Protein AF-0000000086089266 (afdb_homodimer)

Sequence (648 aa):
MSIWIAGLIVLVLVALTQYVRKILQRNKINALKSDLRKKSRLNIVITGGSKGLGFALVKEFLRLNENNHIVFCATSPQSIESAFHHLETETGLNQQILQKRVFGISCDISNYDQVNTVLIPFIQEKLNHHVDVWINNAASGDCRKKLEEMTRKEIEKIVNVNTLGTIYCVQAAIKFIKNQSGEGGHVFVMEGLGSDYRASPEMSIYGMTKASYRQFVDTLCEETKDTKVGIHRLQPGMVITRMLVTDKNKLNDRVKRIFNILAEDRDVVARYLCSEVSKTRGTNTYSPFLTKWVVLYRFLTFFARKNRFFDKDGKLKEQYANQWMSIWIAGLIVLVLVALTQYVRKILQRNKINALKSDLRKKSRLNIVITGGSKGLGFALVKEFLRLNENNHIVFCATSPQSIESAFHHLETETGLNQQILQKRVFGISCDISNYDQVNTVLIPFIQEKLNHHVDVWINNAASGDCRKKLEEMTRKEIEKIVNVNTLGTIYCVQAAIKFIKNQSGEGGHVFVMEGLGSDYRASPEMSIYGMTKASYRQFVDTLCEETKDTKVGIHRLQPGMVITRMLVTDKNKLNDRVKRIFNILAEDRDVVARYLCSEVSKTRGTNTYSPFLTKWVVLYRFLTFFARKNRFFDKDGKLKEQYANQW

Organism: Naegleria lovaniensis (NCBI:txid51637)

Solvent-accessible surface area (backbone atoms only — not comparable to full-atom values): 32685 Å² total; per-residue (Å²): 135,56,74,64,58,54,52,49,50,51,51,49,48,51,50,49,50,51,47,50,51,52,50,54,51,49,50,55,38,24,66,48,19,39,55,44,70,74,47,88,55,46,28,34,38,30,34,34,26,41,40,36,54,29,26,26,36,53,53,39,49,54,69,76,35,86,64,32,33,37,38,30,25,26,74,37,64,66,49,43,54,49,29,53,54,49,47,29,70,75,68,68,46,52,68,73,62,43,63,74,29,45,43,73,45,63,37,46,50,56,35,64,62,38,42,64,69,46,49,46,56,49,46,35,66,75,40,72,51,46,51,41,35,36,37,48,55,46,68,47,66,73,59,82,39,48,71,78,71,54,50,69,65,60,53,47,50,29,48,35,30,43,40,51,11,45,51,46,51,52,36,52,49,51,53,50,30,60,68,33,74,81,67,22,16,36,39,33,42,56,44,39,69,18,47,84,48,51,59,34,67,32,29,38,68,44,16,20,44,26,28,12,46,61,30,31,48,50,8,48,38,62,68,28,43,92,40,27,46,16,34,33,40,36,26,64,49,46,49,64,33,60,59,71,46,61,56,53,86,70,52,50,70,68,56,49,53,46,42,23,42,62,35,41,54,33,60,60,46,19,50,52,52,51,53,53,58,48,58,37,56,29,56,69,49,75,54,60,67,60,38,75,65,53,50,50,52,33,62,74,45,34,84,80,27,60,50,68,46,30,39,96,85,64,46,69,40,65,76,63,71,67,49,95,136,56,74,64,57,54,51,51,51,50,51,48,49,51,50,48,50,51,47,52,52,51,50,54,50,50,49,55,38,23,67,48,20,39,56,43,70,73,49,87,55,47,30,35,38,30,34,34,24,41,40,34,54,28,25,27,38,54,54,40,49,52,68,75,35,86,64,32,34,36,38,28,26,28,74,38,64,66,49,41,54,50,30,53,54,49,46,30,70,74,68,68,47,53,66,73,62,44,61,74,30,44,44,71,45,63,37,45,50,56,35,64,63,38,41,63,69,46,49,46,55,49,46,36,66,75,40,73,50,45,52,42,37,36,36,47,54,46,68,46,67,71,58,82,41,47,69,77,72,54,49,71,65,62,54,48,50,28,46,35,30,43,42,51,11,46,50,46,50,50,37,50,48,51,52,51,29,59,69,34,75,83,66,24,17,35,38,32,42,56,45,42,70,19,47,82,46,51,60,34,66,31,29,39,68,45,18,20,47,27,28,13,46,61,29,32,48,49,8,48,37,63,68,29,42,92,40,28,45,17,38,34,40,34,26,63,52,46,50,64,32,59,58,71,48,62,55,55,86,71,52,51,70,68,57,49,52,47,41,23,42,63,34,42,54,32,59,62,46,18,51,52,52,52,54,54,57,47,58,37,56,30,56,69,49,75,52,60,67,60,37,73,65,53,50,51,51,33,60,75,45,34,84,79,27,62,51,67,48,28,38,98,84,66,46,67,39,67,76,63,72,67,49,95

Secondary structure (DSSP, 8-state):
--HHHHHHHHHHHHHHHHHHHHHHHHHHHHHTS--GGG-S--EEEEET-SSHHHHHHHHHHHHH-TT-EEEEEES-HHHHHHHHHHHHHHH---HHHHHHHEEEEE--TT-HHHIIIIIHHHHHHHTTT--SEEEE----------GGG--HHHHHHHHIIIIIIHHHHHHHHHHHHHHSSSS-EEEEEE--TTTT----TT-HHHHHHHHTHHHHHHHHHHHTTTSSEEEEEEE--SEESTTTTTTGGG--HHHHHHHHHH-EEHHHHHHHHHHHHHT--SS--EEESS-HHHHHHHHHTGGGGTTSSB-TTSPBPHHHHS--/--HHHHHHHHHHHHHHHHHHHHHHHHHHHHHTS--GGG-S--EEEEET-SSHHHHHHHHHHHHH-TT-EEEEEES-HHHHHHHHHHHHHHH---HHHHHHHEEEEE--TT-HHHIIIIIHHHHHHHTTT--SEEEE----------GGG--HHHHHHHHIIIIIIHHHHHHHHHHHHHHSSSS-EEEEEE--TTTT----TT-HHHHHHHHTHHHHHHHHHHHTTTSSEEEEEEE--SEESTTTTTTGGG--HHHHHHHHHH-EEHHHHHHHHHHHHHT--SS--EEESS-HHHHHHHHHTGGGGTTSSB-TTSPBPHHHHS--

pLDDT: mean 93.09, std 7.61, range [54.53, 98.94]

Nearest PDB structures (foldseek):
  4cr7-assembly6_D  TM=8.323E-01  e=2.524E-11  Flavobacterium sp. 141-8
  4cr6-assembly1_B  TM=8.082E-01  e=1.407E-11  Flavobacterium sp. 141-8
  3t7c-assembly1_B  TM=7.680E-01  e=1.581E-11  Mycobacterium avium 104
  5iz4-assembly1_A  TM=7.856E-01  e=1.884E-11  Paraburkholderia xenovorans LB400
  7btm-assembly3_E  TM=6.707E-01  e=1.050E-11  Streptomyces lusitanus

Foldseek 3Di:
DDPVVVVVVVVVVVVVVVVVVVVVLQVVLQVQADFLLPDLEFEEEEEPLLAFLNVLLVLLNCVVHVRYAYEYEEADPVSVVNSLVVSCVPNVDDSVSCVLRYHYDHAQLLDLCRVQPPVLVVSCVNVVLAHAEYEYDDFAQQFQAAPVPDDPVNLCRRCSCLPSSVVSNVVSLLVSQQPGPDAGHEYEYEAEALCVVDDDHSRRSNNVSRVCVLVVQVVVCVVCSVTNYAYEYEYLWAEQACSNCVPLVPDDPVVLLLCLQTYDYSNVSSNQVSVDRSRDTGHHYYHHPRDPVNSVVSVVVSVVSACVQAHPVSDGDPCRVPHD/DDPVVVVVVVVVVVVVVVVVVVVVLQVVLQVQADFLLPDLEAEEEEEPLLAFLNVLLVLQNCVVHVRYAYEYEEADPVSVVNSLVVSCVPNVDDSVSCVLRYHYDHAQLLDLCCVQPPVLVVSCVNVVLAHAEYEYDDFAQQFQAAPVPDDPVNLCRRCSCLPSSVVSNVVSLLVSQQPGDDAGHEYEYEAEALCVVDDDHSRRSNNVSRVCVLVVQVVVCVVCSVTNYAYEYEYLWAEQACSNCVVLVPDDPVVLLLCLQTYDYSNVSSNQVSVDRSRDTGHHYYHHPRDPVNSVVSVVVSVVSACVQHHPVSDGDPCRVPHD

Structure (mmCIF, N/CA/C/O backbone):
data_AF-0000000086089266-model_v1
#
loop_
_entity.id
_entity.type
_entity.pdbx_description
1 polymer 'Uncharacterized protein'
#
loop_
_atom_site.group_PDB
_atom_site.id
_atom_site.type_symbol
_atom_site.label_atom_id
_atom_site.label_alt_id
_atom_site.label_comp_id
_atom_site.label_asym_id
_atom_site.label_entity_id
_atom_site.label_seq_id
_atom_site.pdbx_PDB_ins_code
_atom_site.Cartn_x
_atom_site.Cartn_y
_atom_site.Cartn_z
_atom_site.occupancy
_atom_site.B_iso_or_equiv
_atom_site.auth_seq_id
_atom_site.auth_comp_id
_atom_site.auth_asym_id
_atom_site.auth_atom_id
_atom_site.pdbx_PDB_model_num
ATOM 1 N N . MET A 1 1 ? -31.203 14.492 -41.531 1 54.84 1 MET A N 1
ATOM 2 C CA . MET A 1 1 ? -30.328 14.445 -40.375 1 54.84 1 MET A CA 1
ATOM 3 C C . MET A 1 1 ? -30.281 13.039 -39.781 1 54.84 1 MET A C 1
ATOM 5 O O . MET A 1 1 ? -31.312 12.508 -39.344 1 54.84 1 MET A O 1
ATOM 9 N N . SER A 1 2 ? -29.234 12.148 -40.094 1 70.94 2 SER A N 1
ATOM 10 C CA . SER A 1 2 ? -29.172 10.695 -40.094 1 70.94 2 SER A CA 1
ATOM 11 C C . SER A 1 2 ? -29.297 10.109 -38.688 1 70.94 2 SER A C 1
ATOM 13 O O . SER A 1 2 ? -29.062 10.805 -37.719 1 70.94 2 SER A O 1
ATOM 15 N N . ILE A 1 3 ? -30.078 9.047 -38.562 1 80.44 3 ILE A N 1
ATOM 16 C CA . ILE A 1 3 ? -30.312 8.195 -37.375 1 80.44 3 ILE A CA 1
ATOM 17 C C . ILE A 1 3 ? -29.016 8.062 -36.562 1 80.44 3 ILE A C 1
ATOM 19 O O . ILE A 1 3 ? -29.047 8.055 -35.344 1 80.44 3 ILE A O 1
ATOM 23 N N . TRP A 1 4 ? -27.938 8.164 -37.125 1 81.31 4 TRP A N 1
ATOM 24 C CA . TRP A 1 4 ? -26.641 8.047 -36.469 1 81.31 4 TRP A CA 1
ATOM 25 C C . TRP A 1 4 ? -26.312 9.32 -35.688 1 81.31 4 TRP A C 1
ATOM 27 O O . TRP A 1 4 ? -25.797 9.25 -34.594 1 81.31 4 TRP A O 1
ATOM 37 N N . ILE A 1 5 ? -26.656 10.445 -36.312 1 77 5 ILE A N 1
ATOM 38 C CA . ILE A 1 5 ? -26.406 11.727 -35.656 1 77 5 ILE A CA 1
ATOM 39 C C . ILE A 1 5 ? -27.297 11.875 -34.438 1 77 5 ILE A C 1
ATOM 41 O O . ILE A 1 5 ? -26.859 12.328 -33.375 1 77 5 ILE A O 1
ATOM 45 N N . ALA A 1 6 ? -28.547 11.375 -34.625 1 80.56 6 ALA A N 1
ATOM 46 C CA . ALA A 1 6 ? -29.469 11.406 -33.5 1 80.56 6 ALA A CA 1
ATOM 47 C C . ALA A 1 6 ? -28.984 10.508 -32.344 1 80.56 6 ALA A C 1
ATOM 49 O O . ALA A 1 6 ? -29.062 10.883 -31.188 1 80.56 6 ALA A O 1
ATOM 50 N N . GLY A 1 7 ? -28.469 9.367 -32.625 1 82.56 7 GLY A N 1
ATOM 51 C CA . GLY A 1 7 ? -27.906 8.453 -31.641 1 82.56 7 GLY A CA 1
ATOM 52 C C . GLY A 1 7 ? -26.703 9.039 -30.906 1 82.56 7 GLY A C 1
ATOM 53 O O . GLY A 1 7 ? -26.609 8.906 -29.688 1 82.56 7 GLY A O 1
ATOM 54 N N . LEU A 1 8 ? -25.891 9.727 -31.594 1 81.75 8 LEU A N 1
ATOM 55 C CA . LEU A 1 8 ? -24.719 10.375 -31.016 1 81.75 8 LEU A CA 1
ATOM 56 C C . LEU A 1 8 ? -25.125 11.508 -30.078 1 81.75 8 LEU A C 1
ATOM 58 O O . LEU A 1 8 ? -24.531 11.688 -29.016 1 81.75 8 LEU A O 1
ATOM 62 N N . ILE A 1 9 ? -26.141 12.227 -30.516 1 78.81 9 ILE A N 1
ATOM 63 C CA . ILE A 1 9 ? -26.625 13.336 -29.703 1 78.81 9 ILE A CA 1
ATOM 64 C C . ILE A 1 9 ? -27.203 12.805 -28.391 1 78.81 9 ILE A C 1
ATOM 66 O O . ILE A 1 9 ? -26.938 13.352 -27.312 1 78.81 9 ILE A O 1
ATOM 70 N N . VAL A 1 10 ? -27.922 11.719 -28.453 1 82.62 10 VAL A N 1
ATOM 71 C CA . VAL A 1 10 ? -28.5 11.102 -27.266 1 82.62 10 VAL A CA 1
ATOM 72 C C . VAL A 1 10 ? -27.391 10.609 -26.344 1 82.62 10 VAL A C 1
ATOM 74 O O . VAL A 1 10 ? -27.469 10.797 -25.125 1 82.62 10 VAL A O 1
ATOM 77 N N . LEU A 1 11 ? -26.406 10.07 -26.922 1 84 11 LEU A N 1
ATOM 78 C CA . LEU A 1 11 ? -25.266 9.578 -26.125 1 84 11 LEU A CA 1
ATOM 79 C C . LEU A 1 11 ? -24.562 10.727 -25.422 1 84 11 LEU A C 1
ATOM 81 O O . LEU A 1 11 ? -24.203 10.609 -24.25 1 84 11 LEU A O 1
ATOM 85 N N . VAL A 1 12 ? -24.438 11.758 -26.141 1 80.81 12 VAL A N 1
ATOM 86 C CA . VAL A 1 12 ? -23.781 12.93 -25.578 1 80.81 12 VAL A CA 1
ATOM 87 C C . VAL A 1 12 ? -24.641 13.523 -24.469 1 80.81 12 VAL A C 1
ATOM 89 O O . VAL A 1 12 ? -24.125 13.93 -23.422 1 80.81 12 VAL A O 1
ATOM 92 N N . LEU A 1 13 ? -25.922 13.562 -24.719 1 81.38 13 LEU A N 1
ATOM 93 C CA . LEU A 1 13 ? -26.828 14.109 -23.719 1 81.38 13 LEU A CA 1
ATOM 94 C C . LEU A 1 13 ? -26.844 13.242 -22.469 1 81.38 13 LEU A C 1
ATOM 96 O O . LEU A 1 13 ? -26.875 13.766 -21.344 1 81.38 13 LEU A O 1
ATOM 100 N N . VAL A 1 14 ? -26.844 11.984 -22.656 1 84.62 14 VAL A N 1
ATOM 101 C CA . VAL A 1 14 ? -26.797 11.062 -21.531 1 84.62 14 VAL A CA 1
ATOM 102 C C . VAL A 1 14 ? -25.5 11.25 -20.766 1 84.62 14 VAL A C 1
ATOM 104 O O . VAL A 1 14 ? -25.5 11.297 -19.531 1 84.62 14 VAL A O 1
ATOM 107 N N . ALA A 1 15 ? -24.484 11.367 -21.5 1 82.75 15 ALA A N 1
ATOM 108 C CA . ALA A 1 15 ? -23.172 11.586 -20.891 1 82.75 15 ALA A CA 1
ATOM 109 C C . ALA A 1 15 ? -23.156 12.906 -20.109 1 82.75 15 ALA A C 1
ATOM 111 O O . ALA A 1 15 ? -22.609 12.977 -19 1 82.75 15 ALA A O 1
ATOM 112 N N . LEU A 1 16 ? -23.703 13.867 -20.719 1 82.69 16 LEU A N 1
ATOM 113 C CA . LEU A 1 16 ? -23.734 15.172 -20.078 1 82.69 16 LEU A CA 1
ATOM 114 C C . LEU A 1 16 ? -24.594 15.141 -18.828 1 82.69 16 LEU A C 1
ATOM 116 O O . LEU A 1 16 ? -24.25 15.734 -17.797 1 82.69 16 LEU A O 1
ATOM 120 N N . THR A 1 17 ? -25.75 14.492 -18.938 1 83.12 17 THR A N 1
ATOM 121 C CA . THR A 1 17 ? -26.625 14.367 -17.781 1 83.12 17 THR A CA 1
ATOM 122 C C . THR A 1 17 ? -25.938 13.617 -16.641 1 83.12 17 THR A C 1
ATOM 124 O O . THR A 1 17 ? -26.031 14.016 -15.477 1 83.12 17 THR A O 1
ATOM 127 N N . GLN A 1 18 ? -25.266 12.586 -16.984 1 84.25 18 GLN A N 1
ATOM 128 C CA . GLN A 1 18 ? -24.516 11.836 -15.969 1 84.25 18 GLN A CA 1
ATOM 129 C C . GLN A 1 18 ? -23.406 12.688 -15.352 1 84.25 18 GLN A C 1
ATOM 131 O O . GLN A 1 18 ? -23.156 12.617 -14.148 1 84.25 18 GLN A O 1
ATOM 136 N N . TYR A 1 19 ? -22.891 13.414 -16.172 1 82.25 19 TYR A N 1
ATOM 137 C CA . TYR A 1 19 ? -21.828 14.297 -15.719 1 82.25 19 TYR A CA 1
ATOM 138 C C . TYR A 1 19 ? -22.359 15.352 -14.758 1 82.25 19 TYR A C 1
ATOM 140 O O . TYR A 1 19 ? -21.781 15.602 -13.703 1 82.25 19 TYR A O 1
ATOM 148 N N . VAL A 1 20 ? -23.406 15.961 -15.133 1 82.75 20 VAL A N 1
ATOM 149 C CA . VAL A 1 20 ? -24.031 16.969 -14.273 1 82.75 20 VAL A CA 1
ATOM 150 C C . VAL A 1 20 ? -24.453 16.344 -12.953 1 82.75 20 VAL A C 1
ATOM 152 O O . VAL A 1 20 ? -24.25 16.922 -11.883 1 82.75 20 VAL A O 1
ATOM 155 N N . ARG A 1 21 ? -25.078 15.219 -12.977 1 82.75 21 ARG A N 1
ATOM 156 C CA . ARG A 1 21 ? -25.469 14.508 -11.773 1 82.75 21 ARG A CA 1
ATOM 157 C C . ARG A 1 21 ? -24.266 14.242 -10.867 1 82.75 21 ARG A C 1
ATOM 159 O O . ARG A 1 21 ? -24.359 14.383 -9.648 1 82.75 21 ARG A O 1
ATOM 166 N N . LYS A 1 22 ? -23.203 13.875 -11.477 1 82.94 22 LYS A N 1
ATOM 167 C CA . LYS A 1 22 ? -21.984 13.609 -10.719 1 82.94 22 LYS A CA 1
ATOM 168 C C . LYS A 1 22 ? -21.469 14.875 -10.031 1 82.94 22 LYS A C 1
ATOM 170 O O . LYS A 1 22 ? -21.031 14.82 -8.875 1 82.94 22 LYS A O 1
ATOM 175 N N . ILE A 1 23 ? -21.594 15.953 -10.664 1 83.62 23 ILE A N 1
ATOM 176 C CA . ILE A 1 23 ? -21.141 17.234 -10.117 1 83.62 23 ILE A CA 1
ATOM 177 C C . ILE A 1 23 ? -22.031 17.641 -8.945 1 83.62 23 ILE A C 1
ATOM 179 O O . ILE A 1 23 ? -21.531 18.062 -7.902 1 83.62 23 ILE A O 1
ATOM 183 N N . LEU A 1 24 ? -23.281 17.516 -9.148 1 82.12 24 LEU A N 1
ATOM 184 C CA . LEU A 1 24 ? -24.219 17.891 -8.102 1 82.12 24 LEU A CA 1
ATOM 185 C C . LEU A 1 24 ? -24.031 17.016 -6.867 1 82.12 24 LEU A C 1
ATOM 187 O O . LEU A 1 24 ? -24.078 17.5 -5.738 1 82.12 24 LEU A O 1
ATOM 191 N N . GLN A 1 25 ? -23.844 15.805 -7.082 1 85.88 25 GLN A N 1
ATOM 192 C CA . GLN A 1 25 ? -23.594 14.883 -5.973 1 85.88 25 GLN A CA 1
ATOM 193 C C . GLN A 1 25 ? -22.328 15.258 -5.227 1 85.88 25 GLN A C 1
ATOM 195 O O . GLN A 1 25 ? -22.297 15.227 -3.992 1 85.88 25 GLN A O 1
ATOM 200 N N . ARG A 1 26 ? -21.375 15.578 -5.957 1 87.12 26 ARG A N 1
ATOM 201 C CA . ARG A 1 26 ? -20.109 15.984 -5.359 1 87.12 26 ARG A CA 1
ATOM 202 C C . ARG A 1 26 ? -20.281 17.25 -4.523 1 87.12 26 ARG A C 1
ATOM 204 O O . ARG A 1 26 ? -19.703 17.359 -3.439 1 87.12 26 ARG A O 1
ATOM 211 N N . ASN A 1 27 ? -21.016 18.109 -5.02 1 85.94 27 ASN A N 1
ATOM 212 C CA . ASN A 1 27 ? -21.266 19.344 -4.293 1 85.94 27 ASN A CA 1
ATOM 213 C C . ASN A 1 27 ? -22.031 19.094 -2.992 1 85.94 27 ASN A C 1
ATOM 215 O O . ASN A 1 27 ? -21.75 19.719 -1.972 1 85.94 27 ASN A O 1
ATOM 219 N N . LYS A 1 28 ? -22.938 18.234 -3.135 1 86.88 28 LYS A N 1
ATOM 220 C CA . LYS A 1 28 ? -23.703 17.875 -1.939 1 86.88 28 LYS A CA 1
ATOM 221 C C . LYS A 1 28 ? -22.797 17.25 -0.882 1 86.88 28 LYS A C 1
ATOM 223 O O . LYS A 1 28 ? -22.891 17.578 0.301 1 86.88 28 LYS A O 1
ATOM 228 N N . ILE A 1 29 ? -21.969 16.438 -1.281 1 88.88 29 ILE A N 1
ATOM 229 C CA . ILE A 1 29 ? -21.016 15.766 -0.389 1 88.88 29 ILE A CA 1
ATOM 230 C C . ILE A 1 29 ? -20.094 16.797 0.241 1 88.88 29 ILE A C 1
ATOM 232 O O . ILE A 1 29 ? -19.891 16.797 1.458 1 88.88 29 ILE A O 1
ATOM 236 N N . ASN A 1 30 ? -19.672 17.688 -0.528 1 89 30 ASN A N 1
ATOM 237 C CA . ASN A 1 30 ? -18.719 18.703 -0.069 1 89 30 ASN A CA 1
ATOM 238 C C . ASN A 1 30 ? -19.359 19.672 0.912 1 89 30 ASN A C 1
ATOM 240 O O . ASN A 1 30 ? -18.703 20.156 1.835 1 89 30 ASN A O 1
ATOM 244 N N . ALA A 1 31 ? -20.578 19.906 0.712 1 88.69 31 ALA A N 1
ATOM 245 C CA . ALA A 1 31 ? -21.297 20.844 1.554 1 88.69 31 ALA A CA 1
ATOM 246 C C . ALA A 1 31 ? -21.453 20.312 2.973 1 88.69 31 ALA A C 1
ATOM 248 O O . ALA A 1 31 ? -21.641 21.078 3.916 1 88.69 31 ALA A O 1
ATOM 249 N N . LEU A 1 32 ? -21.312 19.078 3.109 1 91.19 32 LEU A N 1
ATOM 250 C CA . LEU A 1 32 ? -21.453 18.453 4.422 1 91.19 32 LEU A CA 1
ATOM 251 C C . LEU A 1 32 ? -20.188 18.656 5.254 1 91.19 32 LEU A C 1
ATOM 253 O O . LEU A 1 32 ? -20.203 18.438 6.469 1 91.19 32 LEU A O 1
ATOM 257 N N . LYS A 1 33 ? -19.172 19 4.594 1 94.12 33 LYS A N 1
ATOM 258 C CA . LYS A 1 33 ? -17.875 19.094 5.258 1 94.12 33 LYS A CA 1
ATOM 259 C C . LYS A 1 33 ? -17.609 20.516 5.734 1 94.12 33 LYS A C 1
ATOM 261 O O . LYS A 1 33 ? -18.031 21.484 5.102 1 94.12 33 LYS A O 1
ATOM 266 N N . SER A 1 34 ? -16.875 20.656 6.762 1 96.19 34 SER A N 1
ATOM 267 C CA . SER A 1 34 ? -16.547 21.953 7.332 1 96.19 34 SER A CA 1
ATOM 268 C C . SER A 1 34 ? -15.703 22.781 6.371 1 96.19 34 SER A C 1
ATOM 270 O O . SER A 1 34 ? -14.852 22.25 5.656 1 96.19 34 SER A O 1
ATOM 272 N N . ASP A 1 35 ? -15.914 24.094 6.359 1 97.19 35 ASP A N 1
ATOM 273 C CA . ASP A 1 35 ? -15.102 25.047 5.625 1 97.19 35 ASP A CA 1
ATOM 274 C C . ASP A 1 35 ? -14.094 25.734 6.547 1 97.19 35 ASP A C 1
ATOM 276 O O . ASP A 1 35 ? -14.438 26.641 7.305 1 97.19 35 ASP A O 1
ATOM 280 N N . LEU A 1 36 ? -12.789 25.328 6.438 1 97.75 36 LEU A N 1
ATOM 281 C CA . LEU A 1 36 ? -11.773 25.781 7.383 1 97.75 36 LEU A CA 1
ATOM 282 C C . LEU A 1 36 ? -11.477 27.266 7.191 1 97.75 36 LEU A C 1
ATOM 284 O O . LEU A 1 36 ? -10.969 27.922 8.102 1 97.75 36 LEU A O 1
ATOM 288 N N . ARG A 1 37 ? -11.828 27.953 6.059 1 95.81 37 ARG A N 1
ATOM 289 C CA . ARG A 1 37 ? -11.602 29.375 5.773 1 95.81 37 ARG A CA 1
ATOM 290 C C . ARG A 1 37 ? -12.453 30.25 6.672 1 95.81 37 ARG A C 1
ATOM 292 O O . ARG A 1 37 ? -12.148 31.422 6.871 1 95.81 37 ARG A O 1
ATOM 299 N N . LYS A 1 38 ? -13.375 29.594 7.188 1 95.44 38 LYS A N 1
ATOM 300 C CA . LYS A 1 38 ? -14.359 30.359 7.957 1 95.44 38 LYS A CA 1
ATOM 301 C C . LYS A 1 38 ? -14.086 30.25 9.453 1 95.44 38 LYS A C 1
ATOM 303 O O . LYS A 1 38 ? -14.805 30.844 10.266 1 95.44 38 LYS A O 1
ATOM 308 N N . LYS A 1 39 ? -13.156 29.531 9.789 1 95.56 39 LYS A N 1
ATOM 309 C CA . LYS A 1 39 ? -12.883 29.312 11.203 1 95.56 39 LYS A CA 1
ATOM 310 C C . LYS A 1 39 ? -11.875 30.328 11.734 1 95.56 39 LYS A C 1
ATOM 312 O O . LYS A 1 39 ? -10.875 30.625 11.078 1 95.56 39 LYS A O 1
ATOM 317 N N . SER A 1 40 ? -12.133 30.812 12.875 1 94.88 40 SER A N 1
ATOM 318 C CA . SER A 1 40 ? -11.25 31.781 13.516 1 94.88 40 SER A CA 1
ATOM 319 C C . SER A 1 40 ? -10.125 31.094 14.281 1 94.88 40 SER A C 1
ATOM 321 O O . SER A 1 40 ? -9.125 31.719 14.625 1 94.88 40 SER A O 1
ATOM 323 N N . ARG A 1 41 ? -10.367 29.875 14.547 1 94.62 41 ARG A N 1
ATOM 324 C CA . ARG A 1 41 ? -9.398 29.031 15.242 1 94.62 41 ARG A CA 1
ATOM 325 C C . ARG A 1 41 ? -9.445 27.594 14.711 1 94.62 41 ARG A C 1
ATOM 327 O O . ARG A 1 41 ? -10.516 27.109 14.328 1 94.62 41 ARG A O 1
ATOM 334 N N . LEU A 1 42 ? -8.305 27.047 14.719 1 98.12 42 LEU A N 1
ATOM 335 C CA . LEU A 1 42 ? -8.25 25.625 14.352 1 98.12 42 LEU A CA 1
ATOM 336 C C . LEU A 1 42 ? -7.691 24.797 15.5 1 98.12 42 LEU A C 1
ATOM 338 O O . LEU A 1 42 ? -6.711 25.188 16.141 1 98.12 42 LEU A O 1
ATOM 342 N N . ASN A 1 43 ? -8.352 23.703 15.812 1 98.62 43 ASN A N 1
ATOM 343 C CA . ASN A 1 43 ? -7.809 22.625 16.625 1 98.62 43 ASN A CA 1
ATOM 344 C C . ASN A 1 43 ? -7.137 21.562 15.766 1 98.62 43 ASN A C 1
ATOM 346 O O . ASN A 1 43 ? -7.805 20.859 15.008 1 98.62 43 ASN A O 1
ATOM 350 N N . ILE A 1 44 ? -5.797 21.438 15.969 1 98.94 44 ILE A N 1
ATOM 351 C CA . ILE A 1 44 ? -4.996 20.688 15 1 98.94 44 ILE A CA 1
ATOM 352 C C . ILE A 1 44 ? -4.281 19.531 15.703 1 98.94 44 ILE A C 1
ATOM 354 O O . ILE A 1 44 ? -3.727 19.719 16.797 1 98.94 44 ILE A O 1
ATOM 358 N N . VAL A 1 45 ? -4.344 18.359 15.125 1 98.94 45 VAL A N 1
ATOM 359 C CA . VAL A 1 45 ? -3.578 17.188 15.562 1 98.94 45 VAL A CA 1
ATOM 360 C C . VAL A 1 45 ? -2.531 16.844 14.508 1 98.94 45 VAL A C 1
ATOM 362 O O . VAL A 1 45 ? -2.842 16.75 13.32 1 98.94 45 VAL A O 1
ATOM 365 N N . ILE A 1 46 ? -1.268 16.688 14.906 1 98.94 46 ILE A N 1
ATOM 366 C CA . ILE A 1 46 ? -0.183 16.312 14 1 98.94 46 ILE A CA 1
ATOM 367 C C . ILE A 1 46 ? 0.583 15.125 14.578 1 98.94 46 ILE A C 1
ATOM 369 O O . ILE A 1 46 ? 1.209 15.234 15.633 1 98.94 46 ILE A O 1
ATOM 373 N N . THR A 1 47 ? 0.562 13.984 13.914 1 98.88 47 THR A N 1
ATOM 374 C CA . THR A 1 47 ? 1.413 12.875 14.328 1 98.88 47 THR A CA 1
ATOM 375 C C . THR A 1 47 ? 2.85 13.094 13.867 1 98.88 47 THR A C 1
ATOM 377 O O . THR A 1 47 ? 3.08 13.617 12.773 1 98.88 47 THR A O 1
ATOM 380 N N . GLY A 1 48 ? 3.787 12.664 14.695 1 97.94 48 GLY A N 1
ATOM 381 C CA . GLY A 1 48 ? 5.18 12.891 14.352 1 97.94 48 GLY A CA 1
ATOM 382 C C . GLY A 1 48 ? 5.543 14.367 14.289 1 97.94 48 GLY A C 1
ATOM 383 O O . GLY A 1 48 ? 6.164 14.812 13.32 1 97.94 48 GLY A O 1
ATOM 384 N N . GLY A 1 49 ? 5.105 15.141 15.242 1 97.94 49 GLY A N 1
ATOM 385 C CA . GLY A 1 49 ? 5.238 16.594 15.172 1 97.94 49 GLY A CA 1
ATOM 386 C C . GLY A 1 49 ? 6.477 17.109 15.883 1 97.94 49 GLY A C 1
ATOM 387 O O . GLY A 1 49 ? 6.66 18.312 16.016 1 97.94 49 GLY A O 1
ATOM 388 N N . SER A 1 50 ? 7.406 16.203 16.312 1 96.81 50 SER A N 1
ATOM 389 C CA . SER A 1 50 ? 8.492 16.625 17.188 1 96.81 50 SER A CA 1
ATOM 390 C C . SER A 1 50 ? 9.734 17 16.391 1 96.81 50 SER A C 1
ATOM 392 O O . SER A 1 50 ? 10.641 17.672 16.891 1 96.81 50 SER A O 1
ATOM 394 N N . LYS A 1 51 ? 9.867 16.531 15.156 1 94.12 51 LYS A N 1
ATOM 395 C CA . LYS A 1 51 ? 11.07 16.797 14.367 1 94.12 51 LYS A CA 1
ATOM 396 C C . LYS A 1 51 ? 10.734 16.875 12.875 1 94.12 51 LYS A C 1
ATOM 398 O O . LYS A 1 51 ? 9.617 16.562 12.469 1 94.12 51 LYS A O 1
ATOM 403 N N . GLY A 1 52 ? 11.641 17.406 12.172 1 94.38 52 GLY A N 1
ATOM 404 C CA . GLY A 1 52 ? 11.523 17.406 10.719 1 94.38 52 GLY A CA 1
ATOM 405 C C . GLY A 1 52 ? 10.352 18.219 10.219 1 94.38 52 GLY A C 1
ATOM 406 O O . GLY A 1 52 ? 10.109 19.344 10.688 1 94.38 52 GLY A O 1
ATOM 407 N N . LEU A 1 53 ? 9.727 17.672 9.219 1 96.81 53 LEU A N 1
ATOM 408 C CA . LEU A 1 53 ? 8.594 18.359 8.617 1 96.81 53 LEU A CA 1
ATOM 409 C C . LEU A 1 53 ? 7.457 18.531 9.625 1 96.81 53 LEU A C 1
ATOM 411 O O . LEU A 1 53 ? 6.789 19.562 9.648 1 96.81 53 LEU A O 1
ATOM 415 N N . GLY A 1 54 ? 7.246 17.516 10.453 1 98.19 54 GLY A N 1
ATOM 416 C CA . GLY A 1 54 ? 6.227 17.625 11.484 1 98.19 54 GLY A CA 1
ATOM 417 C C . GLY A 1 54 ? 6.434 18.812 12.414 1 98.19 54 GLY A C 1
ATOM 418 O O . GLY A 1 54 ? 5.488 19.547 12.711 1 98.19 54 GLY A O 1
ATOM 419 N N . PHE A 1 55 ? 7.613 18.953 12.812 1 97.94 55 PHE A N 1
ATOM 420 C CA . PHE A 1 55 ? 7.977 20.078 13.664 1 97.94 55 PHE A CA 1
ATOM 421 C C . PHE A 1 55 ? 7.719 21.406 12.945 1 97.94 55 PHE A C 1
ATOM 423 O O . PHE A 1 55 ? 7.176 22.344 13.539 1 97.94 55 PHE A O 1
ATOM 430 N N . ALA A 1 56 ? 8.094 21.438 11.703 1 98.25 56 ALA A N 1
ATOM 431 C CA . ALA A 1 56 ? 7.91 22.656 10.906 1 98.25 56 ALA A CA 1
ATOM 432 C C . ALA A 1 56 ? 6.426 22.969 10.734 1 98.25 56 ALA A C 1
ATOM 434 O O . ALA A 1 56 ? 6.039 24.141 10.688 1 98.25 56 ALA A O 1
ATOM 435 N N . LEU A 1 57 ? 5.605 21.938 10.625 1 98.75 57 LEU A N 1
ATOM 436 C CA . LEU A 1 57 ? 4.164 22.156 10.547 1 98.75 57 LEU A CA 1
ATOM 437 C C . LEU A 1 57 ? 3.625 22.766 11.836 1 98.75 57 LEU A C 1
ATOM 439 O O . LEU A 1 57 ? 2.842 23.719 11.797 1 98.75 57 LEU A O 1
ATOM 443 N N . VAL A 1 58 ? 4.059 22.188 12.945 1 98.69 58 VAL A N 1
ATOM 444 C CA . VAL A 1 58 ? 3.65 22.719 14.242 1 98.69 58 VAL A CA 1
ATOM 445 C C . VAL A 1 58 ? 4.027 24.203 14.336 1 98.69 58 VAL A C 1
ATOM 447 O O . VAL A 1 58 ? 3.188 25.047 14.664 1 98.69 58 VAL A O 1
ATOM 450 N N . LYS A 1 59 ? 5.258 24.484 14.008 1 98.25 59 LYS A N 1
ATOM 451 C CA . LYS A 1 59 ? 5.785 25.844 14.062 1 98.25 59 LYS A CA 1
ATOM 452 C C . LYS A 1 59 ? 4.98 26.781 13.156 1 98.25 59 LYS A C 1
ATOM 454 O O . LYS A 1 59 ? 4.609 27.891 13.57 1 98.25 59 LYS A O 1
ATOM 459 N N . GLU A 1 60 ? 4.688 26.312 11.977 1 98.5 60 GLU A N 1
ATOM 460 C CA . GLU A 1 60 ? 4.008 27.172 11 1 98.5 60 GLU A CA 1
ATOM 461 C C . GLU A 1 60 ? 2.562 27.438 11.414 1 98.5 60 GLU A C 1
ATOM 463 O O . GLU A 1 60 ? 2.057 28.547 11.242 1 98.5 60 GLU A O 1
ATOM 468 N N . PHE A 1 61 ? 1.859 26.469 11.93 1 98.5 61 PHE A N 1
ATOM 469 C CA . PHE A 1 61 ? 0.48 26.656 12.367 1 98.5 61 PHE A CA 1
ATOM 470 C C . PHE A 1 61 ? 0.409 27.625 13.539 1 98.5 61 PHE A C 1
ATOM 472 O O . PHE A 1 61 ? -0.562 28.359 13.672 1 98.5 61 PHE A O 1
ATOM 479 N N . LEU A 1 62 ? 1.413 27.594 14.398 1 97.12 62 LEU A N 1
ATOM 480 C CA . LEU A 1 62 ? 1.5 28.547 15.5 1 97.12 62 LEU A CA 1
ATOM 481 C C . LEU A 1 62 ? 1.62 29.969 14.969 1 97.12 62 LEU A C 1
ATOM 483 O O . LEU A 1 62 ? 1.016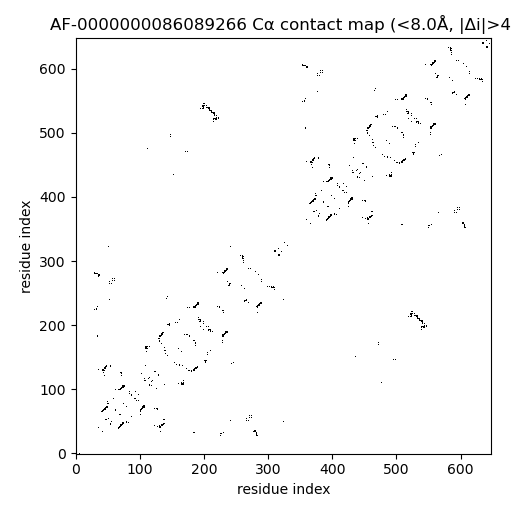 30.891 15.516 1 97.12 62 LEU A O 1
ATOM 487 N N . ARG A 1 63 ? 2.334 30.094 13.945 1 95.75 63 ARG A N 1
ATOM 488 C CA . ARG A 1 63 ? 2.609 31.406 13.367 1 95.75 63 ARG A CA 1
ATOM 489 C C . ARG A 1 63 ? 1.404 31.938 12.602 1 95.75 63 ARG A C 1
ATOM 491 O O . ARG A 1 63 ? 1.13 33.125 12.609 1 95.75 63 ARG A O 1
ATOM 498 N N . LEU A 1 64 ? 0.707 31.094 11.969 1 95.62 64 LEU A N 1
ATOM 499 C CA . LEU A 1 64 ? -0.378 31.453 11.062 1 95.62 64 LEU A CA 1
ATOM 500 C C . LEU A 1 64 ? -1.533 32.094 11.82 1 95.62 64 LEU A C 1
ATOM 502 O O . LEU A 1 64 ? -2.215 32.969 11.297 1 95.62 64 LEU A O 1
ATOM 506 N N . ASN A 1 65 ? -1.8 31.562 12.984 1 95.56 65 ASN A N 1
ATOM 507 C CA . ASN A 1 65 ? -2.924 32.062 13.766 1 95.56 65 ASN A CA 1
ATOM 508 C C . ASN A 1 65 ? -2.689 31.859 15.266 1 95.56 65 ASN A C 1
ATOM 510 O O . ASN A 1 65 ? -2.492 30.734 15.727 1 95.56 65 ASN A O 1
ATOM 514 N N . GLU A 1 66 ? -2.844 32.906 16.062 1 94 66 GLU A N 1
ATOM 515 C CA . GLU A 1 66 ? -2.543 32.875 17.5 1 94 66 GLU A CA 1
ATOM 516 C C . GLU A 1 66 ? -3.588 32.094 18.266 1 94 66 GLU A C 1
ATOM 518 O O . GLU A 1 66 ? -3.354 31.703 19.422 1 94 66 GLU A O 1
ATOM 523 N N . ASN A 1 67 ? -4.688 31.859 17.672 1 96.12 67 ASN A N 1
ATOM 524 C CA . ASN A 1 67 ? -5.77 31.172 18.375 1 96.12 67 ASN A CA 1
ATOM 525 C C . ASN A 1 67 ? -5.703 29.656 18.156 1 96.12 67 ASN A C 1
ATOM 527 O O . ASN A 1 67 ? -6.457 28.906 18.766 1 96.12 67 ASN A O 1
ATOM 531 N N . ASN A 1 68 ? -4.812 29.203 17.297 1 97.94 68 ASN A N 1
ATOM 532 C CA . ASN A 1 68 ? -4.719 27.781 17 1 97.94 68 ASN A CA 1
ATOM 533 C C . ASN A 1 68 ? -4.242 26.984 18.203 1 97.94 68 ASN A C 1
ATOM 535 O O . ASN A 1 68 ? -3.373 27.438 18.953 1 97.94 68 ASN A O 1
ATOM 539 N N . HIS A 1 69 ? -4.824 25.891 18.422 1 98.56 69 HIS A N 1
ATOM 540 C CA . HIS A 1 69 ? -4.348 24.891 19.375 1 98.56 69 HIS A CA 1
ATOM 541 C C . HIS A 1 69 ? -3.842 23.641 18.656 1 98.56 69 HIS A C 1
ATOM 543 O O . HIS A 1 69 ? -4.48 23.156 17.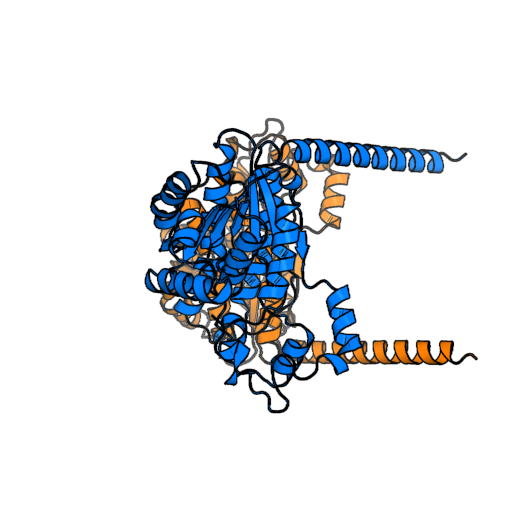719 1 98.56 69 HIS A O 1
ATOM 549 N N . ILE A 1 70 ? -2.701 23.203 19.094 1 98.81 70 ILE A N 1
ATOM 550 C CA . ILE A 1 70 ? -2.051 22.109 18.391 1 98.81 70 ILE A CA 1
ATOM 551 C C . ILE A 1 70 ? -1.687 20.984 19.359 1 98.81 70 ILE A C 1
ATOM 553 O O . ILE A 1 70 ? -1.039 21.234 20.375 1 98.81 70 ILE A O 1
ATOM 557 N N . VAL A 1 71 ? -2.139 19.797 19.094 1 98.88 71 VAL A N 1
ATOM 558 C CA . VAL A 1 71 ? -1.636 18.578 19.75 1 98.88 71 VAL A CA 1
ATOM 559 C C . VAL A 1 71 ? -0.708 17.828 18.797 1 98.88 71 VAL A C 1
ATOM 561 O O . VAL A 1 71 ? -1.052 17.609 17.625 1 98.88 71 VAL A O 1
ATOM 564 N N . PHE A 1 72 ? 0.48 17.484 19.219 1 98.81 72 PHE A N 1
ATOM 565 C CA . PHE A 1 72 ? 1.329 16.609 18.422 1 98.81 72 PHE A CA 1
ATOM 566 C C . PHE A 1 72 ? 1.82 15.438 19.266 1 98.81 72 PHE A C 1
ATOM 568 O O . PHE A 1 72 ? 1.825 15.492 20.5 1 98.81 72 PHE A O 1
ATOM 575 N N . CYS A 1 73 ? 2.139 14.32 18.578 1 98.62 73 CYS A N 1
ATOM 576 C CA . CYS A 1 73 ? 2.717 13.18 19.281 1 98.62 73 CYS A CA 1
ATOM 577 C C . CYS A 1 73 ? 4.047 12.773 18.656 1 98.62 73 CYS A C 1
ATOM 579 O O . CYS A 1 73 ? 4.355 13.172 17.531 1 98.62 73 CYS A O 1
ATOM 581 N N . ALA A 1 74 ? 4.84 12.164 19.422 1 97.75 74 ALA A N 1
ATOM 582 C CA . ALA A 1 74 ? 6.102 11.523 19.062 1 97.75 74 ALA A CA 1
ATOM 583 C C . ALA A 1 74 ? 6.363 10.297 19.922 1 97.75 74 ALA A C 1
ATOM 585 O O . ALA A 1 74 ? 5.609 10.016 20.859 1 97.75 74 ALA A O 1
ATOM 586 N N . THR A 1 75 ? 7.426 9.594 19.625 1 95.69 75 THR A N 1
ATOM 587 C CA . THR A 1 75 ? 7.566 8.258 20.203 1 95.69 75 THR A CA 1
ATOM 588 C C . THR A 1 75 ? 8.172 8.336 21.594 1 95.69 75 THR A C 1
ATOM 590 O O . THR A 1 75 ? 8.07 7.383 22.375 1 95.69 75 THR A O 1
ATOM 593 N N . SER A 1 76 ? 8.828 9.492 21.969 1 96 76 SER A N 1
ATOM 594 C CA . SER A 1 76 ? 9.477 9.523 23.281 1 96 76 SER A CA 1
ATOM 595 C C . SER A 1 76 ? 9.266 10.867 23.969 1 96 76 SER A C 1
ATOM 597 O O . SER A 1 76 ? 9.141 11.898 23.312 1 96 76 SER A O 1
ATOM 599 N N . PRO A 1 77 ? 9.273 10.805 25.312 1 96.75 77 PRO A N 1
ATOM 600 C CA . PRO A 1 77 ? 9.188 12.062 26.047 1 96.75 77 PRO A CA 1
ATOM 601 C C . PRO A 1 77 ? 10.359 13 25.75 1 96.75 77 PRO A C 1
ATOM 603 O O . PRO A 1 77 ? 10.18 14.219 25.734 1 96.75 77 PRO A O 1
ATOM 606 N N . GLN A 1 78 ? 11.5 12.453 25.516 1 96.81 78 GLN A N 1
ATOM 607 C CA . GLN A 1 78 ? 12.68 13.258 25.219 1 96.81 78 GLN A CA 1
ATOM 608 C C . GLN A 1 78 ? 12.492 14.055 23.922 1 96.81 78 GLN A C 1
ATOM 610 O O . GLN A 1 78 ? 12.891 15.219 23.844 1 96.81 78 GLN A O 1
ATOM 615 N N . SER A 1 79 ? 11.898 13.398 22.953 1 95.31 79 SER A N 1
ATOM 616 C CA . SER A 1 79 ? 11.648 14.078 21.688 1 95.31 79 SER A CA 1
ATOM 617 C C . SER A 1 79 ? 10.656 15.227 21.859 1 95.31 79 SER A C 1
ATOM 619 O O . SER A 1 79 ? 10.773 16.266 21.188 1 95.31 79 SER A O 1
ATOM 621 N N . ILE A 1 80 ? 9.719 15.117 22.75 1 97.12 80 ILE A N 1
ATOM 622 C CA . ILE A 1 80 ? 8.727 16.141 23.016 1 97.12 80 ILE A CA 1
ATOM 623 C C . ILE A 1 80 ? 9.391 17.344 23.688 1 97.12 80 ILE A C 1
ATOM 625 O O . ILE A 1 80 ? 9.18 18.484 23.297 1 97.12 80 ILE A O 1
ATOM 629 N N . GLU A 1 81 ? 10.18 17.062 24.672 1 96.38 81 GLU A N 1
ATOM 630 C CA . GLU A 1 81 ? 10.898 18.125 25.375 1 96.38 81 GLU A CA 1
ATOM 631 C C . GLU A 1 81 ? 11.805 18.891 24.422 1 96.38 81 GLU A C 1
ATOM 633 O O . GLU A 1 81 ? 11.828 20.125 24.453 1 96.38 81 GLU A O 1
ATOM 638 N N . SER A 1 82 ? 12.5 18.125 23.625 1 96.12 82 SER A N 1
ATOM 639 C CA . SER A 1 82 ? 13.383 18.766 22.641 1 96.12 82 SER A CA 1
ATOM 640 C C . SER A 1 82 ? 12.594 19.641 21.688 1 96.12 82 SER A C 1
ATOM 642 O O . SER A 1 82 ? 13.047 20.719 21.312 1 96.12 82 SER A O 1
ATOM 644 N N . ALA A 1 83 ? 11.469 19.172 21.266 1 96.62 83 ALA A N 1
ATOM 645 C CA . ALA A 1 83 ? 10.625 19.938 20.359 1 96.62 83 ALA A CA 1
ATOM 646 C C . ALA A 1 83 ? 10.234 21.281 20.984 1 96.62 83 ALA A C 1
ATOM 648 O O . ALA A 1 83 ? 10.266 22.312 20.312 1 96.62 83 ALA A O 1
ATOM 649 N N . PHE A 1 84 ? 9.891 21.312 22.219 1 96.75 84 PHE A N 1
ATOM 650 C CA . PHE A 1 84 ? 9.484 22.547 22.891 1 96.75 84 PHE A CA 1
ATOM 651 C C . PHE A 1 84 ? 10.648 23.531 22.984 1 96.75 84 PHE A C 1
ATOM 653 O O . PHE A 1 84 ? 10.469 24.734 22.797 1 96.75 84 PHE A O 1
ATOM 660 N N . HIS A 1 85 ? 11.812 23 23.266 1 96.06 85 HIS A N 1
ATOM 661 C CA . HIS A 1 85 ? 13 23.844 23.312 1 96.06 85 HIS A CA 1
ATOM 662 C C . HIS A 1 85 ? 13.25 24.516 21.969 1 96.06 85 HIS A C 1
ATOM 664 O O . HIS A 1 85 ? 13.492 25.719 21.891 1 96.06 85 HIS A O 1
ATOM 670 N N . HIS A 1 86 ? 13.125 23.719 20.953 1 95.75 86 HIS A N 1
ATOM 671 C CA . HIS A 1 86 ?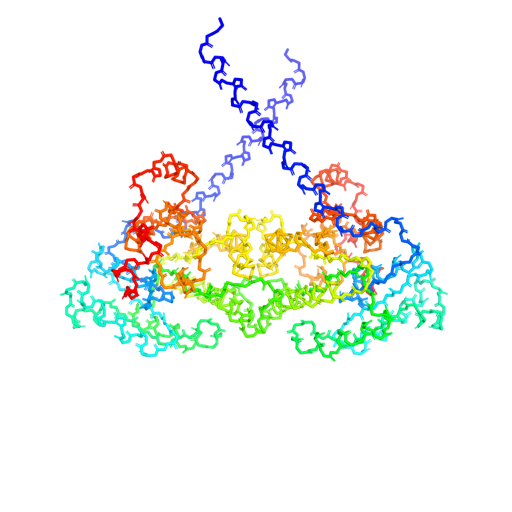 13.383 24.25 19.625 1 95.75 86 HIS A CA 1
ATOM 672 C C . HIS A 1 86 ? 12.273 25.203 19.188 1 95.75 86 HIS A C 1
ATOM 674 O O . HIS A 1 86 ? 12.523 26.172 18.469 1 95.75 86 HIS A O 1
ATOM 680 N N . LEU A 1 87 ? 11.023 24.938 19.562 1 96.88 87 LEU A N 1
ATOM 681 C CA . LEU A 1 87 ? 9.914 25.844 19.266 1 96.88 87 LEU A CA 1
ATOM 682 C C . LEU A 1 87 ? 10.148 27.219 19.891 1 96.88 87 LEU A C 1
ATOM 684 O O . LEU A 1 87 ? 9.891 28.25 19.266 1 96.88 87 LEU A O 1
ATOM 688 N N . GLU A 1 88 ? 10.594 27.141 21.125 1 96.19 88 GLU A N 1
ATOM 689 C CA . GLU A 1 88 ? 10.906 28.406 21.812 1 96.19 88 GLU A CA 1
ATOM 690 C C . GLU A 1 88 ? 11.977 29.188 21.062 1 96.19 88 GLU A C 1
ATOM 692 O O . GLU A 1 88 ? 11.812 30.375 20.797 1 96.19 88 GLU A O 1
ATOM 697 N N . THR A 1 89 ? 12.984 28.484 20.656 1 94.69 89 THR A N 1
ATOM 698 C CA . THR A 1 89 ? 14.125 29.109 20 1 94.69 89 THR A CA 1
ATOM 699 C C . THR A 1 89 ? 13.727 29.656 18.625 1 94.69 89 THR A C 1
ATOM 701 O O . THR A 1 89 ? 14.109 30.766 18.25 1 94.69 89 THR A O 1
ATOM 704 N N . GLU A 1 90 ? 12.898 28.906 17.922 1 94.31 90 GLU A N 1
ATOM 705 C CA . GLU A 1 90 ? 12.641 29.25 16.531 1 94.31 90 GLU A CA 1
ATOM 706 C C . GLU A 1 90 ? 11.469 30.219 16.406 1 94.31 90 GLU A C 1
ATOM 708 O O . GLU A 1 90 ? 11.359 30.953 15.414 1 94.31 90 GLU A O 1
ATOM 713 N N . THR A 1 91 ? 10.602 30.25 17.344 1 94.81 91 THR A N 1
ATOM 714 C CA . THR A 1 91 ? 9.438 31.109 17.25 1 94.81 91 THR A CA 1
ATOM 715 C C . THR A 1 91 ? 9.633 32.375 18.094 1 94.81 91 THR A C 1
ATOM 717 O O . THR A 1 91 ? 8.938 33.375 17.875 1 94.81 91 THR A O 1
ATOM 720 N N . GLY A 1 92 ? 10.469 32.312 19.109 1 94.44 92 GLY A N 1
ATOM 721 C CA . GLY A 1 92 ? 10.656 33.406 20.047 1 94.44 92 GLY A CA 1
ATOM 722 C C . GLY A 1 92 ? 9.578 33.5 21.109 1 94.44 92 GLY A C 1
ATOM 723 O O . GLY A 1 92 ? 9.602 34.406 21.953 1 94.44 92 GLY A O 1
ATOM 724 N N . LEU A 1 93 ? 8.641 32.625 21.078 1 94.19 93 LEU A N 1
ATOM 725 C CA . LEU A 1 93 ? 7.594 32.562 22.078 1 94.19 93 LEU A CA 1
ATOM 726 C C . LEU A 1 93 ? 8.086 31.875 23.344 1 94.19 93 LEU A C 1
ATOM 728 O O . LEU A 1 93 ? 8.805 30.875 23.281 1 94.19 93 LEU A O 1
ATOM 732 N N . ASN A 1 94 ? 7.762 32.438 24.484 1 92.5 94 ASN A N 1
ATOM 733 C CA . ASN A 1 94 ? 8.219 31.781 25.719 1 92.5 94 ASN A CA 1
ATOM 734 C C . ASN A 1 94 ? 7.418 30.516 26.016 1 92.5 94 ASN A C 1
ATOM 736 O O . ASN A 1 94 ? 6.359 30.297 25.422 1 92.5 94 ASN A O 1
ATOM 740 N N . GLN A 1 95 ? 7.848 29.766 26.922 1 92.56 95 GLN A N 1
ATOM 741 C CA . GLN A 1 95 ? 7.297 28.453 27.234 1 92.56 95 GLN A CA 1
ATOM 742 C C . GLN A 1 95 ? 5.863 28.562 27.75 1 92.56 95 GLN A C 1
ATOM 744 O O . GLN A 1 95 ? 5.031 27.703 27.453 1 92.56 95 GLN A O 1
ATOM 749 N N . GLN A 1 96 ? 5.605 29.594 28.438 1 92.62 96 GLN A N 1
ATOM 750 C CA . GLN A 1 96 ? 4.27 29.781 28.984 1 92.62 96 GLN A CA 1
ATOM 751 C C . GLN A 1 96 ? 3.229 29.953 27.891 1 92.62 96 GLN A C 1
ATOM 753 O O . GLN A 1 96 ? 2.145 29.375 27.953 1 92.62 96 GLN A O 1
ATOM 758 N N . ILE A 1 97 ? 3.596 30.734 26.922 1 93.25 97 ILE A N 1
ATOM 759 C CA . ILE A 1 97 ? 2.701 30.969 25.781 1 93.25 97 ILE A CA 1
ATOM 760 C C . ILE A 1 97 ? 2.576 29.688 24.969 1 93.25 97 ILE A C 1
ATOM 762 O O . ILE A 1 97 ? 1.473 29.297 24.578 1 93.25 97 ILE A O 1
ATOM 766 N N . LEU A 1 98 ? 3.635 29.031 24.734 1 96.25 98 LEU A N 1
ATOM 767 C CA . LEU A 1 98 ? 3.658 27.812 23.938 1 96.25 98 LEU A CA 1
ATOM 768 C C . LEU A 1 98 ? 2.814 26.719 24.609 1 96.25 98 LEU A C 1
ATOM 770 O O . LEU A 1 98 ? 2.049 26.031 23.938 1 96.25 98 LEU A O 1
ATOM 774 N N . GLN A 1 99 ? 2.941 26.562 25.875 1 94.88 99 GLN A N 1
ATOM 775 C CA . GLN A 1 99 ? 2.293 25.469 26.594 1 94.88 99 GLN A CA 1
ATOM 776 C C . GLN A 1 99 ? 0.78 25.672 26.641 1 94.88 99 GLN A C 1
ATOM 778 O O . GLN A 1 99 ? 0.038 24.734 26.938 1 94.88 99 GLN A O 1
ATOM 783 N N . LYS A 1 100 ? 0.322 26.859 26.328 1 96 100 LYS A N 1
ATOM 784 C CA . LYS A 1 100 ? -1.11 27.141 26.297 1 96 100 LYS A CA 1
ATOM 785 C C . LYS A 1 100 ? -1.703 26.766 24.938 1 96 100 LYS A C 1
ATOM 787 O O . LYS A 1 100 ? -2.918 26.594 24.812 1 96 100 LYS A O 1
ATOM 792 N N . ARG A 1 101 ? -0.828 26.641 23.953 1 97.38 101 ARG A N 1
ATOM 793 C CA . ARG A 1 101 ? -1.329 26.5 22.578 1 97.38 101 ARG A CA 1
ATOM 794 C C . ARG A 1 101 ? -0.867 25.188 21.969 1 97.38 101 ARG A C 1
ATOM 796 O O . ARG A 1 101 ? -1.489 24.672 21.031 1 97.38 101 ARG A O 1
ATOM 803 N N . VAL A 1 102 ? 0.246 24.688 22.453 1 98.62 102 VAL A N 1
ATOM 804 C CA . VAL A 1 102 ? 0.831 23.469 21.906 1 98.62 102 VAL A CA 1
ATOM 805 C C . VAL A 1 102 ? 0.919 22.391 22.984 1 98.62 102 VAL A C 1
ATOM 807 O O . VAL A 1 102 ? 1.379 22.672 24.094 1 98.62 102 VAL A O 1
ATOM 810 N N . PHE A 1 103 ? 0.46 21.219 22.656 1 98.75 103 PHE A N 1
ATOM 811 C CA . PHE A 1 103 ? 0.436 20.109 23.594 1 98.75 103 PHE A CA 1
ATOM 812 C C . PHE A 1 103 ? 1.092 18.875 22.984 1 98.75 103 PHE A C 1
ATOM 814 O O . PHE A 1 103 ? 0.651 18.375 21.953 1 98.75 103 PHE A O 1
ATOM 821 N N . GLY A 1 104 ? 2.191 18.422 23.609 1 98.56 104 GLY A N 1
ATOM 822 C CA . GLY A 1 104 ? 2.896 17.25 23.141 1 98.56 104 GLY A CA 1
ATOM 823 C C . GLY A 1 104 ? 2.656 16.016 24 1 98.56 104 GLY A C 1
ATOM 824 O O . GLY A 1 104 ? 2.566 16.125 25.219 1 98.56 104 GLY A O 1
ATOM 825 N N . ILE A 1 105 ? 2.584 14.844 23.359 1 98.69 105 ILE A N 1
ATOM 826 C CA . ILE A 1 105 ? 2.416 13.609 24.109 1 98.69 105 ILE A CA 1
ATOM 827 C C . ILE A 1 105 ? 3.225 12.484 23.469 1 98.69 105 ILE A C 1
ATOM 829 O O . ILE A 1 105 ? 3.365 12.445 22.234 1 98.69 105 ILE A O 1
ATOM 833 N N . SER A 1 106 ? 3.781 11.633 24.297 1 98.62 106 SER A N 1
ATOM 834 C CA . SER A 1 106 ? 4.461 10.445 23.797 1 98.62 106 SER A CA 1
ATOM 835 C C . SER A 1 106 ? 3.461 9.367 23.391 1 98.62 106 SER A C 1
ATOM 837 O O . SER A 1 106 ? 2.652 8.914 24.203 1 98.62 106 SER A O 1
ATOM 839 N N . CYS A 1 107 ? 3.496 9 22.094 1 98.75 107 CYS A N 1
ATOM 840 C CA . CYS A 1 107 ? 2.619 7.973 21.547 1 98.75 107 CYS A CA 1
ATOM 841 C C . CYS A 1 107 ? 3.24 7.336 20.312 1 98.75 107 CYS A C 1
ATOM 843 O O . CYS A 1 107 ? 3.588 8.031 19.359 1 98.75 107 CYS A O 1
ATOM 845 N N . ASP A 1 108 ? 3.418 6.062 20.391 1 98.62 108 ASP A N 1
ATOM 846 C CA . ASP A 1 108 ? 3.779 5.297 19.203 1 98.62 108 ASP A CA 1
ATOM 847 C C . ASP A 1 108 ? 2.545 4.961 18.359 1 98.62 108 ASP A C 1
ATOM 849 O O . ASP A 1 108 ? 1.753 4.094 18.734 1 98.62 108 ASP A O 1
ATOM 853 N N . ILE A 1 109 ? 2.449 5.562 17.234 1 98.75 109 ILE A N 1
ATOM 854 C CA . ILE A 1 109 ? 1.214 5.441 16.469 1 98.75 109 ILE A CA 1
ATOM 855 C C . ILE A 1 109 ? 1.083 4.023 15.914 1 98.75 109 ILE A C 1
ATOM 857 O O . ILE A 1 109 ? 0.014 3.629 15.438 1 98.75 109 ILE A O 1
ATOM 861 N N . SER A 1 110 ? 2.219 3.264 15.859 1 98.5 110 SER A N 1
ATOM 862 C CA . SER A 1 110 ? 2.158 1.878 15.406 1 98.5 110 SER A CA 1
ATOM 863 C C . SER A 1 110 ? 1.554 0.973 16.469 1 98.5 110 SER A C 1
ATOM 865 O O . SER A 1 110 ? 1.379 -0.227 16.25 1 98.5 110 SER A O 1
ATOM 867 N N . ASN A 1 111 ? 1.312 1.507 17.625 1 98.69 111 ASN A N 1
ATOM 868 C CA . ASN A 1 111 ? 0.649 0.801 18.719 1 98.69 111 ASN A CA 1
ATOM 869 C C . ASN A 1 111 ? -0.82 1.197 18.828 1 98.69 111 ASN A C 1
ATOM 871 O O . ASN A 1 111 ? -1.138 2.293 19.297 1 98.69 111 ASN A O 1
ATOM 875 N N . TYR A 1 112 ? -1.675 0.266 18.5 1 98.75 112 TYR A N 1
ATOM 876 C CA . TYR A 1 112 ? -3.111 0.505 18.438 1 98.75 112 TYR A CA 1
ATOM 877 C C . TYR A 1 112 ? -3.637 1.021 19.766 1 98.75 112 TYR A C 1
ATOM 879 O O . TYR A 1 112 ? -4.434 1.963 19.812 1 98.75 112 TYR A O 1
ATOM 887 N N . ASP A 1 113 ? -3.227 0.428 20.812 1 98.62 113 ASP A N 1
ATOM 888 C CA . ASP A 1 113 ? -3.721 0.784 22.141 1 98.62 113 ASP A CA 1
ATOM 889 C C . ASP A 1 113 ? -3.252 2.18 22.547 1 98.62 113 ASP A C 1
ATOM 891 O O . ASP A 1 113 ? -3.998 2.93 23.188 1 98.62 113 ASP A O 1
ATOM 895 N N . GLN A 1 114 ? -2.049 2.555 22.219 1 98.81 114 GLN A N 1
ATOM 896 C CA . GLN A 1 114 ? -1.565 3.891 22.547 1 98.81 114 GLN A CA 1
ATOM 897 C C . GLN A 1 114 ? -2.367 4.965 21.828 1 98.81 114 GLN A C 1
ATOM 899 O O . GLN A 1 114 ? -2.682 6.008 22.391 1 98.81 114 GLN A O 1
ATOM 904 N N . VAL A 1 115 ? -2.734 4.684 20.578 1 98.88 115 VAL A N 1
ATOM 905 C CA . VAL A 1 115 ? -3.52 5.641 19.812 1 98.88 115 VAL A CA 1
ATOM 906 C C . VAL A 1 115 ? -4.891 5.832 20.469 1 98.88 115 VAL A C 1
ATOM 908 O O . VAL A 1 115 ? -5.336 6.961 20.656 1 98.88 115 VAL A O 1
ATOM 911 N N . ASN A 1 116 ? -5.488 4.781 20.891 1 98.69 116 ASN A N 1
ATOM 912 C CA . ASN A 1 116 ? -6.883 4.828 21.312 1 98.69 116 ASN A CA 1
ATOM 913 C C . ASN A 1 116 ? -7.004 5.172 22.797 1 98.69 116 ASN A C 1
ATOM 915 O O . ASN A 1 116 ? -7.988 5.781 23.219 1 98.69 116 ASN A O 1
ATOM 919 N N . THR A 1 117 ? -5.996 4.867 23.609 1 98.44 117 THR A N 1
ATOM 920 C CA . THR A 1 117 ? -6.164 5.012 25.047 1 98.44 117 THR A CA 1
ATOM 921 C C . THR A 1 117 ? -5.246 6.102 25.594 1 98.44 117 THR A C 1
ATOM 923 O O . THR A 1 117 ? -5.383 6.52 26.75 1 98.44 117 THR A O 1
ATOM 926 N N . VAL A 1 118 ? -4.32 6.562 24.75 1 98.62 118 VAL A N 1
ATOM 927 C CA . VAL A 1 118 ? -3.418 7.617 25.203 1 98.62 118 VAL A CA 1
ATOM 928 C C . VAL A 1 118 ? -3.635 8.875 24.359 1 98.62 118 VAL A C 1
ATOM 930 O O . VAL A 1 118 ? -4.027 9.922 24.891 1 98.62 118 VAL A O 1
ATOM 933 N N . LEU A 1 119 ? -3.504 8.75 23.094 1 98.81 119 LEU A N 1
ATOM 934 C CA . LEU A 1 119 ? -3.559 9.914 22.203 1 98.81 119 LEU A CA 1
ATOM 935 C C . LEU A 1 119 ? -4.961 10.508 22.172 1 98.81 119 LEU A C 1
ATOM 937 O O . LEU A 1 119 ? -5.129 11.719 22.328 1 98.81 119 LEU A O 1
ATOM 941 N N . ILE A 1 120 ? -5.992 9.688 22.016 1 98.81 120 ILE A N 1
ATOM 942 C CA . ILE A 1 120 ? -7.359 10.164 21.828 1 98.81 120 ILE A CA 1
ATOM 943 C C . ILE A 1 120 ? -7.832 10.883 23.094 1 98.81 120 ILE A C 1
ATOM 945 O O . ILE A 1 120 ? -8.32 12.008 23.016 1 98.81 120 ILE A O 1
ATOM 949 N N . PRO A 1 121 ? -7.684 10.273 24.328 1 98.69 121 PRO A N 1
ATOM 950 C CA . PRO A 1 121 ? -8.086 11.008 25.516 1 98.69 121 PRO A CA 1
ATOM 951 C C . PRO A 1 121 ? -7.328 12.32 25.688 1 98.69 121 PRO A C 1
ATOM 953 O O . PRO A 1 121 ? -7.895 13.312 26.156 1 98.69 121 PRO A O 1
ATOM 956 N N . PHE A 1 122 ? -6.062 12.312 25.312 1 98.81 122 PHE A N 1
ATOM 957 C CA . PHE A 1 122 ? -5.254 13.523 25.406 1 98.81 122 PHE A CA 1
ATOM 958 C C . PHE A 1 122 ? -5.812 14.617 24.5 1 98.81 122 PHE A C 1
ATOM 960 O O . PHE A 1 122 ? -5.91 15.781 24.906 1 98.81 122 PHE A O 1
ATOM 967 N N . ILE A 1 123 ? -6.195 14.266 23.312 1 98.69 123 ILE A N 1
ATOM 968 C CA . ILE A 1 123 ? -6.781 15.18 22.328 1 98.69 123 ILE A CA 1
ATOM 969 C C . ILE A 1 123 ? -8.102 15.727 22.859 1 98.69 123 ILE A C 1
ATOM 971 O O . ILE A 1 123 ? -8.367 16.922 22.781 1 98.69 123 ILE A O 1
ATOM 975 N N . GLN A 1 124 ? -8.898 14.852 23.406 1 98.19 124 GLN A N 1
ATOM 976 C CA . GLN A 1 124 ? -10.18 15.258 23.969 1 98.19 124 GLN A CA 1
ATOM 977 C C . GLN A 1 124 ? -9.992 16.312 25.062 1 98.19 124 GLN A C 1
ATOM 979 O O . GLN A 1 124 ? -10.703 17.328 25.078 1 98.19 124 GLN A O 1
ATOM 984 N N . GLU A 1 125 ? -9.062 16.078 25.844 1 98.12 125 GLU A N 1
ATOM 985 C CA . GLU A 1 125 ? -8.812 16.984 26.969 1 98.12 125 GLU A CA 1
ATOM 986 C C . GLU A 1 125 ? -8.266 18.312 26.484 1 98.12 125 GLU A C 1
ATOM 988 O O . GLU A 1 125 ? -8.742 19.375 26.906 1 98.12 125 GLU A O 1
ATOM 993 N N . LYS A 1 126 ? -7.301 18.25 25.562 1 98.38 126 LYS A N 1
ATOM 994 C CA . LYS A 1 126 ? -6.52 19.438 25.25 1 98.38 126 LYS A CA 1
ATOM 995 C C . LYS A 1 126 ? -7.219 20.281 24.203 1 98.38 126 LYS A C 1
ATOM 997 O O . LYS A 1 126 ? -7.016 21.5 24.141 1 98.38 126 LYS A O 1
ATOM 1002 N N . LEU A 1 127 ? -8.078 19.656 23.359 1 97.62 127 LEU A N 1
ATOM 1003 C CA . LEU A 1 127 ? -8.695 20.391 22.266 1 97.62 127 LEU A CA 1
ATOM 1004 C C . LEU A 1 127 ? -10.203 20.531 22.484 1 97.62 127 LEU A C 1
ATOM 1006 O O . LEU A 1 127 ? -10.961 20.688 21.516 1 97.62 127 LEU A O 1
ATOM 1010 N N . ASN A 1 128 ? -10.648 20.344 23.734 1 94.06 128 ASN A N 1
ATOM 1011 C CA . ASN A 1 128 ? -12.047 20.516 24.125 1 94.06 128 ASN A CA 1
ATOM 1012 C C . ASN A 1 128 ? -12.984 19.656 23.281 1 94.06 128 ASN A C 1
ATOM 1014 O O . ASN A 1 128 ? -14 20.156 22.781 1 94.06 128 ASN A O 1
ATOM 1018 N N . HIS A 1 129 ? -12.539 18.516 22.953 1 94.88 129 HIS A N 1
ATOM 1019 C CA . HIS A 1 129 ? -13.32 17.469 22.297 1 94.88 129 HIS A CA 1
ATOM 1020 C C . HIS A 1 129 ? -13.664 17.859 20.859 1 94.88 129 HIS A C 1
ATOM 1022 O O . HIS A 1 129 ? -14.742 17.516 20.375 1 94.88 129 HIS A O 1
ATOM 1028 N N . HIS A 1 130 ? -12.828 18.688 20.312 1 97.44 130 HIS A N 1
ATOM 1029 C CA . HIS A 1 130 ? -13.102 19.109 18.938 1 97.44 130 HIS A CA 1
ATOM 1030 C C . HIS A 1 130 ? -11.812 19.141 18.109 1 97.44 130 HIS A C 1
ATOM 1032 O O . HIS A 1 130 ? -10.82 19.75 18.531 1 97.44 130 HIS A O 1
ATOM 1038 N N . VAL A 1 131 ? -11.859 18.484 16.969 1 98.69 131 VAL A N 1
ATOM 1039 C CA . VAL A 1 131 ? -10.734 18.484 16.047 1 98.69 131 VAL A CA 1
ATOM 1040 C C . VAL A 1 131 ? -11.172 19.016 14.688 1 98.69 131 VAL A C 1
ATOM 1042 O O . VAL A 1 131 ? -12.117 18.5 14.094 1 98.69 131 VAL A O 1
ATOM 1045 N N . ASP A 1 132 ? -10.477 20.078 14.227 1 98.69 132 ASP A N 1
ATOM 1046 C CA . ASP A 1 132 ? -10.734 20.625 12.898 1 98.69 132 ASP A CA 1
ATOM 1047 C C . ASP A 1 132 ? -9.844 19.953 11.852 1 98.69 132 ASP A C 1
ATOM 1049 O O . ASP A 1 132 ? -10.273 19.703 10.727 1 98.69 132 ASP A O 1
ATOM 1053 N N . VAL A 1 133 ? -8.586 19.719 12.242 1 98.88 133 VAL A N 1
ATOM 1054 C CA . VAL A 1 133 ? -7.57 19.234 11.312 1 98.88 133 VAL A CA 1
ATOM 1055 C C . VAL A 1 133 ? -6.77 18.109 11.969 1 98.88 133 VAL A C 1
ATOM 1057 O O . VAL A 1 133 ? -6.242 18.266 13.07 1 98.88 133 VAL A O 1
ATOM 1060 N N . TRP A 1 134 ? -6.703 17 11.359 1 98.94 134 TRP A N 1
ATOM 1061 C CA . TRP A 1 134 ? -5.844 15.891 11.75 1 98.94 134 TRP A CA 1
ATOM 1062 C C . TRP A 1 134 ? -4.859 15.547 10.641 1 98.94 134 TRP A C 1
ATOM 1064 O O . TRP A 1 134 ? -5.254 15.062 9.578 1 98.94 134 TRP A O 1
ATOM 1074 N N . ILE A 1 135 ? -3.578 15.766 10.883 1 98.94 135 ILE A N 1
ATOM 1075 C CA . ILE A 1 135 ? -2.561 15.492 9.875 1 98.94 135 ILE A CA 1
ATOM 1076 C C . ILE A 1 135 ? -1.748 14.266 10.273 1 98.94 135 ILE A C 1
ATOM 1078 O O . ILE A 1 135 ? -0.995 14.305 11.25 1 98.94 135 ILE A O 1
ATOM 1082 N N . ASN A 1 136 ? -1.91 13.219 9.57 1 98.88 136 ASN A N 1
ATOM 1083 C CA . ASN A 1 136 ? -1.052 12.047 9.703 1 98.88 136 ASN A CA 1
ATOM 1084 C C . ASN A 1 136 ? 0.292 12.25 9.008 1 98.88 136 ASN A C 1
ATOM 1086 O O . ASN A 1 136 ? 0.455 11.891 7.844 1 98.88 136 ASN A O 1
ATOM 1090 N N . ASN A 1 137 ? 1.235 12.688 9.75 1 98.56 137 ASN A N 1
ATOM 1091 C CA . ASN A 1 137 ? 2.541 13.062 9.219 1 98.56 137 ASN A CA 1
ATOM 1092 C C . ASN A 1 137 ? 3.607 12.031 9.578 1 98.56 137 ASN A C 1
ATOM 1094 O O . ASN A 1 137 ? 4.59 11.867 8.852 1 98.56 137 ASN A O 1
ATOM 1098 N N . ALA A 1 138 ? 3.469 11.336 10.688 1 97.94 138 ALA A N 1
ATOM 1099 C CA . ALA A 1 138 ? 4.477 10.398 11.188 1 97.94 138 ALA A CA 1
ATOM 1100 C C . ALA A 1 138 ? 4.805 9.336 10.141 1 97.94 138 ALA A C 1
ATOM 1102 O O . ALA A 1 138 ? 3.904 8.789 9.508 1 97.94 138 ALA A O 1
ATOM 1103 N N . ALA A 1 139 ? 6.035 9.102 9.914 1 96.62 139 ALA A N 1
ATOM 1104 C CA . ALA A 1 139 ? 6.5 8.07 8.992 1 96.62 139 ALA A CA 1
ATOM 1105 C C . ALA A 1 139 ? 7.918 7.621 9.336 1 96.62 139 ALA A C 1
ATOM 1107 O O . ALA A 1 139 ? 8.664 8.359 9.984 1 96.62 139 ALA A O 1
ATOM 1108 N N . SER A 1 140 ? 8.211 6.441 8.953 1 94.12 140 SER A N 1
ATOM 1109 C CA . SER A 1 140 ? 9.562 5.906 9.023 1 94.12 140 SER A CA 1
ATOM 1110 C C . SER A 1 140 ? 10.109 5.605 7.633 1 94.12 140 SER A C 1
ATOM 1112 O O . SER A 1 140 ? 9.391 5.086 6.773 1 94.12 140 SER A O 1
ATOM 1114 N N . GLY A 1 141 ? 11.297 5.984 7.328 1 88.94 141 GLY A N 1
ATOM 1115 C CA . GLY A 1 141 ? 11.898 5.762 6.023 1 88.94 141 GLY A CA 1
ATOM 1116 C C . GLY A 1 141 ? 13.414 5.906 6.031 1 88.94 141 GLY A C 1
ATOM 1117 O O . GLY A 1 141 ? 14.016 6.168 4.988 1 88.94 141 GLY A O 1
ATOM 1118 N N . ASP A 1 142 ? 14.047 5.766 7.133 1 77.38 142 ASP A N 1
ATOM 1119 C CA . ASP A 1 142 ? 15.469 6.07 7.254 1 77.38 142 ASP A CA 1
ATOM 1120 C C . ASP A 1 142 ? 16.328 4.852 6.906 1 77.38 142 ASP A C 1
ATOM 1122 O O . ASP A 1 142 ? 17.422 4.684 7.441 1 77.38 142 ASP A O 1
ATOM 1126 N N . CYS A 1 143 ? 15.914 4.031 6.027 1 82.62 143 CYS A N 1
ATOM 1127 C CA . CYS A 1 143 ? 16.656 2.85 5.602 1 82.62 143 CYS A CA 1
ATOM 1128 C C . CYS A 1 143 ? 16.766 2.783 4.082 1 82.62 143 CYS A C 1
ATOM 1130 O O . CYS A 1 143 ? 15.742 2.688 3.393 1 82.62 143 CYS A O 1
ATOM 1132 N N . ARG A 1 144 ? 17.984 2.967 3.596 1 88.12 144 ARG A N 1
ATOM 1133 C CA . ARG A 1 144 ? 18.25 2.844 2.164 1 88.12 144 ARG A CA 1
ATOM 1134 C C . ARG A 1 144 ? 18.984 1.554 1.85 1 88.12 144 ARG A C 1
ATOM 1136 O O . ARG A 1 144 ? 20.219 1.518 1.895 1 88.12 144 ARG A O 1
ATOM 1143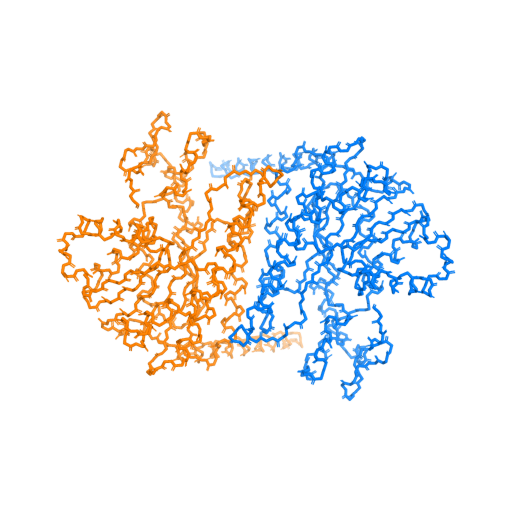 N N . LYS A 1 145 ? 18.281 0.553 1.529 1 93.88 145 LYS A N 1
ATOM 1144 C CA . LYS A 1 145 ? 18.781 -0.781 1.222 1 93.88 145 LYS A CA 1
ATOM 1145 C C . LYS A 1 145 ? 17.891 -1.492 0.215 1 93.88 145 LYS A C 1
ATOM 1147 O O . LYS A 1 145 ? 16.672 -1.273 0.197 1 93.88 145 LYS A O 1
ATOM 1152 N N . LYS A 1 146 ? 18.578 -2.242 -0.637 1 97.19 146 LYS A N 1
ATOM 1153 C CA . LYS A 1 146 ? 17.75 -3.166 -1.409 1 97.19 146 LYS A CA 1
ATOM 1154 C C . LYS A 1 146 ? 16.953 -4.09 -0.492 1 97.19 146 LYS A C 1
ATOM 1156 O O . LYS A 1 146 ? 17.375 -4.367 0.633 1 97.19 146 LYS A O 1
ATOM 1161 N N . LEU A 1 147 ? 15.812 -4.574 -0.967 1 98.44 147 LEU A N 1
ATOM 1162 C CA . LEU A 1 147 ? 14.969 -5.43 -0.141 1 98.44 147 LEU A CA 1
ATOM 1163 C C . LEU A 1 147 ? 15.75 -6.637 0.365 1 98.44 147 LEU A C 1
ATOM 1165 O O . LEU A 1 147 ? 15.625 -7.02 1.53 1 98.44 147 LEU A O 1
ATOM 1169 N N . GLU A 1 148 ? 16.578 -7.23 -0.495 1 97.94 148 GLU A N 1
ATOM 1170 C CA . GLU A 1 148 ? 17.312 -8.453 -0.153 1 97.94 148 GLU A CA 1
ATOM 1171 C C . GLU A 1 148 ? 18.25 -8.227 1.029 1 97.94 148 GLU A C 1
ATOM 1173 O O . GLU A 1 148 ? 18.609 -9.172 1.731 1 97.94 148 GLU A O 1
ATOM 1178 N N . GLU A 1 149 ? 18.578 -6.984 1.28 1 97.62 149 GLU A N 1
ATOM 1179 C CA . GLU A 1 149 ? 19.562 -6.664 2.311 1 97.62 149 GLU A CA 1
ATOM 1180 C C . GLU A 1 149 ? 18.875 -6.199 3.596 1 97.62 149 GLU A C 1
ATOM 1182 O O . GLU A 1 149 ? 19.547 -6.012 4.621 1 97.62 149 GLU A O 1
ATOM 1187 N N . MET A 1 150 ? 17.656 -6.02 3.576 1 97.75 150 MET A N 1
ATOM 1188 C CA . MET A 1 150 ? 16.953 -5.477 4.73 1 97.75 150 MET A CA 1
ATOM 1189 C C . MET A 1 150 ? 16.734 -6.547 5.793 1 97.75 150 MET A C 1
ATOM 1191 O O . MET A 1 150 ? 16.5 -7.715 5.469 1 97.75 150 MET A O 1
ATOM 1195 N N . THR A 1 151 ? 16.781 -6.098 7.035 1 97.94 151 THR A N 1
ATOM 1196 C CA . THR A 1 151 ? 16.453 -6.98 8.148 1 97.94 151 THR A CA 1
ATOM 1197 C C . THR A 1 151 ? 14.961 -6.969 8.43 1 97.94 151 THR A C 1
ATOM 1199 O O . THR A 1 151 ? 14.242 -6.066 7.988 1 97.94 151 THR A O 1
ATOM 1202 N N . ARG A 1 152 ? 14.523 -7.992 9.211 1 98.25 152 ARG A N 1
ATOM 1203 C CA . ARG A 1 152 ? 13.141 -8.055 9.664 1 98.25 152 ARG A CA 1
ATOM 1204 C C . ARG A 1 152 ? 12.734 -6.773 10.383 1 98.25 152 ARG A C 1
ATOM 1206 O O . ARG A 1 152 ? 11.672 -6.211 10.109 1 98.25 152 ARG A O 1
ATOM 1213 N N . LYS A 1 153 ? 13.562 -6.359 11.242 1 97.94 153 LYS A N 1
ATOM 1214 C CA . LYS A 1 153 ? 13.273 -5.188 12.062 1 97.94 153 LYS A CA 1
ATOM 1215 C C . LYS A 1 153 ? 13.086 -3.941 11.203 1 97.94 153 LYS A C 1
ATOM 1217 O O . LYS A 1 153 ? 12.188 -3.135 11.453 1 97.94 153 LYS A O 1
ATOM 1222 N N . GLU A 1 154 ? 13.922 -3.762 10.227 1 97.31 154 GLU A N 1
ATOM 1223 C CA . GLU A 1 154 ? 13.844 -2.609 9.336 1 97.31 154 GLU A CA 1
ATOM 1224 C C . GLU A 1 154 ? 12.547 -2.623 8.523 1 97.31 154 GLU A C 1
ATOM 1226 O O . GLU A 1 154 ? 11.891 -1.591 8.383 1 97.31 154 GLU A O 1
ATOM 1231 N N . ILE A 1 155 ? 12.172 -3.773 8.023 1 98.56 155 ILE A N 1
ATOM 1232 C CA . ILE A 1 155 ? 10.953 -3.932 7.25 1 98.56 155 ILE A CA 1
ATOM 1233 C C . ILE A 1 155 ? 9.742 -3.607 8.125 1 98.56 155 ILE A C 1
ATOM 1235 O O . ILE A 1 155 ? 8.898 -2.787 7.75 1 98.56 155 ILE A O 1
ATOM 1239 N N . GLU A 1 156 ? 9.695 -4.23 9.266 1 98.56 156 GLU A N 1
ATOM 1240 C CA . GLU A 1 156 ? 8.547 -4.109 10.156 1 98.56 156 GLU A CA 1
ATOM 1241 C C . GLU A 1 156 ? 8.406 -2.682 10.68 1 98.56 156 GLU A C 1
ATOM 1243 O O . GLU A 1 156 ? 7.289 -2.191 10.867 1 98.56 156 GLU A O 1
ATOM 1248 N N . LYS A 1 157 ? 9.484 -2.057 10.969 1 97.88 157 LYS A N 1
ATOM 1249 C CA . LYS A 1 157 ? 9.422 -0.679 11.453 1 97.88 157 LYS A CA 1
ATOM 1250 C C . LYS A 1 157 ? 8.695 0.22 10.453 1 97.88 157 LYS A C 1
ATOM 1252 O O . LYS A 1 157 ? 7.789 0.964 10.828 1 97.88 157 LYS A O 1
ATOM 1257 N N . ILE A 1 158 ? 9.047 0.116 9.188 1 98.25 158 ILE A N 1
ATOM 1258 C CA . ILE A 1 158 ? 8.469 0.969 8.164 1 98.25 158 ILE A CA 1
ATOM 1259 C C . ILE A 1 158 ? 6.992 0.616 7.969 1 98.25 158 ILE A C 1
ATOM 1261 O O . ILE A 1 158 ? 6.133 1.497 7.984 1 98.25 158 ILE A O 1
ATOM 1265 N N . VAL A 1 159 ? 6.664 -0.65 7.84 1 98.75 159 VAL A N 1
ATOM 1266 C CA . VAL A 1 159 ? 5.289 -1.074 7.598 1 98.75 159 VAL A CA 1
ATOM 1267 C C . VAL A 1 159 ? 4.418 -0.726 8.805 1 98.75 159 VAL A C 1
ATOM 1269 O O . VAL A 1 159 ? 3.289 -0.257 8.648 1 98.75 159 VAL A O 1
ATOM 1272 N N . ASN A 1 160 ? 4.941 -0.972 9.992 1 98.69 160 ASN A N 1
ATOM 1273 C CA . ASN A 1 160 ? 4.172 -0.716 11.203 1 98.69 160 ASN A CA 1
ATOM 1274 C C . ASN A 1 160 ? 3.844 0.766 11.359 1 98.69 160 ASN A C 1
ATOM 1276 O O . ASN A 1 160 ? 2.715 1.123 11.703 1 98.69 160 ASN A O 1
ATOM 1280 N N . VAL A 1 161 ? 4.75 1.589 11.086 1 98.5 161 VAL A N 1
ATOM 1281 C CA . VAL A 1 161 ? 4.52 3.018 11.266 1 98.5 161 VAL A CA 1
ATOM 1282 C C . VAL A 1 161 ? 3.723 3.566 10.078 1 98.5 161 VAL A C 1
ATOM 1284 O O . VAL A 1 161 ? 2.668 4.18 10.266 1 98.5 161 VAL A O 1
ATOM 1287 N N . ASN A 1 162 ? 4.188 3.297 8.828 1 98.75 162 ASN A N 1
ATOM 1288 C CA . ASN A 1 162 ? 3.65 3.949 7.641 1 98.75 162 ASN A CA 1
ATOM 1289 C C . ASN A 1 162 ? 2.303 3.359 7.238 1 98.75 162 ASN A C 1
ATOM 1291 O O . ASN A 1 162 ? 1.498 4.023 6.582 1 98.75 162 ASN A O 1
ATOM 1295 N N . THR A 1 163 ? 2.105 2.098 7.562 1 98.88 163 THR A N 1
ATOM 1296 C CA . THR A 1 163 ? 0.855 1.464 7.156 1 98.88 163 THR A CA 1
ATOM 1297 C C . THR A 1 163 ? -0.08 1.299 8.352 1 98.88 163 THR A C 1
ATOM 1299 O O . THR A 1 163 ? -1.076 2.016 8.469 1 98.88 163 THR A O 1
ATOM 1302 N N . LEU A 1 164 ? 0.31 0.488 9.305 1 98.88 164 LEU A N 1
ATOM 1303 C CA . LEU A 1 164 ? -0.565 0.238 10.445 1 98.88 164 LEU A CA 1
ATOM 1304 C C . LEU A 1 164 ? -0.794 1.517 11.242 1 98.88 164 LEU A C 1
ATOM 1306 O O . LEU A 1 164 ? -1.93 1.831 11.609 1 98.88 164 LEU A O 1
ATOM 1310 N N . GLY A 1 165 ? 0.286 2.225 11.516 1 98.88 165 GLY A N 1
ATOM 1311 C CA . GLY A 1 165 ? 0.16 3.471 12.25 1 98.88 165 GLY A CA 1
ATOM 1312 C C . GLY A 1 165 ? -0.781 4.461 11.594 1 98.88 165 GLY A C 1
ATOM 1313 O O . GLY A 1 165 ? -1.616 5.07 12.266 1 98.88 165 GLY A O 1
ATOM 1314 N N . THR A 1 166 ? -0.624 4.621 10.273 1 98.88 166 THR A N 1
ATOM 1315 C CA . THR A 1 166 ? -1.499 5.512 9.516 1 98.88 166 THR A CA 1
ATOM 1316 C C . THR A 1 166 ? -2.945 5.027 9.578 1 98.88 166 THR A C 1
ATOM 1318 O O . THR A 1 166 ? -3.863 5.824 9.781 1 98.88 166 THR A O 1
ATOM 1321 N N . ILE A 1 167 ? -3.174 3.742 9.438 1 98.94 167 ILE A N 1
ATOM 1322 C CA . ILE A 1 167 ? -4.512 3.166 9.492 1 98.94 167 ILE A CA 1
ATOM 1323 C C . ILE A 1 167 ? -5.141 3.455 10.859 1 98.94 167 ILE A C 1
ATOM 1325 O O . ILE A 1 167 ? -6.281 3.914 10.938 1 98.94 167 ILE A O 1
ATOM 1329 N N . TYR A 1 168 ? -4.379 3.209 11.938 1 98.94 168 TYR A N 1
ATOM 1330 C CA . TYR A 1 168 ? -4.887 3.402 13.289 1 98.94 168 TYR A CA 1
ATOM 1331 C C . TYR A 1 168 ? -5.285 4.855 13.523 1 98.94 168 TYR A C 1
ATOM 1333 O O . TYR A 1 168 ? -6.359 5.133 14.062 1 98.94 168 TYR A O 1
ATOM 1341 N N . CYS A 1 169 ? -4.434 5.723 13.094 1 98.94 169 CYS A N 1
ATOM 1342 C CA . CYS A 1 169 ? -4.672 7.145 13.328 1 98.94 169 CYS A CA 1
ATOM 1343 C C . CYS A 1 169 ? -5.84 7.648 12.492 1 98.94 169 CYS A C 1
ATOM 1345 O O . CYS A 1 169 ? -6.66 8.43 12.969 1 98.94 169 CYS A O 1
ATOM 1347 N N . VAL A 1 170 ? -5.914 7.211 11.242 1 98.94 170 VAL A N 1
ATOM 1348 C CA . VAL A 1 170 ? -7.008 7.633 10.375 1 98.94 170 VAL A CA 1
ATOM 1349 C C . VAL A 1 170 ? -8.336 7.098 10.914 1 98.94 170 VAL A C 1
ATOM 1351 O O . VAL A 1 170 ? -9.336 7.812 10.93 1 98.94 170 VAL A O 1
ATOM 1354 N N . GLN A 1 171 ? -8.32 5.812 11.297 1 98.94 171 GLN A N 1
ATOM 1355 C CA . GLN A 1 171 ? -9.523 5.227 11.891 1 98.94 171 GLN A CA 1
ATOM 1356 C C . GLN A 1 171 ? -9.977 6.02 13.117 1 98.94 171 GLN A C 1
ATOM 1358 O O . GLN A 1 171 ? -11.156 6.363 13.234 1 98.94 171 GLN A O 1
ATOM 1363 N N . ALA A 1 172 ? -9.062 6.316 14.008 1 98.88 172 ALA A N 1
ATOM 1364 C CA . ALA A 1 172 ? -9.359 7.062 15.227 1 98.88 172 ALA A CA 1
ATOM 1365 C C . ALA A 1 172 ? -9.883 8.461 14.906 1 98.88 172 ALA A C 1
ATOM 1367 O O . ALA A 1 172 ? -10.836 8.93 15.523 1 98.88 172 ALA A O 1
ATOM 1368 N N . ALA A 1 173 ? -9.25 9.102 13.938 1 98.88 173 ALA A N 1
ATOM 1369 C CA . ALA A 1 173 ? -9.648 10.445 13.539 1 98.88 173 ALA A CA 1
ATOM 1370 C C . ALA A 1 173 ? -11.07 10.453 12.984 1 98.88 173 ALA A C 1
ATOM 1372 O O . ALA A 1 173 ? -11.867 11.336 13.32 1 98.88 173 ALA A O 1
ATOM 1373 N N . ILE A 1 174 ? -11.367 9.461 12.102 1 98.88 174 ILE A N 1
ATOM 1374 C CA . ILE A 1 174 ? -12.703 9.367 11.516 1 98.88 174 ILE A CA 1
ATOM 1375 C C . ILE A 1 174 ? -13.742 9.195 12.617 1 98.88 174 ILE A C 1
ATOM 1377 O O . ILE A 1 174 ? -14.742 9.922 12.656 1 98.88 174 ILE A O 1
ATOM 1381 N N . LYS A 1 175 ? -13.492 8.281 13.562 1 98.62 175 LYS A N 1
ATOM 1382 C CA . LYS A 1 175 ? -14.422 8.039 14.664 1 98.62 175 LYS A CA 1
ATOM 1383 C C . LYS A 1 175 ? -14.586 9.281 15.531 1 98.62 175 LYS A C 1
ATOM 1385 O O . LYS A 1 175 ? -15.703 9.633 15.914 1 98.62 175 LYS A O 1
ATOM 1390 N N . PHE A 1 176 ? -13.523 9.945 15.812 1 98.56 176 PHE A N 1
ATOM 1391 C CA . PHE A 1 176 ? -13.516 11.133 16.656 1 98.56 176 PHE A CA 1
ATOM 1392 C C . PHE A 1 176 ? -14.328 12.258 16.031 1 98.56 176 PHE A C 1
ATOM 1394 O O . PHE A 1 176 ? -15.25 12.789 16.641 1 98.56 176 PHE A O 1
ATOM 1401 N N . ILE A 1 177 ? -14.062 12.594 14.797 1 98.5 177 ILE A N 1
ATOM 1402 C CA . ILE A 1 177 ? -14.641 13.734 14.109 1 98.5 177 ILE A CA 1
ATOM 1403 C C . ILE A 1 177 ? -16.109 13.469 13.805 1 98.5 177 ILE A C 1
ATOM 1405 O O . ILE A 1 177 ? -16.953 14.359 13.914 1 98.5 177 ILE A O 1
ATOM 1409 N N . LYS A 1 178 ? -16.375 12.242 13.43 1 97.44 178 LYS A N 1
ATOM 1410 C CA . LYS A 1 178 ? -17.75 11.859 13.125 1 97.44 178 LYS A CA 1
ATOM 1411 C C . LYS A 1 178 ? -18.656 12.078 14.336 1 97.44 178 LYS A C 1
ATOM 1413 O O . LYS A 1 178 ? -19.828 12.453 14.18 1 97.44 178 LYS A O 1
ATOM 1418 N N . ASN A 1 179 ? -18.109 11.93 15.492 1 96.19 179 ASN A N 1
ATOM 1419 C CA . ASN A 1 179 ? -18.953 11.906 16.688 1 96.19 179 ASN A CA 1
ATOM 1420 C C . ASN A 1 179 ? -18.844 13.211 17.469 1 96.19 179 ASN A C 1
ATOM 1422 O O . ASN A 1 179 ? -19.531 13.398 18.469 1 96.19 179 ASN A O 1
ATOM 1426 N N . GLN A 1 180 ? -18.016 14.102 17.016 1 96.94 180 GLN A N 1
ATOM 1427 C CA . GLN A 1 180 ? -17.875 15.352 17.75 1 96.94 180 GLN A CA 1
ATOM 1428 C C . GLN A 1 180 ? -19.047 16.297 17.469 1 96.94 180 GLN A C 1
ATOM 1430 O O . GLN A 1 180 ? -19.766 16.109 16.484 1 96.94 180 GLN A O 1
ATOM 1435 N N . SER A 1 181 ? -19.281 17.281 18.344 1 94.06 181 SER A N 1
ATOM 1436 C CA . SER A 1 181 ? -20.344 18.25 18.156 1 94.06 181 SER A CA 1
ATOM 1437 C C . SER A 1 181 ? -19.953 19.312 17.141 1 94.06 181 SER A C 1
ATOM 1439 O O . SER A 1 181 ? -18.766 19.578 16.938 1 94.06 181 SER A O 1
ATOM 1441 N N . GLY A 1 182 ? -20.984 19.875 16.547 1 90.31 182 GLY A N 1
ATOM 1442 C CA . GLY A 1 182 ? -20.719 20.984 15.648 1 90.31 182 GLY A CA 1
ATOM 1443 C C . GLY A 1 182 ? -20.344 20.547 14.242 1 90.31 182 GLY A C 1
ATOM 1444 O O . GLY A 1 182 ? -20.844 19.547 13.742 1 90.31 182 GLY A O 1
ATOM 1445 N N . GLU A 1 183 ? -19.469 21.406 13.711 1 89.69 183 GLU A N 1
ATOM 1446 C CA . GLU A 1 183 ? -19.016 21.125 12.352 1 89.69 183 GLU A CA 1
ATOM 1447 C C . GLU A 1 183 ? -18.016 19.969 12.328 1 89.69 183 GLU A C 1
ATOM 1449 O O . GLU A 1 183 ? -17.422 19.641 13.359 1 89.69 183 GLU A O 1
ATOM 1454 N N . GLY A 1 184 ? -17.875 19.344 11.242 1 95.69 184 GLY A N 1
ATOM 1455 C CA . GLY A 1 184 ? -16.938 18.234 11.086 1 95.69 184 GLY A CA 1
ATOM 1456 C C . GLY A 1 184 ? -15.492 18.672 11.031 1 95.69 184 GLY A C 1
ATOM 1457 O O . GLY A 1 184 ? -15.125 19.703 11.594 1 95.69 184 GLY A O 1
ATOM 1458 N N . GLY A 1 185 ? -14.648 17.891 10.633 1 98.44 185 GLY A N 1
ATOM 1459 C CA . GLY A 1 185 ? -13.219 18.125 10.5 1 98.44 185 GLY A CA 1
ATOM 1460 C C . GLY A 1 185 ? -12.602 17.359 9.344 1 98.44 185 GLY A C 1
ATOM 1461 O O . GLY A 1 185 ? -13.305 16.703 8.57 1 98.44 185 GLY A O 1
ATOM 1462 N N . HIS A 1 186 ? -11.359 17.609 9.195 1 98.81 186 HIS A N 1
ATOM 1463 C CA . HIS A 1 186 ? -10.633 17.078 8.047 1 98.81 186 HIS A CA 1
ATOM 1464 C C . HIS A 1 186 ? -9.438 16.25 8.477 1 98.81 186 HIS A C 1
ATOM 1466 O O . HIS A 1 186 ? -8.734 16.609 9.422 1 98.81 186 HIS A O 1
ATOM 1472 N N . VAL A 1 187 ? -9.242 15.117 7.812 1 98.94 187 VAL A N 1
ATOM 1473 C CA . VAL A 1 187 ? -8.109 14.219 8.023 1 98.94 187 VAL A CA 1
ATOM 1474 C C . VAL A 1 187 ? -7.191 14.266 6.801 1 98.94 187 VAL A C 1
ATOM 1476 O O . VAL A 1 187 ? -7.648 14.148 5.664 1 98.94 187 VAL A O 1
ATOM 1479 N N . PHE A 1 188 ? -5.918 14.477 7.035 1 98.94 188 PHE A N 1
ATOM 1480 C CA . PHE A 1 188 ? -4.93 14.539 5.965 1 98.94 188 PHE A CA 1
ATOM 1481 C C . PHE A 1 188 ? -3.926 13.406 6.086 1 98.94 188 PHE A C 1
ATOM 1483 O O . PHE A 1 188 ? -3.404 13.141 7.172 1 98.94 188 PHE A O 1
ATOM 1490 N N . VAL A 1 189 ? -3.672 12.695 5.016 1 98.88 189 VAL A N 1
ATOM 1491 C CA . VAL A 1 189 ? -2.623 11.688 4.93 1 98.88 189 VAL A CA 1
ATOM 1492 C C . VAL A 1 189 ? -1.427 12.25 4.168 1 98.88 189 VAL A C 1
ATOM 1494 O O . VAL A 1 189 ? -1.579 12.781 3.062 1 98.88 189 VAL A O 1
ATOM 1497 N N . MET A 1 190 ? -0.249 12.133 4.738 1 98.62 190 MET A N 1
ATOM 1498 C CA . MET A 1 190 ? 0.97 12.68 4.145 1 98.62 190 MET A CA 1
ATOM 1499 C C . MET A 1 190 ? 1.595 11.68 3.174 1 98.62 190 MET A C 1
ATOM 1501 O O . MET A 1 190 ? 2.107 10.641 3.592 1 98.62 190 MET A O 1
ATOM 1505 N N . GLU A 1 191 ? 1.578 12 1.927 1 97.75 191 GLU A N 1
ATOM 1506 C CA . GLU A 1 191 ? 2.199 11.164 0.901 1 97.75 191 GLU A CA 1
ATOM 1507 C C . GLU A 1 191 ? 3.709 11.383 0.851 1 97.75 191 GLU A C 1
ATOM 1509 O O . GLU A 1 191 ? 4.273 12.062 1.712 1 97.75 191 GLU A O 1
ATOM 1514 N N . GLY A 1 192 ? 4.406 10.789 -0.044 1 95.25 192 GLY A N 1
ATOM 1515 C CA . GLY A 1 192 ? 5.852 10.844 -0.203 1 95.25 192 GLY A CA 1
ATOM 1516 C C . GLY A 1 192 ? 6.352 10.062 -1.407 1 95.25 192 GLY A C 1
ATOM 1517 O O . GLY A 1 192 ? 5.582 9.781 -2.326 1 95.25 192 GLY A O 1
ATOM 1518 N N . LEU A 1 193 ? 7.668 9.828 -1.346 1 91.81 193 LEU A N 1
ATOM 1519 C CA . LEU A 1 193 ? 8.258 9.031 -2.42 1 91.81 193 LEU A CA 1
ATOM 1520 C C . LEU A 1 193 ? 7.488 7.73 -2.615 1 91.81 193 LEU A C 1
ATOM 1522 O O . LEU A 1 193 ? 7.215 7.02 -1.646 1 91.81 193 LEU A O 1
ATOM 1526 N N . GLY A 1 194 ? 7.125 7.445 -3.842 1 93.56 194 GLY A N 1
ATOM 1527 C CA . GLY A 1 194 ? 6.355 6.246 -4.141 1 93.56 194 GLY A CA 1
ATOM 1528 C C . GLY A 1 194 ? 4.895 6.527 -4.426 1 93.56 194 GLY A C 1
ATOM 1529 O O . GLY A 1 194 ? 4.223 5.742 -5.098 1 93.56 194 GLY A O 1
ATOM 1530 N N . SER A 1 195 ? 4.395 7.609 -3.973 1 94.94 195 SER A N 1
ATOM 1531 C CA . SER A 1 195 ? 2.98 7.934 -4.133 1 94.94 195 SER A CA 1
ATOM 1532 C C . SER A 1 195 ? 2.629 8.164 -5.598 1 94.94 195 SER A C 1
ATOM 1534 O O . SER A 1 195 ? 1.461 8.094 -5.984 1 94.94 195 SER A O 1
ATOM 1536 N N . ASP A 1 196 ? 3.6 8.492 -6.387 1 91.38 196 ASP A N 1
ATOM 1537 C CA . ASP A 1 196 ? 3.371 8.688 -7.812 1 91.38 196 ASP A CA 1
ATOM 1538 C C . ASP A 1 196 ? 3.557 7.379 -8.578 1 91.38 196 ASP A C 1
ATOM 1540 O O . ASP A 1 196 ? 3.547 7.367 -9.812 1 91.38 196 ASP A O 1
ATOM 1544 N N . TYR A 1 197 ? 3.854 6.336 -7.895 1 93 197 TYR A N 1
ATOM 1545 C CA . TYR A 1 197 ? 3.896 4.957 -8.367 1 93 197 TYR A CA 1
ATOM 1546 C C . TYR A 1 197 ? 5.18 4.691 -9.148 1 93 197 TYR A C 1
ATOM 1548 O O . TYR A 1 197 ? 5.348 3.613 -9.727 1 93 197 TYR A O 1
ATOM 1556 N N . ARG A 1 198 ? 6.105 5.672 -9.188 1 92.25 198 ARG A N 1
ATOM 1557 C CA . ARG A 1 198 ? 7.406 5.402 -9.781 1 92.25 198 ARG A CA 1
ATOM 1558 C C . ARG A 1 198 ? 8.234 4.469 -8.906 1 92.25 198 ARG A C 1
ATOM 1560 O O . ARG A 1 198 ? 8.133 4.52 -7.676 1 92.25 198 ARG A O 1
ATOM 1567 N N . ALA A 1 199 ? 9.039 3.701 -9.57 1 95.5 199 ALA A N 1
ATOM 1568 C CA . ALA A 1 199 ? 9.945 2.816 -8.844 1 95.5 199 ALA A CA 1
ATOM 1569 C C . ALA A 1 199 ? 10.875 3.611 -7.934 1 95.5 199 ALA A C 1
ATOM 1571 O O . ALA A 1 199 ? 11.336 4.695 -8.305 1 95.5 199 ALA A O 1
ATOM 1572 N N . SER A 1 200 ? 11.141 3.064 -6.785 1 93.56 200 SER A N 1
ATOM 1573 C CA . SER A 1 200 ? 12.008 3.697 -5.797 1 93.56 200 SER A CA 1
ATOM 1574 C C . SER A 1 200 ? 13.055 2.721 -5.277 1 93.56 200 SER A C 1
ATOM 1576 O O . SER A 1 200 ? 13.039 2.355 -4.098 1 93.56 200 SER A O 1
ATOM 1578 N N . PRO A 1 201 ? 14.023 2.371 -6.074 1 94.12 201 PRO A N 1
ATOM 1579 C CA . PRO A 1 201 ? 15.031 1.415 -5.621 1 94.12 201 PRO A CA 1
ATOM 1580 C C . PRO A 1 201 ? 15.719 1.852 -4.328 1 94.12 201 PRO A C 1
ATOM 1582 O O . PRO A 1 201 ? 15.953 3.045 -4.117 1 94.12 201 PRO A O 1
ATOM 1585 N N . GLU A 1 202 ? 16 0.864 -3.451 1 93.44 202 GLU A N 1
ATOM 1586 C CA . GLU A 1 202 ? 16.625 1.027 -2.145 1 93.44 202 GLU A CA 1
ATOM 1587 C C . GLU A 1 202 ? 15.664 1.652 -1.142 1 93.44 202 GLU A C 1
ATOM 1589 O O . GLU A 1 202 ? 16.047 1.929 -0 1 93.44 202 GLU A O 1
ATOM 1594 N N . MET A 1 203 ? 14.461 1.923 -1.542 1 94.88 203 MET A N 1
ATOM 1595 C CA . MET A 1 203 ? 13.375 2.389 -0.685 1 94.88 203 MET A CA 1
ATOM 1596 C C . MET A 1 203 ? 12.086 1.633 -0.982 1 94.88 203 MET A C 1
ATOM 1598 O O . MET A 1 203 ? 11 2.223 -0.999 1 94.88 203 MET A O 1
ATOM 1602 N N . SER A 1 204 ? 12.25 0.398 -1.281 1 97.44 204 SER A N 1
ATOM 1603 C CA . SER A 1 204 ? 11.148 -0.407 -1.796 1 97.44 204 SER A CA 1
ATOM 1604 C C . SER A 1 204 ? 9.977 -0.439 -0.814 1 97.44 204 SER A C 1
ATOM 1606 O O . SER A 1 204 ? 8.828 -0.258 -1.208 1 97.44 204 SER A O 1
ATOM 1608 N N . ILE A 1 205 ? 10.273 -0.65 0.509 1 98.31 205 ILE A N 1
ATOM 1609 C CA . ILE A 1 205 ? 9.211 -0.785 1.501 1 98.31 205 ILE A CA 1
ATOM 1610 C C . ILE A 1 205 ? 8.562 0.575 1.752 1 98.31 205 ILE A C 1
ATOM 1612 O O . ILE A 1 205 ? 7.332 0.683 1.812 1 98.31 205 ILE A O 1
ATOM 1616 N N . TYR A 1 206 ? 9.383 1.61 1.897 1 96.94 206 TYR A N 1
ATOM 1617 C CA . TYR A 1 206 ? 8.844 2.955 2.051 1 96.94 206 TYR A CA 1
ATOM 1618 C C . TYR A 1 206 ? 7.938 3.316 0.879 1 96.94 206 TYR A C 1
ATOM 1620 O O . TYR A 1 206 ? 6.793 3.734 1.076 1 96.94 206 TYR A O 1
ATOM 1628 N N . GLY A 1 207 ? 8.469 3.145 -0.365 1 97.81 207 GLY A N 1
ATOM 1629 C CA . GLY A 1 207 ? 7.711 3.451 -1.566 1 97.81 207 GLY A CA 1
ATOM 1630 C C . GLY A 1 207 ? 6.406 2.684 -1.658 1 97.81 207 GLY A C 1
ATOM 1631 O O . GLY A 1 207 ? 5.375 3.244 -2.035 1 97.81 207 GLY A O 1
ATOM 1632 N N . MET A 1 208 ? 6.453 1.465 -1.309 1 98.44 208 MET A N 1
ATOM 1633 C CA . MET A 1 208 ? 5.273 0.605 -1.316 1 98.44 208 MET A CA 1
ATOM 1634 C C . MET A 1 208 ? 4.195 1.154 -0.39 1 98.44 208 MET A C 1
ATOM 1636 O O . MET A 1 208 ? 3.02 1.2 -0.759 1 98.44 208 MET A O 1
ATOM 1640 N N . THR A 1 209 ? 4.566 1.54 0.808 1 98.5 209 THR A N 1
ATOM 1641 C CA . THR A 1 209 ? 3.602 2.055 1.772 1 98.5 209 THR A CA 1
ATOM 1642 C C . THR A 1 209 ? 2.963 3.344 1.264 1 98.5 209 THR A C 1
ATOM 1644 O O . THR A 1 209 ? 1.742 3.508 1.334 1 98.5 209 THR A O 1
ATOM 1647 N N . LYS A 1 210 ? 3.777 4.207 0.733 1 98.25 210 LYS A N 1
ATOM 1648 C CA . LYS A 1 210 ? 3.27 5.5 0.28 1 98.25 210 LYS A CA 1
ATOM 1649 C C . LYS A 1 210 ? 2.41 5.344 -0.972 1 98.25 210 LYS A C 1
ATOM 1651 O O . LYS A 1 210 ? 1.448 6.09 -1.166 1 98.25 210 LYS A O 1
ATOM 1656 N N . ALA A 1 211 ? 2.674 4.375 -1.763 1 98.31 211 ALA A N 1
ATOM 1657 C CA . ALA A 1 211 ? 1.916 4.113 -2.982 1 98.31 211 ALA A CA 1
ATOM 1658 C C . ALA A 1 211 ? 0.492 3.668 -2.66 1 98.31 211 ALA A C 1
ATOM 1660 O O . ALA A 1 211 ? -0.393 3.73 -3.516 1 98.31 211 ALA A O 1
ATOM 1661 N N . SER A 1 212 ? 0.245 3.219 -1.503 1 98.5 212 SER A N 1
ATOM 1662 C CA . SER A 1 212 ? -1.059 2.682 -1.127 1 98.5 212 SER A CA 1
ATOM 1663 C C . SER A 1 212 ? -2.014 3.793 -0.706 1 98.5 212 SER A C 1
ATOM 1665 O O . SER A 1 212 ? -3.227 3.584 -0.639 1 98.5 212 SER A O 1
ATOM 1667 N N . TYR A 1 213 ? -1.532 4.992 -0.456 1 98.69 213 TYR A N 1
ATOM 1668 C CA . TYR A 1 213 ? -2.279 6.027 0.251 1 98.69 213 TYR A CA 1
ATOM 1669 C C . TYR A 1 213 ? -3.393 6.59 -0.625 1 98.69 213 TYR A C 1
ATOM 1671 O O . TYR A 1 213 ? -4.488 6.883 -0.136 1 98.69 213 TYR A O 1
ATOM 1679 N N . ARG A 1 214 ? -3.1 6.75 -1.903 1 98.12 214 ARG A N 1
ATOM 1680 C CA . ARG A 1 214 ? -4.109 7.352 -2.768 1 98.12 214 ARG A CA 1
ATOM 1681 C C . ARG A 1 214 ? -5.375 6.5 -2.807 1 98.12 214 ARG A C 1
ATOM 1683 O O . ARG A 1 214 ? -6.48 7.012 -2.619 1 98.12 214 ARG A O 1
ATOM 1690 N N . GLN A 1 215 ? -5.199 5.227 -3.104 1 98.38 215 GLN A N 1
ATOM 1691 C CA . GLN A 1 215 ? -6.332 4.305 -3.145 1 98.38 215 GLN A CA 1
ATOM 1692 C C . GLN A 1 215 ? -7.059 4.27 -1.804 1 98.38 215 GLN A C 1
ATOM 1694 O O . GLN A 1 215 ? -8.289 4.25 -1.76 1 98.38 215 GLN A O 1
ATOM 1699 N N . PHE A 1 216 ? -6.289 4.273 -0.71 1 98.81 216 PHE A N 1
ATOM 1700 C CA . PHE A 1 216 ? -6.812 4.246 0.65 1 98.81 216 PHE A CA 1
ATOM 1701 C C . PHE A 1 216 ? -7.688 5.465 0.916 1 98.81 216 PHE A C 1
ATOM 1703 O O . PHE A 1 216 ? -8.828 5.332 1.365 1 98.81 216 PHE A O 1
ATOM 1710 N N . VAL A 1 217 ? -7.219 6.637 0.56 1 98.81 217 VAL A N 1
ATOM 1711 C CA . VAL A 1 217 ? -7.926 7.895 0.787 1 98.81 217 VAL A CA 1
ATOM 1712 C C . VAL A 1 217 ? -9.188 7.945 -0.078 1 98.81 217 VAL A C 1
ATOM 1714 O O . VAL A 1 217 ? -10.258 8.305 0.403 1 98.81 217 VAL A O 1
ATOM 1717 N N . ASP A 1 218 ? -9.039 7.566 -1.356 1 98.5 218 ASP A N 1
ATOM 1718 C CA . ASP A 1 218 ? -10.203 7.535 -2.24 1 98.5 218 ASP A CA 1
ATOM 1719 C C . ASP A 1 218 ? -11.305 6.648 -1.667 1 98.5 218 ASP A C 1
ATOM 1721 O O . ASP A 1 218 ? -12.484 6.996 -1.733 1 98.5 218 ASP A O 1
ATOM 1725 N N . THR A 1 219 ? -10.906 5.52 -1.131 1 98.5 219 THR A N 1
ATOM 1726 C CA . THR A 1 219 ? -11.859 4.578 -0.551 1 98.5 219 THR A CA 1
ATOM 1727 C C . THR A 1 219 ? -12.539 5.188 0.672 1 98.5 219 THR A C 1
ATOM 1729 O O . THR A 1 219 ? -13.758 5.094 0.819 1 98.5 219 THR A O 1
ATOM 1732 N N . LEU A 1 220 ? -11.812 5.828 1.491 1 98.75 220 LEU A N 1
ATOM 1733 C CA . LEU A 1 220 ? -12.344 6.391 2.727 1 98.75 220 LEU A CA 1
ATOM 1734 C C . LEU A 1 220 ? -13.258 7.574 2.434 1 98.75 220 LEU A C 1
ATOM 1736 O O . LEU A 1 220 ? -14.227 7.816 3.164 1 98.75 220 LEU A O 1
ATOM 1740 N N . CYS A 1 221 ? -12.953 8.344 1.384 1 98.31 221 CYS A N 1
ATOM 1741 C CA . CYS A 1 221 ? -13.859 9.406 0.959 1 98.31 221 CYS A CA 1
ATOM 1742 C C . CYS A 1 221 ? -15.242 8.852 0.642 1 98.31 221 CYS A C 1
ATOM 1744 O O . CYS A 1 221 ? -16.25 9.469 0.982 1 98.31 221 CYS A O 1
ATOM 1746 N N . GLU A 1 222 ? -15.25 7.668 0.021 1 97.19 222 GLU A N 1
ATOM 1747 C CA . GLU A 1 222 ? -16.531 7.023 -0.269 1 97.19 222 GLU A CA 1
ATOM 1748 C C . GLU A 1 222 ? -17.203 6.547 1.011 1 97.19 222 GLU A C 1
ATOM 1750 O O . GLU A 1 222 ? -18.422 6.699 1.167 1 97.19 222 GLU A O 1
ATOM 1755 N N . GLU A 1 223 ? -16.453 6.043 1.915 1 97.75 223 GLU A N 1
ATOM 1756 C CA . GLU A 1 223 ? -17.016 5.492 3.146 1 97.75 223 GLU A CA 1
ATOM 1757 C C . GLU A 1 223 ? -17.562 6.594 4.051 1 97.75 223 GLU A C 1
ATOM 1759 O O . GLU A 1 223 ? -18.422 6.348 4.891 1 97.75 223 GLU A O 1
ATOM 1764 N N . THR A 1 224 ? -17.031 7.805 3.852 1 98 224 THR A N 1
ATOM 1765 C CA . THR A 1 224 ? -17.406 8.891 4.75 1 98 224 THR A CA 1
ATOM 1766 C C . THR A 1 224 ? -18.234 9.945 4.012 1 98 224 THR A C 1
ATOM 1768 O O . THR A 1 224 ? -18.406 11.055 4.504 1 98 224 THR A O 1
ATOM 1771 N N . LYS A 1 225 ? -18.656 9.648 2.834 1 96.62 225 LYS A N 1
ATOM 1772 C CA . LYS A 1 225 ? -19.281 10.633 1.955 1 96.62 225 LYS A CA 1
ATOM 1773 C C . LYS A 1 225 ? -20.5 11.266 2.617 1 96.62 225 LYS A C 1
ATOM 1775 O O . LYS A 1 225 ? -20.781 12.453 2.412 1 96.62 225 LYS A O 1
ATOM 1780 N N . ASP A 1 226 ? -21.203 10.531 3.51 1 95.88 226 ASP A N 1
ATOM 1781 C CA . ASP A 1 226 ? -22.438 11.023 4.133 1 95.88 226 ASP A CA 1
ATOM 1782 C C . ASP A 1 226 ? -22.156 11.523 5.551 1 95.88 226 ASP A C 1
ATOM 1784 O O . ASP A 1 226 ? -23.094 11.648 6.355 1 95.88 226 ASP A O 1
ATOM 1788 N N . THR A 1 227 ? -20.969 11.734 5.867 1 97.44 227 THR A N 1
ATOM 1789 C CA . THR A 1 227 ? -20.578 12.227 7.184 1 97.44 227 THR A CA 1
ATOM 1790 C C . THR A 1 227 ? -19.938 13.609 7.074 1 97.44 227 THR A C 1
ATOM 1792 O O . THR A 1 227 ? -19.75 14.133 5.973 1 97.44 227 THR A O 1
ATOM 1795 N N . LYS A 1 228 ? -19.656 14.195 8.195 1 97.88 228 LYS A N 1
ATOM 1796 C CA . LYS A 1 228 ? -19.016 15.508 8.258 1 97.88 228 LYS A CA 1
ATOM 1797 C C . LYS A 1 228 ? -17.5 15.375 8.266 1 97.88 228 LYS A C 1
ATOM 1799 O O . LYS A 1 228 ? -16.781 16.312 8.633 1 97.88 228 LYS A O 1
ATOM 1804 N N . VAL A 1 229 ? -17 14.211 7.879 1 98.62 229 VAL A N 1
ATOM 1805 C CA . VAL A 1 229 ? -15.562 13.945 7.855 1 98.62 229 VAL A CA 1
ATOM 1806 C C . VAL A 1 229 ? -15.023 14.141 6.438 1 98.62 229 VAL A C 1
ATOM 1808 O O . VAL A 1 229 ? -15.477 13.477 5.5 1 98.62 229 VAL A O 1
ATOM 1811 N N . GLY A 1 230 ? -14.102 15.07 6.238 1 98.62 230 GLY A N 1
ATOM 1812 C CA . GLY A 1 230 ? -13.344 15.18 5 1 98.62 230 GLY A CA 1
ATOM 1813 C C . GLY A 1 230 ? -12 14.477 5.062 1 98.62 230 GLY A C 1
ATOM 1814 O O . GLY A 1 230 ? -11.312 14.516 6.09 1 98.62 230 GLY A O 1
ATOM 1815 N N . ILE A 1 231 ? -11.586 13.789 4.031 1 98.75 231 ILE A N 1
ATOM 1816 C CA . ILE A 1 231 ? -10.305 13.102 3.951 1 98.75 231 ILE A CA 1
ATOM 1817 C C . ILE A 1 231 ? -9.516 13.609 2.744 1 98.75 231 ILE A C 1
ATOM 1819 O O . ILE A 1 231 ? -10.07 13.766 1.655 1 98.75 231 ILE A O 1
ATOM 1823 N N . HIS A 1 232 ? -8.219 13.875 2.973 1 98.75 232 HIS A N 1
ATOM 1824 C CA . HIS A 1 232 ? -7.414 14.57 1.98 1 98.75 232 HIS A CA 1
ATOM 1825 C C . HIS A 1 232 ? -5.996 14.008 1.925 1 98.75 232 HIS A C 1
ATOM 1827 O O . HIS A 1 232 ? -5.605 13.219 2.789 1 98.75 232 HIS A O 1
ATOM 1833 N N . ARG A 1 233 ? -5.266 14.375 0.926 1 98.56 233 ARG A N 1
ATOM 1834 C CA . ARG A 1 233 ? -3.867 13.992 0.762 1 98.56 233 ARG A CA 1
ATOM 1835 C C . ARG A 1 233 ? -2.967 15.219 0.678 1 98.56 233 ARG A C 1
ATOM 1837 O O . ARG A 1 233 ? -3.324 16.219 0.047 1 98.56 233 ARG A O 1
ATOM 1844 N N . LEU A 1 234 ? -1.829 15.172 1.351 1 98.75 234 LEU A N 1
ATOM 1845 C CA . LEU A 1 234 ? -0.747 16.141 1.242 1 98.75 234 LEU A CA 1
ATOM 1846 C C . LEU A 1 234 ? 0.503 15.5 0.651 1 98.75 234 LEU A C 1
ATOM 1848 O O . LEU A 1 234 ? 0.786 14.328 0.91 1 98.75 234 LEU A O 1
ATOM 1852 N N . GLN A 1 235 ? 1.236 16.219 -0.114 1 97.69 235 GLN A N 1
ATOM 1853 C CA . GLN A 1 235 ? 2.502 15.75 -0.673 1 97.69 235 GLN A CA 1
ATOM 1854 C C . GLN A 1 235 ? 3.594 16.797 -0.507 1 97.69 235 GLN A C 1
ATOM 1856 O O . GLN A 1 235 ? 3.648 17.766 -1.267 1 97.69 235 GLN A O 1
ATOM 1861 N N . PRO A 1 236 ? 4.488 16.594 0.282 1 96.69 236 PRO A N 1
ATOM 1862 C CA . PRO A 1 236 ? 5.492 17.609 0.603 1 96.69 236 PRO A CA 1
ATOM 1863 C C . PRO A 1 236 ? 6.621 17.672 -0.428 1 96.69 236 PRO A C 1
ATOM 1865 O O . PRO A 1 236 ? 7.395 18.625 -0.444 1 96.69 236 PRO A O 1
ATOM 1868 N N . GLY A 1 237 ? 6.711 16.609 -1.253 1 93.62 237 GLY A N 1
ATOM 1869 C CA . GLY A 1 237 ? 7.867 16.531 -2.129 1 93.62 237 GLY A CA 1
ATOM 1870 C C . GLY A 1 237 ? 9.125 16.078 -1.414 1 93.62 237 GLY A C 1
ATOM 1871 O O . GLY A 1 237 ? 9.078 15.156 -0.587 1 93.62 237 GLY A O 1
ATOM 1872 N N . MET A 1 238 ? 10.25 16.609 -1.821 1 91.44 238 MET A N 1
ATOM 1873 C CA . MET A 1 238 ? 11.523 16.281 -1.193 1 91.44 238 MET A CA 1
ATOM 1874 C C . MET A 1 238 ? 11.93 17.344 -0.18 1 91.44 238 MET A C 1
ATOM 1876 O O . MET A 1 238 ? 12.18 18.5 -0.547 1 91.44 238 MET A O 1
ATOM 1880 N N . VAL A 1 239 ? 11.922 16.922 1.031 1 93 239 VAL A N 1
ATOM 1881 C CA . VAL A 1 239 ? 12.195 17.875 2.102 1 93 239 VAL A CA 1
ATOM 1882 C C . VAL A 1 239 ? 13.531 17.531 2.768 1 93 239 VAL A C 1
ATOM 1884 O O . VAL A 1 239 ? 13.758 16.391 3.16 1 93 239 VAL A O 1
ATOM 1887 N N . ILE A 1 240 ? 14.312 18.469 2.895 1 87.5 240 ILE A N 1
ATOM 1888 C CA . ILE A 1 240 ? 15.602 18.25 3.541 1 87.5 240 ILE A CA 1
ATOM 1889 C C . ILE A 1 240 ? 15.406 18.109 5.051 1 87.5 240 ILE A C 1
ATOM 1891 O O . ILE A 1 240 ? 15.172 19.094 5.742 1 87.5 240 ILE A O 1
ATOM 1895 N N . THR A 1 241 ? 15.477 16.922 5.52 1 86.25 241 THR A N 1
ATOM 1896 C CA . THR A 1 241 ? 15.406 16.547 6.926 1 86.25 241 THR A CA 1
ATOM 1897 C C . THR A 1 241 ? 16.406 15.445 7.238 1 86.25 241 THR A C 1
ATOM 1899 O O . THR A 1 241 ? 17.047 14.906 6.336 1 86.25 241 THR A O 1
ATOM 1902 N N . ARG A 1 242 ? 16.547 15.203 8.5 1 76.81 242 ARG A N 1
ATOM 1903 C CA . ARG A 1 242 ? 17.422 14.102 8.898 1 76.81 242 ARG A CA 1
ATOM 1904 C C . ARG A 1 242 ? 17 12.797 8.242 1 76.81 242 ARG A C 1
ATOM 1906 O O . ARG A 1 242 ? 17.844 11.953 7.918 1 76.81 242 ARG A O 1
ATOM 1913 N N . MET A 1 243 ? 15.789 12.664 8.016 1 75.19 243 MET A N 1
ATOM 1914 C CA . MET A 1 243 ? 15.273 11.453 7.383 1 75.19 243 MET A CA 1
ATOM 1915 C C . MET A 1 243 ? 15.82 11.297 5.969 1 75.19 243 MET A C 1
ATOM 1917 O O . MET A 1 243 ? 16.203 10.195 5.559 1 75.19 243 MET A O 1
ATOM 1921 N N . LEU A 1 244 ? 15.859 12.328 5.289 1 73.31 244 LEU A N 1
ATOM 1922 C CA . LEU A 1 244 ? 16.281 12.289 3.896 1 73.31 244 LEU A CA 1
ATOM 1923 C C . LEU A 1 244 ? 17.797 12.055 3.797 1 73.31 244 LEU A C 1
ATOM 1925 O O . LEU A 1 244 ? 18.266 11.375 2.885 1 73.31 244 LEU A O 1
ATOM 1929 N N . VAL A 1 245 ? 18.516 12.578 4.812 1 73.06 245 VAL A N 1
ATOM 1930 C CA . VAL A 1 245 ? 19.969 12.586 4.652 1 73.06 245 VAL A CA 1
ATOM 1931 C C . VAL A 1 245 ? 20.609 11.609 5.641 1 73.06 245 VAL A C 1
ATOM 1933 O O . VAL A 1 245 ? 21.766 11.773 6.023 1 73.06 245 VAL A O 1
ATOM 1936 N N . THR A 1 246 ? 19.859 10.695 6.215 1 66.75 246 THR A N 1
ATOM 1937 C CA . THR A 1 246 ? 20.328 9.75 7.219 1 66.75 246 THR A CA 1
ATOM 1938 C C . THR A 1 246 ? 21.672 9.156 6.812 1 66.75 246 THR A C 1
ATOM 1940 O O . THR A 1 246 ? 22.594 9.047 7.637 1 66.75 246 THR A O 1
ATOM 1943 N N . ASP A 1 247 ? 21.906 8.68 5.648 1 65.69 247 ASP A N 1
ATOM 1944 C CA . ASP A 1 247 ? 23.172 8.125 5.207 1 65.69 247 ASP A CA 1
ATOM 1945 C C . ASP A 1 247 ? 23.859 9.039 4.191 1 65.69 247 ASP A C 1
ATOM 1947 O O . ASP A 1 247 ? 24.281 8.586 3.129 1 65.69 247 ASP A O 1
ATOM 1951 N N . LYS A 1 248 ? 24.016 10.18 4.719 1 61.75 248 LYS A N 1
ATOM 1952 C CA . LYS A 1 248 ? 24.531 11.227 3.83 1 61.75 248 LYS A CA 1
ATOM 1953 C C . LYS A 1 248 ? 25.875 10.82 3.225 1 61.75 248 LYS A C 1
ATOM 1955 O O . LYS A 1 248 ? 26.203 11.227 2.105 1 61.75 248 LYS A O 1
ATOM 1960 N N . ASN A 1 249 ? 26.484 10.133 3.986 1 62.28 249 ASN A N 1
ATOM 1961 C CA . ASN A 1 249 ? 27.797 9.734 3.49 1 62.28 249 ASN A CA 1
ATOM 1962 C C . ASN A 1 249 ? 27.688 8.625 2.445 1 62.28 249 ASN A C 1
ATOM 1964 O O . ASN A 1 249 ? 28.609 8.406 1.667 1 62.28 249 ASN A O 1
ATOM 1968 N N . LYS A 1 250 ? 26.609 8.117 2.404 1 66.62 250 LYS A N 1
ATOM 1969 C CA . LYS A 1 250 ? 26.453 6.996 1.482 1 66.62 250 LYS A CA 1
ATOM 1970 C C . LYS A 1 250 ? 25.688 7.414 0.237 1 66.62 250 LYS A C 1
ATOM 1972 O O . LYS A 1 250 ? 25.5 6.617 -0.688 1 66.62 250 LYS A O 1
ATOM 1977 N N . LEU A 1 251 ? 25.344 8.672 0.337 1 77.62 251 LEU A N 1
ATOM 1978 C CA . LEU A 1 251 ? 24.609 9.156 -0.828 1 77.62 251 LEU A CA 1
ATOM 1979 C C . LEU A 1 251 ? 25.547 9.398 -2.002 1 77.62 251 LEU A C 1
ATOM 1981 O O . LEU A 1 251 ? 26.625 9.984 -1.833 1 77.62 251 LEU A O 1
ATOM 1985 N N . ASN A 1 252 ? 25.234 8.883 -3.096 1 78.94 252 ASN A N 1
ATOM 1986 C CA . ASN A 1 252 ? 26.078 9.141 -4.262 1 78.94 252 ASN A CA 1
ATOM 1987 C C . ASN A 1 252 ? 25.906 10.57 -4.77 1 78.94 252 ASN A C 1
ATOM 1989 O O . ASN A 1 252 ? 24.938 11.25 -4.406 1 78.94 252 ASN A O 1
ATOM 1993 N N . ASP A 1 253 ? 26.812 11.023 -5.5 1 81.88 253 ASP A N 1
ATOM 1994 C CA . ASP A 1 253 ? 26.875 12.406 -5.965 1 81.88 253 ASP A CA 1
ATOM 1995 C C . ASP A 1 253 ? 25.656 12.75 -6.809 1 81.88 253 ASP A C 1
ATOM 1997 O O . ASP A 1 253 ? 25.172 13.883 -6.77 1 81.88 253 ASP A O 1
ATOM 2001 N N . ARG A 1 254 ? 25.219 11.828 -7.5 1 81.94 254 ARG A N 1
ATOM 2002 C CA . ARG A 1 254 ? 24.047 12.07 -8.344 1 81.94 254 ARG A CA 1
ATOM 2003 C C . ARG A 1 254 ? 22.828 12.391 -7.492 1 81.94 254 ARG A C 1
ATOM 2005 O O . ARG A 1 254 ? 22.047 13.297 -7.824 1 81.94 254 ARG A O 1
ATOM 2012 N N . VAL A 1 255 ? 22.656 11.688 -6.422 1 82.75 255 VAL A N 1
ATOM 2013 C CA . VAL A 1 255 ? 21.531 11.875 -5.527 1 82.75 255 VAL A CA 1
ATOM 2014 C C . VAL A 1 255 ? 21.625 13.242 -4.848 1 82.75 255 VAL A C 1
ATOM 2016 O O . VAL A 1 255 ? 20.625 13.953 -4.715 1 82.75 255 VAL A O 1
ATOM 2019 N N . LYS A 1 256 ? 22.812 13.578 -4.477 1 85.06 256 LYS A N 1
ATOM 2020 C CA . LYS A 1 256 ? 23.047 14.875 -3.844 1 85.06 256 LYS A CA 1
ATOM 2021 C C . LYS A 1 256 ? 22.672 16.016 -4.781 1 85.06 256 LYS A C 1
ATOM 2023 O O . LYS A 1 256 ? 22.094 17.016 -4.348 1 85.06 256 LYS A O 1
ATOM 2028 N N . ARG A 1 257 ? 23.047 15.891 -6.02 1 85.62 257 ARG A N 1
ATOM 2029 C CA . ARG A 1 257 ? 22.703 16.906 -7.008 1 85.62 257 ARG A CA 1
ATOM 2030 C C . ARG A 1 257 ? 21.203 17.016 -7.18 1 85.62 257 ARG A C 1
ATOM 2032 O O . ARG A 1 257 ? 20.656 18.125 -7.309 1 85.62 257 ARG A O 1
ATOM 2039 N N . ILE A 1 258 ? 20.516 15.867 -7.156 1 87.12 258 ILE A N 1
ATOM 2040 C CA . ILE A 1 258 ? 19.062 15.836 -7.285 1 87.12 258 ILE A CA 1
ATOM 2041 C C . ILE A 1 258 ? 18.422 16.531 -6.086 1 87.12 258 ILE A C 1
ATOM 2043 O O . ILE A 1 258 ? 17.453 17.281 -6.234 1 87.12 258 ILE A O 1
ATOM 2047 N N . PHE A 1 259 ? 19 16.297 -4.965 1 88.56 259 PHE A N 1
ATOM 2048 C CA . PHE A 1 259 ? 18.5 16.953 -3.762 1 88.56 259 PHE A CA 1
ATOM 2049 C C . PHE A 1 259 ? 18.656 18.453 -3.865 1 88.56 259 PHE A C 1
ATOM 2051 O O . PHE A 1 259 ? 17.75 19.203 -3.508 1 88.56 259 PHE A O 1
ATOM 2058 N N . ASN A 1 260 ? 19.766 18.875 -4.355 1 90.38 260 ASN A N 1
ATOM 2059 C CA . ASN A 1 260 ? 19.984 20.297 -4.531 1 90.38 260 ASN A CA 1
ATOM 2060 C C . ASN A 1 260 ? 18.938 20.906 -5.465 1 90.38 260 ASN A C 1
ATOM 2062 O O . ASN A 1 260 ? 18.516 22.047 -5.262 1 90.38 260 ASN A O 1
ATOM 2066 N N . ILE A 1 261 ? 18.594 20.125 -6.383 1 90.5 261 ILE A N 1
ATOM 2067 C CA . ILE A 1 261 ? 17.703 20.656 -7.41 1 90.5 261 ILE A CA 1
ATOM 2068 C C . ILE A 1 261 ? 16.266 20.578 -6.918 1 90.5 261 ILE A C 1
ATOM 2070 O O . ILE A 1 261 ? 15.516 21.562 -7.008 1 90.5 261 ILE A O 1
ATOM 2074 N N . LEU A 1 262 ? 15.891 19.484 -6.316 1 91.38 262 LEU A N 1
ATOM 2075 C CA . LEU A 1 262 ? 14.469 19.219 -6.117 1 91.38 262 LEU A CA 1
ATOM 2076 C C . LEU A 1 262 ? 14.07 19.453 -4.664 1 91.38 262 LEU A C 1
ATOM 2078 O O . LEU A 1 262 ? 12.922 19.797 -4.375 1 91.38 262 LEU A O 1
ATOM 2082 N N . ALA A 1 263 ? 14.914 19.234 -3.762 1 92.25 263 ALA A N 1
ATOM 2083 C CA . ALA A 1 263 ? 14.562 19.312 -2.348 1 92.25 263 ALA A CA 1
ATOM 2084 C C . ALA A 1 263 ? 14.305 20.766 -1.927 1 92.25 263 ALA A C 1
ATOM 2086 O O . ALA A 1 263 ? 14.648 21.703 -2.652 1 92.25 263 ALA A O 1
ATOM 2087 N N . GLU A 1 264 ? 13.609 20.969 -0.853 1 93.69 264 GLU A N 1
ATOM 2088 C CA . GLU A 1 264 ? 13.305 22.281 -0.284 1 93.69 264 GLU A CA 1
ATOM 2089 C C . GLU A 1 264 ? 13.406 22.25 1.238 1 93.69 264 GLU A C 1
ATOM 2091 O O . GLU A 1 264 ? 13.32 21.188 1.856 1 93.69 264 GLU A O 1
ATOM 2096 N N . ASP A 1 265 ? 13.57 23.391 1.785 1 94.19 265 ASP A N 1
ATOM 2097 C CA . ASP A 1 265 ? 13.625 23.562 3.234 1 94.19 265 ASP A CA 1
ATOM 2098 C C . ASP A 1 265 ? 12.289 23.203 3.883 1 94.19 265 ASP A C 1
ATOM 2100 O O . ASP A 1 265 ? 11.227 23.531 3.355 1 94.19 265 ASP A O 1
ATOM 2104 N N . ARG A 1 266 ? 12.398 22.562 5.07 1 95.44 266 ARG A N 1
ATOM 2105 C CA . ARG A 1 266 ? 11.195 22.078 5.746 1 95.44 266 ARG A CA 1
ATOM 2106 C C . ARG A 1 266 ? 10.242 23.234 6.047 1 95.44 266 ARG A C 1
ATOM 2108 O O . ARG A 1 266 ? 9.023 23.062 5.988 1 95.44 266 ARG A O 1
ATOM 2115 N N . ASP A 1 267 ? 10.758 24.438 6.348 1 96.81 267 ASP A N 1
ATOM 2116 C CA . ASP A 1 267 ? 9.906 25.578 6.707 1 96.81 267 ASP A CA 1
ATOM 2117 C C . ASP A 1 267 ? 9.156 26.109 5.492 1 96.81 267 ASP A C 1
ATOM 2119 O O . ASP A 1 267 ? 8.016 26.562 5.609 1 96.81 267 ASP A O 1
ATOM 2123 N N . VAL A 1 268 ? 9.797 26.031 4.344 1 96.88 268 VAL A N 1
ATOM 2124 C CA . VAL A 1 268 ? 9.156 26.484 3.109 1 96.88 268 VAL A CA 1
ATOM 2125 C C . VAL A 1 268 ? 8.008 25.547 2.758 1 96.88 268 VAL A C 1
ATOM 2127 O O . VAL A 1 268 ? 6.91 26 2.418 1 96.88 268 VAL A O 1
ATOM 2130 N N . VAL A 1 269 ? 8.266 24.281 2.869 1 97.75 269 VAL A N 1
ATOM 2131 C CA . VAL A 1 269 ? 7.246 23.297 2.555 1 97.75 269 VAL A CA 1
ATOM 2132 C C . VAL A 1 269 ? 6.094 23.391 3.555 1 97.75 269 VAL A C 1
ATOM 2134 O O . VAL A 1 269 ? 4.926 23.328 3.174 1 97.75 269 VAL A O 1
ATOM 2137 N N . ALA A 1 270 ? 6.438 23.578 4.785 1 98.5 270 ALA A N 1
ATOM 2138 C CA . ALA A 1 270 ? 5.422 23.703 5.824 1 98.5 270 ALA A CA 1
ATOM 2139 C C . ALA A 1 270 ? 4.523 24.906 5.574 1 98.5 270 ALA A C 1
ATOM 2141 O O . ALA A 1 270 ? 3.309 24.828 5.777 1 98.5 270 ALA A O 1
ATOM 2142 N N . ARG A 1 271 ? 5.117 26.031 5.207 1 98.44 271 ARG A N 1
ATOM 2143 C CA . ARG A 1 271 ? 4.332 27.219 4.91 1 98.44 271 ARG A CA 1
ATOM 2144 C C . ARG A 1 271 ? 3.297 26.938 3.824 1 98.44 271 ARG A C 1
ATOM 2146 O O . ARG A 1 271 ? 2.139 27.344 3.943 1 98.44 271 ARG A O 1
ATOM 2153 N N . TYR A 1 272 ? 3.709 26.25 2.83 1 98.25 272 TYR A N 1
ATOM 2154 C CA . TYR A 1 272 ? 2.801 25.891 1.742 1 98.25 272 TYR A CA 1
ATOM 2155 C C . TYR A 1 272 ? 1.695 24.969 2.23 1 98.25 272 TYR A C 1
ATOM 2157 O O . TYR A 1 272 ? 0.512 25.234 2 1 98.25 272 TYR A O 1
ATOM 2165 N N . LEU A 1 273 ? 2.072 23.891 2.881 1 98.69 273 LEU A N 1
ATOM 2166 C CA . LEU A 1 273 ? 1.108 22.859 3.291 1 98.69 273 LEU A CA 1
ATOM 2167 C C . LEU A 1 273 ? 0.111 23.438 4.293 1 98.69 273 LEU A C 1
ATOM 2169 O O . LEU A 1 273 ? -1.087 23.156 4.211 1 98.69 273 LEU A O 1
ATOM 2173 N N . CYS A 1 274 ? 0.575 24.219 5.246 1 98.75 274 CYS A N 1
ATOM 2174 C CA . CYS A 1 274 ? -0.317 24.812 6.238 1 98.75 274 CYS A CA 1
ATOM 2175 C C . CYS A 1 274 ? -1.307 25.766 5.586 1 98.75 274 CYS A C 1
ATOM 2177 O O . CYS A 1 274 ? -2.469 25.844 5.992 1 98.75 274 CYS A O 1
ATOM 2179 N N . SER A 1 275 ? -0.783 26.516 4.59 1 98.25 275 SER A N 1
ATOM 2180 C CA . SER A 1 275 ? -1.67 27.391 3.844 1 98.25 275 SER A CA 1
ATOM 2181 C C . SER A 1 275 ? -2.773 26.609 3.143 1 98.25 275 SER A C 1
ATOM 2183 O O . SER A 1 275 ? -3.947 26.984 3.219 1 98.25 275 SER A O 1
ATOM 2185 N N . GLU A 1 276 ? -2.404 25.516 2.484 1 98.5 276 GLU A N 1
ATOM 2186 C CA . GLU A 1 276 ? -3.377 24.688 1.778 1 98.5 276 GLU A CA 1
ATOM 2187 C C . GLU A 1 276 ? -4.367 24.047 2.748 1 98.5 276 GLU A C 1
ATOM 2189 O O . GLU A 1 276 ? -5.57 24.016 2.482 1 98.5 276 GLU A O 1
ATOM 2194 N N . VAL A 1 277 ? -3.902 23.562 3.844 1 98.75 277 VAL A N 1
ATOM 2195 C CA . VAL A 1 277 ? -4.746 22.922 4.844 1 98.75 277 VAL A CA 1
ATOM 2196 C C . VAL A 1 277 ? -5.754 23.922 5.395 1 98.75 277 VAL A C 1
ATOM 2198 O O . VAL A 1 277 ? -6.941 23.609 5.523 1 98.75 277 VAL A O 1
ATOM 2201 N N . SER A 1 278 ? -5.332 25.125 5.68 1 98.19 278 SER A N 1
ATOM 2202 C CA . SER A 1 278 ? -6.172 26.141 6.312 1 98.19 278 SER A CA 1
ATOM 2203 C C . SER A 1 278 ? -7.285 26.594 5.375 1 98.19 278 SER A C 1
ATOM 2205 O O . SER A 1 278 ? -8.273 27.188 5.82 1 98.19 278 SER A O 1
ATOM 2207 N N . LYS A 1 279 ? -7.176 26.281 4.062 1 97.31 279 LYS A N 1
ATOM 2208 C CA . LYS A 1 279 ? -8.172 26.703 3.082 1 97.31 279 LYS A CA 1
ATOM 2209 C C . LYS A 1 279 ? -9.055 25.531 2.664 1 97.31 279 LYS A C 1
ATOM 2211 O O . LYS A 1 279 ? -9.875 25.656 1.749 1 97.31 279 LYS A O 1
ATOM 2216 N N . THR A 1 280 ? -8.953 24.469 3.326 1 97.88 280 THR A N 1
ATOM 2217 C CA . THR A 1 280 ? -9.57 23.234 2.889 1 97.88 280 THR A CA 1
ATOM 2218 C C . THR A 1 280 ? -11.086 23.266 3.1 1 97.88 280 THR A C 1
ATOM 2220 O O . THR A 1 280 ? -11.555 23.75 4.129 1 97.88 280 THR A O 1
ATOM 2223 N N . ARG A 1 281 ? -11.797 22.844 2.156 1 96.12 281 ARG A N 1
ATOM 2224 C CA . ARG A 1 281 ? -13.219 22.531 2.189 1 96.12 281 ARG A CA 1
ATOM 2225 C C . ARG A 1 281 ? -13.516 21.25 1.408 1 96.12 281 ARG A C 1
ATOM 2227 O O . ARG A 1 281 ? -12.703 20.812 0.602 1 96.12 281 ARG A O 1
ATOM 2234 N N . GLY A 1 282 ? -14.625 20.688 1.65 1 96.69 282 GLY A N 1
ATOM 2235 C CA . GLY A 1 282 ? -14.992 19.469 0.947 1 96.69 282 GLY A CA 1
ATOM 2236 C C . GLY A 1 282 ? -14.125 18.281 1.316 1 96.69 282 GLY A C 1
ATOM 2237 O O . GLY A 1 282 ? -13.742 18.125 2.479 1 96.69 282 GLY A O 1
ATOM 2238 N N . THR A 1 283 ? -13.945 17.344 0.395 1 97.94 283 THR A N 1
ATOM 2239 C CA . THR A 1 283 ? -13.172 16.125 0.621 1 97.94 283 THR A CA 1
ATOM 2240 C C . THR A 1 283 ? -12.375 15.75 -0.625 1 97.94 283 THR A C 1
ATOM 2242 O O . THR A 1 283 ? -12.578 16.328 -1.694 1 97.94 283 THR A O 1
ATOM 2245 N N . ASN A 1 284 ? -11.336 14.859 -0.466 1 97.5 284 ASN A N 1
ATOM 2246 C CA . ASN A 1 284 ? -10.523 14.273 -1.53 1 97.5 284 ASN A CA 1
ATOM 2247 C C . ASN A 1 284 ? -9.688 15.328 -2.248 1 97.5 284 ASN A C 1
ATOM 2249 O O . ASN A 1 284 ? -9.531 15.273 -3.469 1 97.5 284 ASN A O 1
ATOM 2253 N N . THR A 1 285 ? -9.297 16.344 -1.495 1 97.31 285 THR A N 1
ATOM 2254 C CA . THR A 1 285 ? -8.367 17.312 -2.066 1 97.31 285 THR A CA 1
ATOM 2255 C C . THR A 1 285 ? -6.941 16.766 -2.051 1 97.31 285 THR A C 1
ATOM 2257 O O . THR A 1 285 ? -6.621 15.859 -1.269 1 97.31 285 THR A O 1
ATOM 2260 N N . TYR A 1 286 ? -6.117 17.188 -2.918 1 97.5 286 TYR A N 1
ATOM 2261 C CA . TYR A 1 286 ? -4.711 16.844 -3.066 1 97.5 286 TYR A CA 1
ATOM 2262 C C . TYR A 1 286 ? -3.844 18.078 -3.184 1 97.5 286 TYR A C 1
ATOM 2264 O O . TYR A 1 286 ? -4.039 18.906 -4.086 1 97.5 286 TYR A O 1
ATOM 2272 N N . SER A 1 287 ? -2.898 18.312 -2.273 1 97.94 287 SER A N 1
ATOM 2273 C CA . SER A 1 287 ? -2.025 19.469 -2.24 1 97.94 287 SER A CA 1
ATOM 2274 C C . SER A 1 287 ? -0.562 19.078 -2.4 1 97.94 287 SER A C 1
ATOM 2276 O O . SER A 1 287 ? 0.147 18.891 -1.41 1 97.94 287 SER A O 1
ATOM 2278 N N . PRO A 1 288 ? -0.054 18.953 -3.609 1 96.62 288 PRO A N 1
ATOM 2279 C CA . PRO A 1 288 ? 1.346 18.609 -3.877 1 96.62 288 PRO A CA 1
ATOM 2280 C C . PRO A 1 288 ? 2.256 19.828 -3.918 1 96.62 288 PRO A C 1
ATOM 2282 O O . PRO A 1 288 ? 2.043 20.734 -4.73 1 96.62 288 PRO A O 1
ATOM 2285 N N . PHE A 1 289 ? 3.232 19.828 -3.061 1 96.38 289 PHE A N 1
ATOM 2286 C CA . PHE A 1 289 ? 4.219 20.891 -3.107 1 96.38 289 PHE A CA 1
ATOM 2287 C C . PHE A 1 289 ? 5.066 20.797 -4.371 1 96.38 289 PHE A C 1
ATOM 2289 O O . PHE A 1 289 ? 5.32 21.797 -5.035 1 96.38 289 PHE A O 1
ATOM 2296 N N . LEU A 1 290 ? 5.535 19.578 -4.68 1 92.38 290 LEU A N 1
ATOM 2297 C CA . LEU A 1 290 ? 6.391 19.328 -5.836 1 92.38 290 LEU A CA 1
ATOM 2298 C C . LEU A 1 290 ? 5.582 18.75 -6.996 1 92.38 290 LEU A C 1
ATOM 2300 O O . LEU A 1 290 ? 5.469 17.531 -7.137 1 92.38 290 LEU A O 1
ATOM 2304 N N . THR A 1 291 ? 5.105 19.609 -7.824 1 90.56 291 THR A N 1
ATOM 2305 C CA . THR A 1 291 ? 4.332 19.188 -8.984 1 90.56 291 THR A CA 1
ATOM 2306 C C . THR A 1 291 ? 5.25 18.891 -10.172 1 90.56 291 THR A C 1
ATOM 2308 O O . THR A 1 291 ? 6.441 19.203 -10.133 1 90.56 291 THR A O 1
ATOM 2311 N N . LYS A 1 292 ? 4.691 18.297 -11.172 1 87.12 292 LYS A N 1
ATOM 2312 C CA . LYS A 1 292 ? 5.473 18.016 -12.375 1 87.12 292 LYS A CA 1
ATOM 2313 C C . LYS A 1 292 ? 6.016 19.297 -12.992 1 87.12 292 LYS A C 1
ATOM 2315 O O . LYS A 1 292 ? 7.133 19.312 -13.516 1 87.12 292 LYS A O 1
ATOM 2320 N N . TRP A 1 293 ? 5.27 20.297 -12.898 1 87.94 293 TRP A N 1
ATOM 2321 C CA . TRP A 1 293 ? 5.688 21.562 -13.477 1 87.94 293 TRP A CA 1
ATOM 2322 C C . TRP A 1 293 ? 6.801 22.203 -12.656 1 87.94 293 TRP A C 1
ATOM 2324 O O . TRP A 1 293 ? 7.715 22.812 -13.203 1 87.94 293 TRP A O 1
ATOM 2334 N N . VAL A 1 294 ? 6.699 22.062 -11.352 1 90.38 294 VAL A N 1
ATOM 2335 C CA . VAL A 1 294 ? 7.746 22.594 -10.477 1 90.38 294 VAL A CA 1
ATOM 2336 C C . VAL A 1 294 ? 9.047 21.812 -10.703 1 90.38 294 VAL A C 1
ATOM 2338 O O . VAL A 1 294 ? 10.125 22.406 -10.75 1 90.38 294 VAL A O 1
ATOM 2341 N N . VAL A 1 295 ? 8.906 20.547 -10.883 1 89.75 295 VAL A N 1
ATOM 2342 C CA . VAL A 1 295 ? 10.062 19.703 -11.156 1 89.75 295 VAL A CA 1
ATOM 2343 C C . VAL A 1 295 ? 10.734 20.156 -12.453 1 89.75 295 VAL A C 1
ATOM 2345 O O . VAL A 1 295 ? 11.953 20.344 -12.5 1 89.75 295 VAL A O 1
ATOM 2348 N N . LEU A 1 296 ? 9.938 20.312 -13.453 1 89.19 296 LEU A N 1
ATOM 2349 C CA . LEU A 1 296 ? 10.453 20.719 -14.75 1 89.19 296 LEU A CA 1
ATOM 2350 C C . LEU A 1 296 ? 11.133 22.078 -14.656 1 89.19 296 LEU A C 1
ATOM 2352 O O . LEU A 1 296 ? 12.227 22.266 -15.188 1 89.19 296 LEU A O 1
ATOM 2356 N N . TYR A 1 297 ? 10.453 22.984 -14 1 91.56 297 TYR A N 1
ATOM 2357 C CA . TYR A 1 297 ? 10.992 24.328 -13.828 1 91.56 297 TYR A CA 1
ATOM 2358 C C . TYR A 1 297 ? 12.336 24.281 -13.102 1 91.56 297 TYR A C 1
ATOM 2360 O O . TYR A 1 297 ? 13.289 24.953 -13.508 1 91.56 297 TYR A O 1
ATOM 2368 N N . ARG A 1 298 ? 12.414 23.453 -12.078 1 91.19 298 ARG A N 1
ATOM 2369 C CA . ARG A 1 298 ? 13.633 23.391 -11.273 1 91.19 298 ARG A CA 1
ATOM 2370 C C . ARG A 1 298 ? 14.766 22.734 -12.039 1 91.19 298 ARG A C 1
ATOM 2372 O O . ARG A 1 298 ? 15.938 23.109 -11.875 1 91.19 298 ARG A O 1
ATOM 2379 N N . PHE A 1 299 ? 14.445 21.859 -12.859 1 88.75 299 PHE A N 1
ATOM 2380 C CA . PHE A 1 299 ? 15.477 21.25 -13.695 1 88.75 299 PHE A CA 1
ATOM 2381 C C . PHE A 1 299 ? 15.961 22.219 -14.758 1 88.75 299 PHE A C 1
ATOM 2383 O O . PHE A 1 299 ? 17.141 22.234 -15.102 1 88.75 299 PHE A O 1
ATOM 2390 N N . LEU A 1 300 ? 15.039 22.953 -15.289 1 89.62 300 LEU A N 1
ATOM 2391 C CA . LEU A 1 300 ? 15.398 23.938 -16.297 1 89.62 300 LEU A CA 1
ATOM 2392 C C . LEU A 1 300 ? 16.266 25.047 -15.695 1 89.62 300 LEU A C 1
ATOM 2394 O O . LEU A 1 300 ? 17.062 25.672 -16.406 1 89.62 300 LEU A O 1
ATOM 2398 N N . THR A 1 301 ? 16.109 25.281 -14.406 1 91.06 301 THR A N 1
ATOM 2399 C CA . THR A 1 301 ? 16.875 26.344 -13.742 1 91.06 301 THR A CA 1
ATOM 2400 C C . THR A 1 301 ? 17.938 25.75 -12.828 1 91.06 301 THR A C 1
ATOM 2402 O O . THR A 1 301 ? 18.281 26.328 -11.797 1 91.06 301 THR A O 1
ATOM 2405 N N . PHE A 1 302 ? 18.375 24.594 -13.133 1 87.62 302 PHE A N 1
ATOM 2406 C CA . PHE A 1 302 ? 19.266 23.828 -12.281 1 87.62 302 PHE A CA 1
ATOM 2407 C C . PHE A 1 302 ? 20.516 24.641 -11.945 1 87.62 302 PHE A C 1
ATOM 2409 O O . PHE A 1 302 ? 21.094 24.469 -10.875 1 87.62 302 PHE A O 1
ATOM 2416 N N . PHE A 1 303 ? 20.984 25.469 -12.797 1 88.44 303 PHE A N 1
ATOM 2417 C CA . PHE A 1 303 ? 22.203 26.25 -12.609 1 88.44 303 PHE A CA 1
ATOM 2418 C C . PHE A 1 303 ? 22.078 27.188 -11.414 1 88.44 303 PHE A C 1
ATOM 2420 O O . PHE A 1 303 ? 23.078 27.5 -10.758 1 88.44 303 PHE A O 1
ATOM 2427 N N . ALA A 1 304 ? 20.859 27.609 -11.102 1 89.94 304 ALA A N 1
ATOM 2428 C CA . ALA A 1 304 ? 20.625 28.516 -9.984 1 89.94 304 ALA A CA 1
ATOM 2429 C C . ALA A 1 304 ? 20.422 27.734 -8.688 1 89.94 304 ALA A C 1
ATOM 2431 O O . ALA A 1 304 ? 20.266 28.312 -7.613 1 89.94 304 ALA A O 1
ATOM 2432 N N . ARG A 1 305 ? 20.438 26.453 -8.742 1 90.44 305 ARG A N 1
ATOM 2433 C CA . ARG A 1 305 ? 20.109 25.641 -7.586 1 90.44 305 ARG A CA 1
ATOM 2434 C C . ARG A 1 305 ? 21.266 24.703 -7.23 1 90.44 305 ARG A C 1
ATOM 2436 O O . ARG A 1 305 ? 21.062 23.688 -6.559 1 90.44 305 ARG A O 1
ATOM 2443 N N . LYS A 1 306 ? 22.344 25.375 -7.738 1 83.25 306 LYS A N 1
ATOM 2444 C CA . LYS A 1 306 ? 23.562 24.609 -7.449 1 83.25 306 LYS A CA 1
ATOM 2445 C C . LYS A 1 306 ? 24.031 24.844 -6.02 1 83.25 306 LYS A C 1
ATOM 2447 O O . LYS A 1 306 ? 23.859 25.953 -5.484 1 83.25 306 LYS A O 1
ATOM 2452 N N . ASN A 1 307 ? 24.203 23.875 -5.172 1 84.88 307 ASN A N 1
ATOM 2453 C CA . ASN A 1 307 ? 24.875 23.969 -3.879 1 84.88 307 ASN A CA 1
ATOM 2454 C C . ASN A 1 307 ? 23.922 24.438 -2.785 1 84.88 307 ASN A C 1
ATOM 2456 O O . ASN A 1 307 ? 24.328 25.125 -1.846 1 84.88 307 ASN A O 1
ATOM 2460 N N . ARG A 1 308 ? 22.672 24.312 -2.99 1 89.56 308 ARG A N 1
ATOM 2461 C CA . ARG A 1 308 ? 21.688 24.797 -2.023 1 89.56 308 ARG A CA 1
ATOM 2462 C C . ARG A 1 308 ? 21.828 24.062 -0.692 1 89.56 308 ARG A C 1
ATOM 2464 O O . ARG A 1 308 ? 21.969 24.688 0.357 1 89.56 308 ARG A O 1
ATOM 2471 N N . PHE A 1 309 ? 21.891 22.781 -0.77 1 89.56 309 PHE A N 1
ATOM 2472 C CA . PHE A 1 309 ? 21.938 21.984 0.453 1 89.56 309 PHE A CA 1
ATOM 2473 C C . PHE A 1 309 ? 23.281 21.297 0.586 1 89.56 309 PHE A C 1
ATOM 2475 O O . PHE A 1 309 ? 23.859 21.25 1.673 1 89.56 309 PHE A O 1
ATOM 2482 N N . PHE A 1 310 ? 23.703 20.812 -0.493 1 88 310 PHE A N 1
ATOM 2483 C CA . PHE A 1 310 ? 25.047 20.234 -0.565 1 88 310 PHE A CA 1
ATOM 2484 C C . PHE A 1 310 ? 26 21.156 -1.312 1 88 310 PHE A C 1
ATOM 2486 O O . PHE A 1 310 ? 25.656 21.672 -2.375 1 88 310 PHE A O 1
ATOM 2493 N N . ASP A 1 311 ? 27.172 21.234 -0.762 1 87.12 311 ASP A N 1
ATOM 2494 C CA . ASP A 1 311 ? 28.125 22.141 -1.388 1 87.12 311 ASP A CA 1
ATOM 2495 C C . ASP A 1 311 ? 28.875 21.469 -2.533 1 87.12 311 ASP A C 1
ATOM 2497 O O . ASP A 1 311 ? 28.516 20.359 -2.936 1 87.12 311 ASP A O 1
ATOM 2501 N N . LYS A 1 312 ? 29.859 22.156 -3.059 1 84.25 312 LYS A N 1
ATOM 2502 C CA . LYS A 1 312 ? 30.578 21.688 -4.242 1 84.25 312 LYS A CA 1
ATOM 2503 C C . LYS A 1 312 ? 31.344 20.406 -3.959 1 84.25 312 LYS A C 1
ATOM 2505 O O . LYS A 1 312 ? 31.594 19.609 -4.871 1 84.25 312 LYS A O 1
ATOM 2510 N N . ASP A 1 313 ? 31.578 20.141 -2.68 1 82.69 313 ASP A N 1
ATOM 2511 C CA . ASP A 1 313 ? 32.312 18.938 -2.299 1 82.69 313 ASP A CA 1
ATOM 2512 C C . ASP A 1 313 ? 31.391 17.828 -1.854 1 82.69 313 ASP A C 1
ATOM 2514 O O . ASP A 1 313 ? 31.844 16.766 -1.409 1 82.69 313 ASP A O 1
ATOM 2518 N N . GLY A 1 314 ? 30.125 18.109 -1.908 1 80.69 314 GLY A N 1
ATOM 2519 C CA . GLY A 1 314 ? 29.141 17.094 -1.56 1 80.69 314 GLY A CA 1
ATOM 2520 C C . GLY A 1 314 ? 28.844 17.047 -0.073 1 80.69 314 GLY A C 1
ATOM 2521 O O . GLY A 1 314 ? 28.266 16.078 0.412 1 80.69 314 GLY A O 1
ATOM 2522 N N . LYS A 1 315 ? 29.328 18 0.606 1 83.5 315 LYS A N 1
ATOM 2523 C CA . LYS A 1 315 ? 29.094 18.047 2.045 1 83.5 315 LYS A CA 1
ATOM 2524 C C . LYS A 1 315 ? 27.812 18.812 2.363 1 83.5 315 LYS A C 1
ATOM 2526 O O . LYS A 1 315 ? 27.547 19.859 1.788 1 83.5 315 LYS A O 1
ATOM 2531 N N . LEU A 1 316 ? 26.984 18.219 3.225 1 86.62 316 LEU A N 1
ATOM 2532 C CA . LEU A 1 316 ? 25.75 18.875 3.666 1 86.62 316 LEU A CA 1
ATOM 2533 C C . LEU A 1 316 ? 26.078 20.141 4.453 1 86.62 316 LEU A C 1
ATOM 2535 O O . LEU A 1 316 ? 26.922 20.125 5.348 1 86.62 316 LEU A O 1
ATOM 2539 N N . LYS A 1 317 ? 25.406 21.188 4.133 1 87.94 317 LYS A N 1
ATOM 2540 C CA . LYS A 1 317 ? 25.625 22.453 4.832 1 87.94 317 LYS A CA 1
ATOM 2541 C C . LYS A 1 317 ? 25.234 22.344 6.305 1 87.94 317 LYS A C 1
ATOM 2543 O O . LYS A 1 317 ? 24.25 21.672 6.648 1 87.94 317 LYS A O 1
ATOM 2548 N N . GLU A 1 318 ? 25.922 23.031 7.105 1 82.62 318 GLU A N 1
ATOM 2549 C CA . GLU A 1 318 ? 25.828 22.922 8.555 1 82.62 318 GLU A CA 1
ATOM 2550 C C . GLU A 1 318 ? 24.422 23.25 9.055 1 82.62 318 GLU A C 1
ATOM 2552 O O . GLU A 1 318 ? 23.922 22.625 9.992 1 82.62 318 GLU A O 1
ATOM 2557 N N . GLN A 1 319 ? 23.875 24.219 8.484 1 82.81 319 GLN A N 1
ATOM 2558 C CA . GLN A 1 319 ? 22.531 24.641 8.875 1 82.81 319 GLN A CA 1
ATOM 2559 C C . GLN A 1 319 ? 21.547 23.484 8.789 1 82.81 319 GLN A C 1
ATOM 2561 O O . GLN A 1 319 ? 20.641 23.375 9.617 1 82.81 319 GLN A O 1
ATOM 2566 N N . TYR A 1 320 ? 21.766 22.594 7.891 1 84.88 320 TYR A N 1
ATOM 2567 C CA . TYR A 1 320 ? 20.812 21.5 7.676 1 84.88 320 TYR A CA 1
ATOM 2568 C C . TYR A 1 320 ? 21.281 20.219 8.375 1 84.88 320 TYR A C 1
ATOM 2570 O O . TYR A 1 320 ? 20.484 19.344 8.688 1 84.88 320 TYR A O 1
ATOM 2578 N N . ALA A 1 321 ? 22.531 20.109 8.641 1 76.81 321 ALA A N 1
ATOM 2579 C CA . ALA A 1 321 ? 23.062 18.969 9.375 1 76.81 321 ALA A CA 1
ATOM 2580 C C . ALA A 1 321 ? 22.578 18.984 10.828 1 76.81 321 ALA A C 1
ATOM 2582 O O . ALA A 1 321 ? 22.406 17.922 11.438 1 76.81 321 ALA A O 1
ATOM 2583 N N . ASN A 1 322 ? 22.297 20.141 11.305 1 74.88 322 ASN A N 1
ATOM 2584 C CA . ASN A 1 322 ? 21.938 20.297 12.711 1 74.88 322 ASN A CA 1
ATOM 2585 C C . ASN A 1 322 ? 20.453 20.656 12.875 1 74.88 322 ASN A C 1
ATOM 2587 O O . ASN A 1 322 ? 19.984 20.875 13.992 1 74.88 322 ASN A O 1
ATOM 2591 N N . GLN A 1 323 ? 19.859 20.672 11.805 1 75.56 323 GLN A N 1
ATOM 2592 C CA . GLN A 1 323 ? 18.453 21.047 11.867 1 75.56 323 GLN A CA 1
ATOM 2593 C C . GLN A 1 323 ? 17.625 19.984 12.586 1 75.56 323 GLN A C 1
ATOM 2595 O O . GLN A 1 323 ? 17.797 18.781 12.344 1 75.56 323 GLN A O 1
ATOM 2600 N N . TRP A 1 324 ? 16.828 20.453 13.508 1 77.75 324 TRP A N 1
ATOM 2601 C CA . TRP A 1 324 ? 15.984 19.547 14.289 1 77.75 324 TRP A CA 1
ATOM 2602 C C . TRP A 1 324 ? 14.852 18.984 13.438 1 77.75 324 TRP A C 1
ATOM 2604 O O . TRP A 1 324 ? 14.156 19.734 12.75 1 77.75 324 TRP A O 1
ATOM 2614 N N . MET B 1 1 ? 14.5 25.953 -45.156 1 54.53 1 MET B N 1
ATOM 2615 C CA . MET B 1 1 ? 14.07 24.953 -44.188 1 54.53 1 MET B CA 1
ATOM 2616 C C . MET B 1 1 ? 14.461 25.359 -42.781 1 54.53 1 MET B C 1
ATOM 2618 O O . MET B 1 1 ? 15.648 25.5 -42.469 1 54.53 1 MET B O 1
ATOM 2622 N N . SER B 1 2 ? 13.547 26.047 -41.938 1 70.62 2 SER B N 1
ATOM 2623 C CA . SER B 1 2 ? 13.727 27 -40.844 1 70.62 2 SER B CA 1
ATOM 2624 C C . SER B 1 2 ? 14.359 26.344 -39.625 1 70.62 2 SER B C 1
ATOM 2626 O O . SER B 1 2 ? 14.336 25.125 -39.5 1 70.62 2 SER B O 1
ATOM 2628 N N . ILE B 1 3 ? 15.297 27.047 -38.969 1 80.75 3 ILE B N 1
ATOM 2629 C CA . ILE B 1 3 ? 16 26.766 -37.719 1 80.75 3 ILE B CA 1
ATOM 2630 C C . ILE B 1 3 ? 15.062 26.047 -36.75 1 80.75 3 ILE B C 1
ATOM 2632 O O . ILE B 1 3 ? 15.484 25.141 -36.031 1 80.75 3 ILE B O 1
ATOM 2636 N N . TRP B 1 4 ? 13.852 26.219 -36.844 1 81.5 4 TRP B N 1
ATOM 2637 C CA . TRP B 1 4 ? 12.859 25.609 -35.969 1 81.5 4 TRP B CA 1
ATOM 2638 C C . TRP B 1 4 ? 12.617 24.156 -36.344 1 81.5 4 TRP B C 1
ATOM 2640 O O . TRP B 1 4 ? 12.492 23.281 -35.469 1 81.5 4 TRP B O 1
ATOM 2650 N N . ILE B 1 5 ? 12.578 23.938 -37.688 1 78.31 5 ILE B N 1
ATOM 2651 C CA . ILE B 1 5 ? 12.359 22.578 -38.156 1 78.31 5 ILE B CA 1
ATOM 2652 C C . ILE B 1 5 ? 13.562 21.703 -37.844 1 78.31 5 ILE B C 1
ATOM 2654 O O . ILE B 1 5 ? 13.414 20.562 -37.406 1 78.31 5 ILE B O 1
ATOM 2658 N N . ALA B 1 6 ? 14.75 22.359 -37.938 1 81.44 6 ALA B N 1
ATOM 2659 C CA . ALA B 1 6 ? 15.977 21.641 -37.594 1 81.44 6 ALA B CA 1
ATOM 2660 C C . ALA B 1 6 ? 16 21.312 -36.125 1 81.44 6 ALA B C 1
ATOM 2662 O O . ALA B 1 6 ? 16.391 20.203 -35.719 1 81.44 6 ALA B O 1
ATOM 2663 N N . GLY B 1 7 ? 15.609 22.156 -35.25 1 82.88 7 GLY B N 1
ATOM 2664 C CA . GLY B 1 7 ? 15.531 21.938 -33.812 1 82.88 7 GLY B CA 1
ATOM 2665 C C . GLY B 1 7 ? 14.562 20.828 -33.438 1 82.88 7 GLY B C 1
ATOM 2666 O O . GLY B 1 7 ? 14.867 19.984 -32.594 1 82.88 7 GLY B O 1
ATOM 2667 N N . LEU B 1 8 ? 13.477 20.766 -34.125 1 82.38 8 LEU B N 1
ATOM 2668 C CA . LEU B 1 8 ? 12.469 19.734 -33.906 1 82.38 8 LEU B CA 1
ATOM 2669 C C . LEU B 1 8 ? 12.984 18.359 -34.312 1 82.38 8 LEU B C 1
ATOM 2671 O O . LEU B 1 8 ? 12.742 17.359 -33.656 1 82.38 8 LEU B O 1
ATOM 2675 N N . ILE B 1 9 ? 13.672 18.359 -35.438 1 80.31 9 ILE B N 1
ATOM 2676 C CA . ILE B 1 9 ? 14.227 17.109 -35.938 1 80.31 9 ILE B CA 1
ATOM 2677 C C . ILE B 1 9 ? 15.258 16.562 -34.938 1 80.31 9 ILE B C 1
ATOM 2679 O O . ILE B 1 9 ? 15.266 15.375 -34.625 1 80.31 9 ILE B O 1
ATOM 2683 N N . VAL B 1 10 ? 16.078 17.438 -34.406 1 83.44 10 VAL B N 1
ATOM 2684 C CA . VAL B 1 10 ? 17.078 17.031 -33.438 1 83.44 10 VAL B CA 1
ATOM 2685 C C . VAL B 1 10 ? 16.406 16.5 -32.156 1 83.44 10 VAL B C 1
ATOM 2687 O O . VAL B 1 10 ? 16.828 15.477 -31.609 1 83.44 10 VAL B O 1
ATOM 2690 N N . LEU B 1 11 ? 15.383 17.109 -31.781 1 84.38 11 LEU B N 1
ATOM 2691 C CA . LEU B 1 11 ? 14.648 16.672 -30.594 1 84.38 11 LEU B CA 1
ATOM 2692 C C . LEU B 1 11 ? 14.031 15.297 -30.828 1 84.38 11 LEU B C 1
ATOM 2694 O O . LEU B 1 11 ? 14.07 14.445 -29.938 1 84.38 11 LEU B O 1
ATOM 2698 N N . VAL B 1 12 ? 13.531 15.156 -31.984 1 81.75 12 VAL B N 1
ATOM 2699 C CA . VAL B 1 12 ? 12.922 13.875 -32.312 1 81.75 12 VAL B CA 1
ATOM 2700 C C . VAL B 1 12 ? 13.992 12.789 -32.375 1 81.75 12 VAL B C 1
ATOM 2702 O O . VAL B 1 12 ? 13.781 11.672 -31.906 1 81.75 12 VAL B O 1
ATOM 2705 N N . LEU B 1 13 ? 15.102 13.133 -32.938 1 82.38 13 LEU B N 1
ATOM 2706 C CA . LEU B 1 13 ? 16.188 12.164 -33.062 1 82.38 13 LEU B CA 1
ATOM 2707 C C . LEU B 1 13 ? 16.719 11.797 -31.672 1 82.38 13 LEU B C 1
ATOM 2709 O O . LEU B 1 13 ? 17.031 10.633 -31.422 1 82.38 13 LEU B O 1
ATOM 2713 N N . VAL B 1 14 ? 16.859 12.773 -30.859 1 85 14 VAL B N 1
ATOM 2714 C CA . VAL B 1 14 ? 17.312 12.531 -29.484 1 85 14 VAL B CA 1
ATOM 2715 C C . VAL B 1 14 ? 16.297 11.641 -28.766 1 85 14 VAL B C 1
ATOM 2717 O O . VAL B 1 14 ? 16.672 10.688 -28.078 1 85 14 VAL B O 1
ATOM 2720 N N . ALA B 1 15 ? 15.078 11.945 -28.969 1 83.06 15 ALA B N 1
ATOM 2721 C CA . ALA B 1 15 ? 14.023 11.141 -28.359 1 83.06 15 ALA B CA 1
ATOM 2722 C C . ALA B 1 15 ? 14.047 9.711 -28.875 1 83.06 15 ALA B C 1
ATOM 2724 O O . ALA B 1 15 ? 13.883 8.758 -28.109 1 83.06 15 ALA B O 1
ATOM 2725 N N . LEU B 1 16 ? 14.234 9.633 -30.125 1 83.31 16 LEU B N 1
ATOM 2726 C CA . LEU B 1 16 ? 14.281 8.312 -30.734 1 83.31 16 LEU B CA 1
ATOM 2727 C C . LEU B 1 16 ? 15.492 7.531 -30.234 1 83.31 16 LEU B C 1
ATOM 2729 O O . LEU B 1 16 ? 15.391 6.328 -29.969 1 83.31 16 LEU B O 1
ATOM 2733 N N . THR B 1 17 ? 16.625 8.203 -30.188 1 83.62 17 THR B N 1
ATOM 2734 C CA . THR B 1 17 ? 17.828 7.555 -29.688 1 83.62 17 THR B CA 1
ATOM 2735 C C . THR B 1 17 ? 17.641 7.086 -28.25 1 83.62 17 THR B C 1
ATOM 2737 O O . THR B 1 17 ? 18.047 5.98 -27.891 1 83.62 17 THR B O 1
ATOM 2740 N N . GLN B 1 18 ? 17.062 7.902 -27.469 1 84.69 18 GLN B N 1
ATOM 2741 C CA . GLN B 1 18 ? 16.797 7.527 -26.078 1 84.69 18 GLN B CA 1
ATOM 2742 C C . GLN B 1 18 ? 15.828 6.352 -26 1 84.69 18 GLN B C 1
ATOM 2744 O O . GLN B 1 18 ? 15.992 5.465 -25.156 1 84.69 18 GLN B O 1
ATOM 2749 N N . TYR B 1 19 ? 14.977 6.418 -26.859 1 82.81 19 TYR B N 1
ATOM 2750 C CA . TYR B 1 19 ? 13.992 5.344 -26.922 1 82.81 19 TYR B CA 1
ATOM 2751 C C . TYR B 1 19 ? 14.641 4.023 -27.312 1 82.81 19 TYR B C 1
ATOM 2753 O O . TYR B 1 19 ? 14.391 2.99 -26.688 1 82.81 19 TYR B O 1
ATOM 2761 N N . VAL B 1 20 ? 15.422 4.066 -28.312 1 83.38 20 VAL B N 1
ATOM 2762 C CA . VAL B 1 20 ? 16.125 2.863 -28.766 1 83.38 20 VAL B CA 1
ATOM 2763 C C . VAL B 1 20 ? 17.031 2.352 -27.656 1 83.38 20 VAL B C 1
ATOM 2765 O O . VAL B 1 20 ? 17.094 1.146 -27.391 1 83.38 20 VAL B O 1
ATOM 2768 N N . ARG B 1 21 ? 17.781 3.189 -27.016 1 83.25 21 ARG B N 1
ATOM 2769 C CA . ARG B 1 21 ? 18.641 2.812 -25.906 1 83.25 21 ARG B CA 1
ATOM 2770 C C . ARG B 1 21 ? 17.828 2.133 -24.797 1 83.25 21 ARG B C 1
ATOM 2772 O O . ARG B 1 21 ? 18.281 1.142 -24.219 1 83.25 21 ARG B O 1
ATOM 2779 N N . LYS B 1 22 ? 16.688 2.656 -24.547 1 83.19 22 LYS B N 1
ATOM 2780 C CA . LYS B 1 22 ? 15.812 2.088 -23.516 1 83.19 22 LYS B CA 1
ATOM 2781 C C . LYS B 1 22 ? 15.367 0.679 -23.891 1 83.19 22 LYS B C 1
ATOM 2783 O O . LYS B 1 22 ? 15.328 -0.215 -23.047 1 83.19 22 LYS B O 1
ATOM 2788 N N . ILE B 1 23 ? 15.117 0.477 -25.125 1 84.5 23 ILE B N 1
ATOM 2789 C CA . ILE B 1 23 ? 14.672 -0.824 -25.609 1 84.5 23 ILE B CA 1
ATOM 2790 C C . ILE B 1 23 ? 15.812 -1.833 -25.5 1 84.5 23 ILE B C 1
ATOM 2792 O O . ILE B 1 23 ? 15.609 -2.963 -25.047 1 84.5 23 ILE B O 1
ATOM 2796 N N . LEU B 1 24 ? 16.938 -1.428 -25.938 1 83.56 24 LEU B N 1
ATOM 2797 C CA . LEU B 1 24 ? 18.094 -2.312 -25.891 1 83.56 24 LEU B CA 1
ATOM 2798 C C . LEU B 1 24 ? 18.438 -2.695 -24.453 1 83.56 24 LEU B C 1
ATOM 2800 O O . LEU B 1 24 ? 18.766 -3.85 -24.172 1 83.56 24 LEU B O 1
ATOM 2804 N N . GLN B 1 25 ? 18.375 -1.777 -23.609 1 86.44 25 GLN B N 1
ATOM 2805 C CA . GLN B 1 25 ? 18.641 -2.047 -22.203 1 86.44 25 GLN B CA 1
ATOM 2806 C C . GLN B 1 25 ? 17.625 -3.035 -21.641 1 86.44 25 GLN B C 1
ATOM 2808 O O . GLN B 1 25 ? 17.984 -3.943 -20.891 1 86.44 25 GLN B O 1
ATOM 2813 N N . ARG B 1 26 ? 16.453 -2.844 -22 1 87.75 26 ARG B N 1
ATOM 2814 C CA . ARG B 1 26 ? 15.383 -3.738 -21.547 1 87.75 26 ARG B CA 1
ATOM 2815 C C . ARG B 1 26 ? 15.617 -5.156 -22.062 1 87.75 26 ARG B C 1
ATOM 2817 O O . ARG B 1 26 ? 15.406 -6.125 -21.328 1 87.75 26 ARG B O 1
ATOM 2824 N N . ASN B 1 27 ? 16.016 -5.23 -23.234 1 86.69 27 ASN B N 1
ATOM 2825 C CA . ASN B 1 27 ? 16.297 -6.543 -23.812 1 86.69 27 ASN B CA 1
ATOM 2826 C C . ASN B 1 27 ? 17.453 -7.238 -23.109 1 86.69 27 ASN B C 1
ATOM 2828 O O . ASN B 1 27 ? 17.422 -8.453 -22.891 1 86.69 27 ASN B O 1
ATOM 2832 N N . LYS B 1 28 ? 18.406 -6.438 -22.828 1 87.88 28 LYS B N 1
ATOM 2833 C CA . LYS B 1 28 ? 19.547 -6.988 -22.109 1 87.88 28 LYS B CA 1
ATOM 2834 C C . LYS B 1 28 ? 19.141 -7.504 -20.734 1 87.88 28 LYS B C 1
ATOM 2836 O O . LYS B 1 28 ? 19.531 -8.594 -20.328 1 87.88 28 LYS B O 1
ATOM 2841 N N . ILE B 1 29 ? 18.344 -6.805 -20.094 1 89.81 29 ILE B N 1
ATOM 2842 C CA . ILE B 1 29 ? 17.844 -7.176 -18.766 1 89.81 29 ILE B CA 1
ATOM 2843 C C . ILE B 1 29 ? 17.016 -8.453 -18.875 1 89.81 29 ILE B C 1
ATOM 2845 O O . ILE B 1 29 ? 17.203 -9.391 -18.094 1 89.81 29 ILE B O 1
ATOM 2849 N N . ASN B 1 30 ? 16.234 -8.516 -19.844 1 89.75 30 ASN B N 1
ATOM 2850 C CA . ASN B 1 30 ? 15.336 -9.648 -20.031 1 89.75 30 ASN B CA 1
ATOM 2851 C C . ASN B 1 30 ? 16.109 -10.914 -20.391 1 89.75 30 ASN B C 1
ATOM 2853 O O . ASN B 1 30 ? 15.711 -12.016 -20 1 89.75 30 ASN B O 1
ATOM 2857 N N . ALA B 1 31 ? 17.141 -10.734 -21.062 1 89.38 31 ALA B N 1
ATOM 2858 C CA . ALA B 1 31 ? 17.938 -11.875 -21.516 1 89.38 31 ALA B CA 1
ATOM 2859 C C . ALA B 1 31 ? 18.625 -12.562 -20.328 1 89.38 31 ALA B C 1
ATOM 2861 O O . ALA B 1 31 ? 18.984 -13.742 -20.422 1 89.38 31 ALA B O 1
ATOM 2862 N N . LEU B 1 32 ? 18.719 -11.883 -19.281 1 91.62 32 LEU B N 1
ATOM 2863 C CA . LEU B 1 32 ? 19.359 -12.438 -18.094 1 91.62 32 LEU B CA 1
ATOM 2864 C C . LEU B 1 32 ? 18.406 -13.383 -17.359 1 91.62 32 LEU B C 1
ATOM 2866 O O . LEU B 1 32 ? 18.844 -14.148 -16.484 1 91.62 32 LEU B O 1
ATOM 2870 N N . LYS B 1 33 ? 17.203 -13.266 -17.672 1 94.25 33 LYS B N 1
ATOM 2871 C CA . LYS B 1 33 ? 16.188 -14.023 -16.953 1 94.25 33 LYS B CA 1
ATOM 2872 C C . LYS B 1 33 ? 15.867 -15.344 -17.641 1 94.25 33 LYS B C 1
ATOM 2874 O O . LYS B 1 33 ? 15.938 -15.43 -18.875 1 94.25 33 LYS B O 1
ATOM 2879 N N . SER B 1 34 ? 15.484 -16.297 -16.906 1 96.19 34 SER B N 1
ATOM 2880 C CA . SER B 1 34 ? 15.164 -17.609 -17.438 1 96.19 34 SER B CA 1
ATOM 2881 C C . SER B 1 34 ? 13.953 -17.562 -18.359 1 96.19 34 SER B C 1
ATOM 2883 O O . SER B 1 34 ? 13.016 -16.812 -18.109 1 96.19 34 SER B O 1
ATOM 2885 N N . ASP B 1 35 ? 13.969 -18.375 -19.406 1 97.25 35 ASP B N 1
ATOM 2886 C CA . ASP B 1 35 ? 12.836 -18.562 -20.312 1 97.25 35 ASP B CA 1
ATOM 2887 C C . ASP B 1 35 ? 12.07 -19.844 -19.969 1 97.25 35 ASP B C 1
ATOM 2889 O O . ASP B 1 35 ? 12.5 -20.938 -20.297 1 97.25 35 ASP B O 1
ATOM 2893 N N . LEU B 1 36 ? 10.875 -19.688 -19.328 1 97.75 36 LEU B N 1
ATOM 2894 C CA . LEU B 1 36 ? 10.148 -20.828 -18.797 1 97.75 36 LEU B CA 1
ATOM 2895 C C . LEU B 1 36 ? 9.594 -21.688 -19.922 1 97.75 36 LEU B C 1
ATOM 2897 O O . LEU B 1 36 ? 9.297 -22.875 -19.719 1 97.75 36 LEU B O 1
ATOM 2901 N N . ARG B 1 37 ? 9.469 -21.25 -21.219 1 95.75 37 ARG B N 1
ATOM 2902 C CA . ARG B 1 37 ? 8.961 -21.984 -22.359 1 95.75 37 ARG B CA 1
ATOM 2903 C C . ARG B 1 37 ? 9.914 -23.109 -22.766 1 95.75 37 ARG B C 1
ATOM 2905 O O . ARG B 1 37 ? 9.516 -24.062 -23.422 1 95.75 37 ARG B O 1
ATOM 2912 N N . LYS B 1 38 ? 11.039 -22.938 -22.25 1 95.38 38 LYS B N 1
ATOM 2913 C CA . LYS B 1 38 ? 12.086 -23.859 -22.672 1 95.38 38 LYS B CA 1
ATOM 2914 C C . LYS B 1 38 ? 12.312 -24.953 -21.625 1 95.38 38 LYS B C 1
ATOM 2916 O O . LYS B 1 38 ? 13.148 -25.828 -21.812 1 95.38 38 LYS B O 1
ATOM 2921 N N . LYS B 1 39 ? 11.641 -24.859 -20.594 1 95.5 39 LYS B N 1
ATOM 2922 C CA . LYS B 1 39 ? 11.852 -25.812 -19.516 1 95.5 39 LYS B CA 1
ATOM 2923 C C . LYS B 1 39 ? 10.922 -27.016 -19.656 1 95.5 39 LYS B C 1
ATOM 2925 O O . LYS B 1 39 ? 9.734 -26.859 -19.953 1 95.5 39 LYS B O 1
ATOM 2930 N N . SER B 1 40 ? 11.438 -28.156 -19.422 1 94.75 40 SER B N 1
ATOM 2931 C CA . SER B 1 40 ? 10.672 -29.391 -19.5 1 94.75 40 SER B CA 1
ATOM 2932 C C . SER B 1 40 ? 9.953 -29.672 -18.188 1 94.75 40 SER B C 1
ATOM 2934 O O . SER B 1 40 ? 9.031 -30.484 -18.141 1 94.75 40 SER B O 1
ATOM 2936 N N . ARG B 1 41 ? 10.438 -29.047 -17.188 1 94.56 41 ARG B N 1
ATOM 2937 C CA . ARG B 1 41 ? 9.875 -29.156 -15.844 1 94.56 41 ARG B CA 1
ATOM 2938 C C . ARG B 1 41 ? 9.961 -27.828 -15.109 1 94.56 41 ARG B C 1
ATOM 2940 O O . ARG B 1 41 ? 10.906 -27.062 -15.297 1 94.56 41 ARG B O 1
ATOM 2947 N N . LEU B 1 42 ? 8.969 -27.641 -14.344 1 98.06 42 LEU B N 1
ATOM 2948 C CA . LEU B 1 42 ? 9 -26.453 -13.484 1 98.06 42 LEU B CA 1
ATOM 2949 C C . LEU B 1 42 ? 8.953 -26.844 -12.016 1 98.06 42 LEU B C 1
ATOM 2951 O O . LEU B 1 42 ? 8.18 -27.719 -11.625 1 98.06 42 LEU B O 1
ATOM 2955 N N . ASN B 1 43 ? 9.836 -26.281 -11.219 1 98.56 43 ASN B N 1
ATOM 2956 C CA . ASN B 1 43 ? 9.742 -26.266 -9.766 1 98.56 43 ASN B CA 1
ATOM 2957 C C . ASN B 1 43 ? 8.992 -25.031 -9.266 1 98.56 43 ASN B C 1
ATOM 2959 O O . ASN B 1 43 ? 9.492 -23.906 -9.391 1 98.56 43 ASN B O 1
ATOM 2963 N N . ILE B 1 44 ? 7.812 -25.297 -8.641 1 98.94 44 ILE B N 1
ATOM 2964 C CA . ILE B 1 44 ? 6.871 -24.203 -8.406 1 98.94 44 ILE B CA 1
ATOM 2965 C C . ILE B 1 44 ? 6.586 -24.094 -6.91 1 98.94 44 ILE B C 1
ATOM 2967 O O . ILE B 1 44 ? 6.375 -25.094 -6.23 1 98.94 44 ILE B O 1
ATOM 2971 N N . VAL B 1 45 ? 6.645 -22.891 -6.387 1 98.94 45 VAL B N 1
ATOM 2972 C CA . VAL B 1 45 ? 6.23 -22.562 -5.023 1 98.94 45 VAL B CA 1
ATOM 2973 C C . VAL B 1 45 ? 4.973 -21.703 -5.055 1 98.94 45 VAL B C 1
ATOM 2975 O O . VAL B 1 45 ? 4.906 -20.719 -5.789 1 98.94 45 VAL B O 1
ATOM 2978 N N . ILE B 1 46 ? 3.926 -22.094 -4.316 1 98.94 46 ILE B N 1
ATOM 2979 C CA . ILE B 1 46 ? 2.68 -21.328 -4.238 1 98.94 46 ILE B CA 1
ATOM 2980 C C . ILE B 1 46 ? 2.309 -21.094 -2.777 1 98.94 46 ILE B C 1
ATOM 2982 O O . ILE B 1 46 ? 2.031 -22.047 -2.039 1 98.94 46 ILE B O 1
ATOM 2986 N N . THR B 1 47 ? 2.295 -19.859 -2.322 1 98.88 47 THR B N 1
ATOM 2987 C CA . THR B 1 47 ? 1.784 -19.578 -0.986 1 98.88 47 THR B CA 1
ATOM 2988 C C . THR B 1 47 ? 0.258 -19.578 -0.978 1 98.88 47 THR B C 1
ATOM 2990 O O . THR B 1 47 ? -0.374 -19.141 -1.94 1 98.88 47 THR B O 1
ATOM 2993 N N . GLY B 1 48 ? -0.294 -20.047 0.126 1 97.94 48 GLY B N 1
ATOM 2994 C CA . GLY B 1 48 ? -1.744 -20.141 0.181 1 97.94 48 GLY B CA 1
ATOM 2995 C C . GLY B 1 48 ? -2.318 -21.109 -0.842 1 97.94 48 GLY B C 1
ATOM 2996 O O . GLY B 1 48 ? -3.27 -20.766 -1.553 1 97.94 48 GLY B O 1
ATOM 2997 N N . GLY B 1 49 ? -1.728 -22.266 -0.997 1 97.94 49 GLY B N 1
ATOM 2998 C CA . GLY B 1 49 ? -2.088 -23.172 -2.074 1 97.94 49 GLY B CA 1
ATOM 2999 C C . GLY B 1 49 ? -3.107 -24.203 -1.659 1 97.94 49 GLY B C 1
ATOM 3000 O O . GLY B 1 49 ? -3.422 -25.125 -2.43 1 97.94 49 GLY B O 1
ATOM 3001 N N . SER B 1 50 ? -3.713 -24.094 -0.432 1 96.81 50 SER B N 1
ATOM 3002 C CA . SER B 1 50 ? -4.527 -25.188 0.096 1 96.81 50 SER B CA 1
ATOM 3003 C C . SER B 1 50 ? -5.996 -25 -0.267 1 96.81 50 SER B C 1
ATOM 3005 O O . SER B 1 50 ? -6.785 -25.938 -0.189 1 96.81 50 SER B O 1
ATOM 3007 N N . LYS B 1 51 ? -6.43 -23.781 -0.601 1 94.19 51 LYS B N 1
ATOM 3008 C CA . LYS B 1 51 ? -7.836 -23.547 -0.896 1 94.19 51 LYS B CA 1
ATOM 3009 C C . LYS B 1 51 ? -8 -22.438 -1.938 1 94.19 51 LYS B C 1
ATOM 3011 O O . LYS B 1 51 ? -7.027 -21.766 -2.295 1 94.19 51 LYS B O 1
ATOM 3016 N N . GLY B 1 52 ? -9.156 -22.391 -2.471 1 94.44 52 GLY B N 1
ATOM 3017 C CA . GLY B 1 52 ? -9.492 -21.297 -3.365 1 94.44 52 GLY B CA 1
ATOM 3018 C C . GLY B 1 52 ? -8.656 -21.281 -4.633 1 94.44 52 GLY B C 1
ATOM 3019 O O . GLY B 1 52 ? -8.453 -22.312 -5.262 1 94.44 52 GLY B O 1
ATOM 3020 N N . LEU B 1 53 ? -8.312 -20.094 -5.004 1 96.81 53 LEU B N 1
ATOM 3021 C CA . LEU B 1 53 ? -7.535 -19.922 -6.227 1 96.81 53 LEU B CA 1
ATOM 3022 C C . LEU B 1 53 ? -6.184 -20.625 -6.109 1 96.81 53 LEU B C 1
ATOM 3024 O O . LEU B 1 53 ? -5.699 -21.219 -7.074 1 96.81 53 LEU B O 1
ATOM 3028 N N . GLY B 1 54 ? -5.57 -20.547 -4.926 1 98.19 54 GLY B N 1
ATOM 3029 C CA . GLY B 1 54 ? -4.309 -21.25 -4.715 1 98.19 54 GLY B CA 1
ATOM 3030 C C . GLY B 1 54 ? -4.387 -22.734 -4.992 1 98.19 54 GLY B C 1
ATOM 3031 O O . GLY B 1 54 ? -3.516 -23.297 -5.66 1 98.19 54 GLY B O 1
ATOM 3032 N N . PHE B 1 55 ? -5.398 -23.297 -4.5 1 97.94 55 PHE B N 1
ATOM 3033 C CA . PHE B 1 55 ? -5.641 -24.719 -4.73 1 97.94 55 PHE B CA 1
ATOM 3034 C C . PHE B 1 55 ? -5.812 -25 -6.219 1 97.94 55 PHE B C 1
ATOM 3036 O O . PHE B 1 55 ? -5.258 -25.969 -6.734 1 97.94 55 PHE B O 1
ATOM 3043 N N . ALA B 1 56 ? -6.555 -24.141 -6.855 1 98.25 56 ALA B N 1
ATOM 3044 C CA . ALA B 1 56 ? -6.805 -24.312 -8.289 1 98.25 56 ALA B CA 1
ATOM 3045 C C . ALA B 1 56 ? -5.512 -24.172 -9.086 1 98.25 56 ALA B C 1
ATOM 3047 O O . ALA B 1 56 ? -5.332 -24.844 -10.109 1 98.25 56 ALA B O 1
ATOM 3048 N N . LEU B 1 57 ? -4.625 -23.312 -8.641 1 98.75 57 LEU B N 1
ATOM 3049 C CA . LEU B 1 57 ? -3.324 -23.172 -9.289 1 98.75 57 LEU B CA 1
ATOM 3050 C C . LEU B 1 57 ? -2.51 -24.453 -9.156 1 98.75 57 LEU B C 1
ATOM 3052 O O . LEU B 1 57 ? -1.926 -24.922 -10.133 1 98.75 57 LEU B O 1
ATOM 3056 N N . VAL B 1 58 ? -2.488 -24.984 -7.941 1 98.69 58 VAL B N 1
ATOM 3057 C CA . VAL B 1 58 ? -1.78 -26.234 -7.699 1 98.69 58 VAL B CA 1
ATOM 3058 C C . VAL B 1 58 ? -2.318 -27.312 -8.625 1 98.69 58 VAL B C 1
ATOM 3060 O O . VAL B 1 58 ? -1.551 -27.984 -9.328 1 98.69 58 VAL B O 1
ATOM 3063 N N . LYS B 1 59 ? -3.619 -27.438 -8.656 1 98.25 59 LYS B N 1
ATOM 3064 C CA . LYS B 1 59 ? -4.297 -28.438 -9.477 1 98.25 59 LYS B CA 1
ATOM 3065 C C . LYS B 1 59 ? -3.955 -28.266 -10.953 1 98.25 59 LYS B C 1
ATOM 3067 O O . LYS B 1 59 ? -3.641 -29.234 -11.648 1 98.25 59 LYS B O 1
ATOM 3072 N N . GLU B 1 60 ? -3.977 -27.031 -11.398 1 98.44 60 GLU B N 1
ATOM 3073 C CA . GLU B 1 60 ? -3.762 -26.75 -12.812 1 98.44 60 GLU B CA 1
ATOM 3074 C C . GLU B 1 60 ? -2.314 -27.016 -13.219 1 98.44 60 GLU B C 1
ATOM 3076 O O . GLU B 1 60 ? -2.053 -27.547 -14.297 1 98.44 60 GLU B O 1
ATOM 3081 N N . PHE B 1 61 ? -1.36 -26.672 -12.406 1 98.44 61 PHE B N 1
ATOM 3082 C CA . PHE B 1 61 ? 0.044 -26.906 -12.719 1 98.44 61 PHE B CA 1
ATOM 3083 C C . PHE B 1 61 ? 0.336 -28.406 -12.766 1 98.44 61 PHE B C 1
ATOM 3085 O O . PHE B 1 61 ? 1.183 -28.859 -13.547 1 98.44 61 PHE B O 1
ATOM 3092 N N . LEU B 1 62 ? -0.335 -29.172 -11.922 1 97.12 62 LEU B N 1
ATOM 3093 C CA . LEU B 1 62 ? -0.213 -30.625 -11.961 1 97.12 62 LEU B CA 1
ATOM 3094 C C . LEU B 1 62 ? -0.694 -31.172 -13.297 1 97.12 62 LEU B C 1
ATOM 3096 O O . LEU B 1 62 ? -0.086 -32.094 -13.852 1 97.12 62 LEU B O 1
ATOM 3100 N N . ARG B 1 63 ? -1.703 -30.609 -13.773 1 95.69 63 ARG B N 1
ATOM 3101 C CA . ARG B 1 63 ? -2.33 -31.062 -15 1 95.69 63 ARG B CA 1
ATOM 3102 C C . ARG B 1 63 ? -1.511 -30.656 -16.219 1 95.69 63 ARG B C 1
ATOM 3104 O O . ARG B 1 63 ? -1.428 -31.406 -17.203 1 95.69 63 ARG B O 1
ATOM 3111 N N . LEU B 1 64 ? -0.93 -29.531 -16.188 1 95.56 64 LEU B N 1
ATOM 3112 C CA . LEU B 1 64 ? -0.245 -28.938 -17.312 1 95.56 64 LEU B CA 1
ATOM 3113 C C . LEU B 1 64 ? 0.981 -29.75 -17.719 1 95.56 64 LEU B C 1
ATOM 3115 O O . LEU B 1 64 ? 1.328 -29.828 -18.891 1 95.56 64 LEU B O 1
ATOM 3119 N N . ASN B 1 65 ? 1.671 -30.219 -16.719 1 95.44 65 ASN B N 1
ATOM 3120 C CA . ASN B 1 65 ? 2.898 -30.969 -16.969 1 95.44 65 ASN B CA 1
ATOM 3121 C C . ASN B 1 65 ? 3.17 -32 -15.875 1 95.44 65 ASN B C 1
ATOM 3123 O O . ASN B 1 65 ? 3.295 -31.641 -14.703 1 95.44 65 ASN B O 1
ATOM 3127 N N . GLU B 1 66 ? 3.408 -33.25 -16.219 1 93.81 66 GLU B N 1
ATOM 3128 C CA . GLU B 1 66 ? 3.57 -34.344 -15.273 1 93.81 66 GLU B CA 1
ATOM 3129 C C . GLU B 1 66 ? 4.906 -34.25 -14.547 1 93.81 66 GLU B C 1
ATOM 3131 O O . GLU B 1 66 ? 5.102 -34.906 -13.516 1 93.81 66 GLU B O 1
ATOM 3136 N N . ASN B 1 67 ? 5.793 -33.5 -15.07 1 96.06 67 ASN B N 1
ATOM 3137 C CA . ASN B 1 67 ? 7.121 -33.406 -14.477 1 96.06 67 ASN B CA 1
ATOM 3138 C C . ASN B 1 67 ? 7.211 -32.281 -13.461 1 96.06 67 ASN B C 1
ATOM 3140 O O . ASN B 1 67 ? 8.219 -32.156 -12.766 1 96.06 67 ASN B O 1
ATOM 3144 N N . ASN B 1 68 ? 6.168 -31.484 -13.352 1 97.88 68 ASN B N 1
ATOM 3145 C CA . ASN B 1 68 ? 6.195 -30.344 -12.438 1 97.88 68 ASN B CA 1
ATOM 3146 C C . ASN B 1 68 ? 6.238 -30.812 -10.984 1 97.88 68 ASN B C 1
ATOM 3148 O O . ASN B 1 68 ? 5.586 -31.781 -10.617 1 97.88 68 ASN B O 1
ATOM 3152 N N . HIS B 1 69 ? 7.023 -30.172 -10.219 1 98.56 69 HIS B N 1
ATOM 3153 C CA . HIS B 1 69 ? 7.012 -30.297 -8.766 1 98.56 69 HIS B CA 1
ATOM 3154 C C . HIS B 1 69 ? 6.492 -29.016 -8.102 1 98.56 69 HIS B C 1
ATOM 3156 O O . HIS B 1 69 ? 6.875 -27.922 -8.484 1 98.56 69 HIS B O 1
ATOM 3162 N N . ILE B 1 70 ? 5.617 -29.234 -7.148 1 98.81 70 ILE B N 1
ATOM 3163 C CA . ILE B 1 70 ? 4.941 -28.078 -6.555 1 98.81 70 ILE B CA 1
ATOM 3164 C C . ILE B 1 70 ? 5.066 -28.141 -5.035 1 98.81 70 ILE B C 1
ATOM 3166 O O . ILE B 1 70 ? 4.738 -29.156 -4.418 1 98.81 70 ILE B O 1
ATOM 3170 N N . VAL B 1 71 ? 5.59 -27.094 -4.434 1 98.88 71 VAL B N 1
ATOM 3171 C CA . VAL B 1 71 ? 5.496 -26.875 -2.998 1 98.88 71 VAL B CA 1
ATOM 3172 C C . VAL B 1 71 ? 4.438 -25.812 -2.711 1 98.88 71 VAL B C 1
ATOM 3174 O O . VAL B 1 71 ? 4.43 -24.75 -3.338 1 98.88 71 VAL B O 1
ATOM 3177 N N . PHE B 1 72 ? 3.508 -26.078 -1.822 1 98.81 72 PHE B N 1
ATOM 3178 C CA . PHE B 1 72 ? 2.59 -25.031 -1.375 1 98.81 72 PHE B CA 1
ATOM 3179 C C . PHE B 1 72 ? 2.553 -24.969 0.147 1 98.81 72 PHE B C 1
ATOM 3181 O O . PHE B 1 72 ? 2.924 -25.922 0.829 1 98.81 72 PHE B O 1
ATOM 3188 N N . CYS B 1 73 ? 2.209 -23.781 0.672 1 98.62 73 CYS B N 1
ATOM 3189 C CA . CYS B 1 73 ? 2.047 -23.641 2.115 1 98.62 73 CYS B CA 1
ATOM 3190 C C . CYS B 1 73 ? 0.663 -23.109 2.463 1 98.62 73 CYS B C 1
ATOM 3192 O O . CYS B 1 73 ? -0.031 -22.562 1.602 1 98.62 73 CYS B O 1
ATOM 3194 N N . ALA B 1 74 ? 0.243 -23.406 3.617 1 97.75 74 ALA B N 1
ATOM 3195 C CA . ALA B 1 74 ? -0.962 -22.906 4.273 1 97.75 74 ALA B CA 1
ATOM 3196 C C . ALA B 1 74 ? -0.761 -22.797 5.781 1 97.75 74 ALA B C 1
ATOM 3198 O O . ALA B 1 74 ? 0.285 -23.188 6.305 1 97.75 74 ALA B O 1
ATOM 3199 N N . THR B 1 75 ? -1.749 -22.266 6.449 1 95.75 75 THR B N 1
ATOM 3200 C CA . THR B 1 75 ? -1.51 -21.844 7.824 1 95.75 75 THR B CA 1
ATOM 3201 C C . THR B 1 75 ? -1.65 -23.031 8.781 1 95.75 75 THR B C 1
ATOM 3203 O O . THR B 1 75 ? -1.178 -22.969 9.922 1 95.75 75 THR B O 1
ATOM 3206 N N . SER B 1 76 ? -2.318 -24.172 8.344 1 96 76 SER B N 1
ATOM 3207 C CA . SER B 1 76 ? -2.523 -25.25 9.289 1 96 76 SER B CA 1
ATOM 3208 C C . SER B 1 76 ? -2.307 -26.609 8.625 1 96 76 SER B C 1
ATOM 3210 O O . SER B 1 76 ? -2.543 -26.766 7.426 1 96 76 SER B O 1
ATOM 3212 N N . PRO B 1 77 ? -1.883 -27.562 9.461 1 96.81 77 PRO B N 1
ATOM 3213 C CA . PRO B 1 77 ? -1.758 -28.922 8.922 1 96.81 77 PRO B CA 1
ATOM 3214 C C . PRO B 1 77 ? -3.084 -29.484 8.414 1 96.81 77 PRO B C 1
ATOM 3216 O O . PRO B 1 77 ? -3.107 -30.234 7.434 1 96.81 77 PRO B O 1
ATOM 3219 N N . GLN B 1 78 ? -4.148 -29.109 9.039 1 96.81 78 GLN B N 1
ATOM 3220 C CA . GLN B 1 78 ? -5.469 -29.578 8.633 1 96.81 78 GLN B CA 1
ATOM 3221 C C . GLN B 1 78 ? -5.812 -29.109 7.223 1 96.81 78 GLN B C 1
ATOM 3223 O O . GLN B 1 78 ? -6.383 -29.859 6.43 1 96.81 78 GLN B O 1
ATOM 3228 N N . SER B 1 79 ? -5.465 -27.875 6.953 1 95.38 79 SER B N 1
ATOM 3229 C CA . SER B 1 79 ? -5.723 -27.328 5.625 1 95.38 79 SER B CA 1
ATOM 3230 C C . SER B 1 79 ? -4.906 -28.062 4.562 1 95.38 79 SER B C 1
ATOM 3232 O O . SER B 1 79 ? -5.375 -28.266 3.439 1 95.38 79 SER B O 1
ATOM 3234 N N . ILE B 1 80 ? -3.732 -28.531 4.867 1 97.06 80 ILE B N 1
ATOM 3235 C CA . ILE B 1 80 ? -2.861 -29.25 3.953 1 97.06 80 ILE B CA 1
ATOM 3236 C C . ILE B 1 80 ? -3.455 -30.625 3.664 1 97.06 80 ILE B C 1
ATOM 3238 O O . ILE B 1 80 ? -3.545 -31.047 2.506 1 97.06 80 ILE B O 1
ATOM 3242 N N . GLU B 1 81 ? -3.848 -31.297 4.699 1 96.38 81 GLU B N 1
ATOM 3243 C CA . GLU B 1 81 ? -4.457 -32.594 4.547 1 96.38 81 GLU B CA 1
ATOM 3244 C C . GLU B 1 81 ? -5.715 -32.531 3.688 1 96.38 81 GLU B C 1
ATOM 3246 O O . GLU B 1 81 ? -5.91 -33.375 2.793 1 96.38 81 GLU B O 1
ATOM 3251 N N . SER B 1 82 ? -6.508 -31.547 4.012 1 96.12 82 SER B N 1
ATOM 3252 C CA . SER B 1 82 ? -7.73 -31.359 3.24 1 96.12 82 SER B CA 1
ATOM 3253 C C . SER B 1 82 ? -7.422 -31.094 1.771 1 96.12 82 SER B C 1
ATOM 3255 O O . SER B 1 82 ? -8.125 -31.578 0.884 1 96.12 82 SER B O 1
ATOM 3257 N N . ALA B 1 83 ? -6.43 -30.312 1.523 1 96.62 83 ALA B N 1
ATOM 3258 C CA . ALA B 1 83 ? -6.031 -30.016 0.151 1 96.62 83 ALA B CA 1
ATOM 3259 C C . ALA B 1 83 ? -5.664 -31.281 -0.606 1 96.62 83 ALA B C 1
ATOM 3261 O O . ALA B 1 83 ? -6.059 -31.469 -1.761 1 96.62 83 ALA B O 1
ATOM 3262 N N . PHE B 1 84 ? -4.957 -32.188 -0.006 1 96.69 84 PHE B N 1
ATOM 3263 C CA . PHE B 1 84 ? -4.547 -33.406 -0.656 1 96.69 84 PHE B CA 1
ATOM 3264 C C . PHE B 1 84 ? -5.758 -34.281 -0.97 1 96.69 84 PHE B C 1
ATOM 3266 O O . PHE B 1 84 ? -5.82 -34.906 -2.033 1 96.69 84 PHE B O 1
ATOM 3273 N N . HIS B 1 85 ? -6.684 -34.344 -0.047 1 96 85 HIS B N 1
ATOM 3274 C CA . HIS B 1 85 ? -7.906 -35.094 -0.286 1 96 85 HIS B CA 1
ATOM 3275 C C . HIS B 1 85 ? -8.664 -34.562 -1.496 1 96 85 HIS B C 1
ATOM 3277 O O . HIS B 1 85 ? -9.086 -35.344 -2.363 1 96 85 HIS B O 1
ATOM 3283 N N . HIS B 1 86 ? -8.734 -33.281 -1.544 1 95.75 86 HIS B N 1
ATOM 3284 C CA . HIS B 1 86 ? -9.469 -32.656 -2.648 1 95.75 86 HIS B CA 1
ATOM 3285 C C . HIS B 1 86 ? -8.695 -32.781 -3.957 1 95.75 86 HIS B C 1
ATOM 3287 O O . HIS B 1 86 ? -9.297 -32.938 -5.027 1 95.75 86 HIS B O 1
ATOM 3293 N N . LEU B 1 87 ? -7.367 -32.719 -3.924 1 96.81 87 LEU B N 1
ATOM 3294 C CA . LEU B 1 87 ? -6.555 -32.906 -5.121 1 96.81 87 LEU B CA 1
ATOM 3295 C C . LEU B 1 87 ? -6.773 -34.312 -5.695 1 96.81 87 LEU B C 1
ATOM 3297 O O . LEU B 1 87 ? -6.883 -34.469 -6.914 1 96.81 87 LEU B O 1
ATOM 3301 N N . GLU B 1 88 ? -6.809 -35.25 -4.773 1 96.12 88 GLU B N 1
ATOM 3302 C CA . GLU B 1 88 ? -7.07 -36.625 -5.211 1 96.12 88 GLU B CA 1
ATOM 3303 C C . GLU B 1 88 ? -8.422 -36.75 -5.91 1 96.12 88 GLU B C 1
ATOM 3305 O O . GLU B 1 88 ? -8.516 -37.281 -7.004 1 96.12 88 GLU B O 1
ATOM 3310 N N . THR B 1 89 ? -9.391 -36.125 -5.312 1 94.62 89 THR B N 1
ATOM 3311 C CA . THR B 1 89 ? -10.758 -36.219 -5.816 1 94.62 89 THR B CA 1
ATOM 3312 C C . THR B 1 89 ? -10.891 -35.469 -7.145 1 94.62 89 THR B C 1
ATOM 3314 O O . THR B 1 89 ? -11.531 -35.969 -8.078 1 94.62 89 THR B O 1
ATOM 3317 N N . GLU B 1 90 ? -10.211 -34.344 -7.27 1 94.31 90 GLU B N 1
ATOM 3318 C CA . GLU B 1 90 ? -10.461 -33.5 -8.43 1 94.31 90 GLU B CA 1
ATOM 3319 C C . GLU B 1 90 ? -9.531 -33.844 -9.586 1 94.31 90 GLU B C 1
ATOM 3321 O O . GLU B 1 90 ? -9.844 -33.562 -10.742 1 94.31 90 GLU B O 1
ATOM 3326 N N . THR B 1 91 ? -8.445 -34.469 -9.32 1 94.75 91 THR B N 1
ATOM 3327 C CA . THR B 1 91 ? -7.504 -34.781 -10.383 1 94.75 91 THR B CA 1
ATOM 3328 C C . THR B 1 91 ? -7.609 -36.25 -10.773 1 94.75 91 THR B C 1
ATOM 3330 O O . THR B 1 91 ? -7.168 -36.656 -11.852 1 94.75 91 THR B O 1
ATOM 3333 N N . GLY B 1 92 ? -8.07 -37.094 -9.859 1 94.38 92 GLY B N 1
ATOM 3334 C CA . GLY B 1 92 ? -8.125 -38.531 -10.078 1 94.38 92 GLY B CA 1
ATOM 3335 C C . GLY B 1 92 ? -6.797 -39.219 -9.852 1 94.38 92 GLY B C 1
ATOM 3336 O O . GLY B 1 92 ? -6.684 -40.438 -10.008 1 94.38 92 GLY B O 1
ATOM 3337 N N . LEU B 1 93 ? -5.789 -38.5 -9.5 1 94.12 93 LEU B N 1
ATOM 3338 C CA . LEU B 1 93 ? -4.484 -39.062 -9.195 1 94.12 93 LEU B CA 1
ATOM 3339 C C . LEU B 1 93 ? -4.453 -39.625 -7.777 1 94.12 93 LEU B C 1
ATOM 3341 O O . LEU B 1 93 ? -5.012 -39.031 -6.855 1 94.12 93 LEU B O 1
ATOM 3345 N N . ASN B 1 94 ? -3.875 -40.781 -7.625 1 92.38 94 ASN B N 1
ATOM 3346 C CA . ASN B 1 94 ? -3.834 -41.344 -6.281 1 92.38 94 ASN B CA 1
ATOM 3347 C C . ASN B 1 94 ? -2.801 -40.656 -5.406 1 92.38 94 ASN B C 1
ATOM 3349 O O . ASN B 1 94 ? -1.962 -39.906 -5.914 1 92.38 94 ASN B O 1
ATOM 3353 N N . GLN B 1 95 ? -2.811 -40.906 -4.18 1 92.44 95 GLN B N 1
ATOM 3354 C CA . GLN B 1 95 ? -2.004 -40.188 -3.184 1 92.44 95 GLN B CA 1
ATOM 3355 C C . GLN B 1 95 ? -0.515 -40.438 -3.412 1 92.44 95 GLN B C 1
ATOM 3357 O O . GLN B 1 95 ? 0.303 -39.531 -3.195 1 92.44 95 GLN B O 1
ATOM 3362 N N . GLN B 1 96 ? -0.205 -41.594 -3.857 1 92.5 96 GLN B N 1
ATOM 3363 C CA . GLN B 1 96 ? 1.196 -41.906 -4.078 1 92.5 96 GLN B CA 1
ATOM 3364 C C . GLN B 1 96 ? 1.806 -41.062 -5.18 1 92.5 96 GLN B C 1
ATOM 3366 O O . GLN B 1 96 ? 2.932 -40.562 -5.043 1 92.5 96 GLN B O 1
ATOM 3371 N N . ILE B 1 97 ? 1.046 -40.906 -6.238 1 93.06 97 ILE B N 1
ATOM 3372 C CA . ILE B 1 97 ? 1.5 -40.062 -7.352 1 93.06 97 ILE B CA 1
ATOM 3373 C C . ILE B 1 97 ? 1.55 -38.594 -6.914 1 93.06 97 ILE B C 1
ATOM 3375 O O . ILE B 1 97 ? 2.521 -37.906 -7.195 1 93.06 97 ILE B O 1
ATOM 3379 N N . LEU B 1 98 ? 0.576 -38.156 -6.23 1 96.19 98 LEU B N 1
ATOM 3380 C CA . LEU B 1 98 ? 0.487 -36.781 -5.773 1 96.19 98 LEU B CA 1
ATOM 3381 C C . LEU B 1 98 ? 1.641 -36.438 -4.836 1 96.19 98 LEU B C 1
ATOM 3383 O O . LEU B 1 98 ? 2.25 -35.375 -4.953 1 96.19 98 LEU B O 1
ATOM 3387 N N . GLN B 1 99 ? 1.942 -37.312 -3.932 1 94.75 99 GLN B N 1
ATOM 3388 C CA . GLN B 1 99 ? 2.934 -37.031 -2.893 1 94.75 99 GLN B CA 1
ATOM 3389 C C . GLN B 1 99 ? 4.34 -36.969 -3.48 1 94.75 99 GLN B C 1
ATOM 3391 O O . GLN B 1 99 ? 5.266 -36.469 -2.836 1 94.75 99 GLN B O 1
ATOM 3396 N N . LYS B 1 100 ? 4.512 -37.469 -4.691 1 95.88 100 LYS B N 1
ATOM 3397 C CA . LYS B 1 100 ? 5.801 -37.406 -5.371 1 95.88 100 LYS B CA 1
ATOM 3398 C C . LYS B 1 100 ? 5.992 -36.062 -6.07 1 95.88 100 LYS B C 1
ATOM 3400 O O . LYS B 1 100 ? 7.117 -35.688 -6.395 1 95.88 100 LYS B O 1
ATOM 3405 N N . ARG B 1 101 ? 4.879 -35.375 -6.289 1 97.31 101 ARG B N 1
ATOM 3406 C CA . ARG B 1 101 ? 4.945 -34.188 -7.141 1 97.31 101 ARG B CA 1
ATOM 3407 C C . ARG B 1 101 ? 4.512 -32.938 -6.375 1 97.31 101 ARG B C 1
ATOM 3409 O O . ARG B 1 101 ? 4.883 -31.812 -6.746 1 97.31 101 ARG B O 1
ATOM 3416 N N . VAL B 1 102 ? 3.689 -33.125 -5.371 1 98.56 102 VAL B N 1
ATOM 3417 C CA . VAL B 1 102 ? 3.146 -32 -4.609 1 98.56 102 VAL B CA 1
ATOM 3418 C C . VAL B 1 102 ? 3.555 -32.156 -3.143 1 98.56 102 VAL B C 1
ATOM 3420 O O . VAL B 1 102 ? 3.43 -3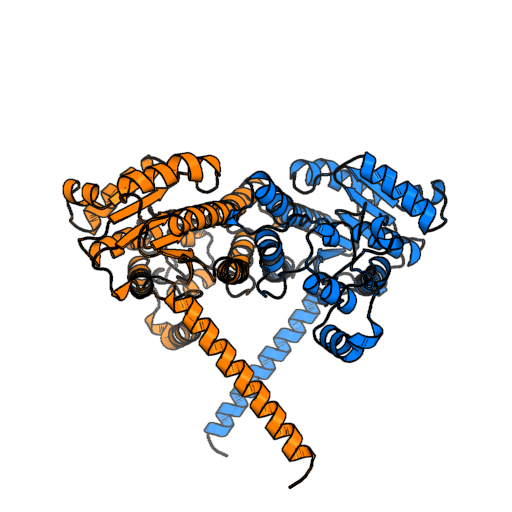3.219 -2.547 1 98.56 102 VAL B O 1
ATOM 3423 N N . PHE B 1 103 ? 4.055 -31.062 -2.605 1 98.75 103 PHE B N 1
ATOM 3424 C CA . PHE B 1 103 ? 4.531 -31.031 -1.228 1 98.75 103 PHE B CA 1
ATOM 3425 C C . PHE B 1 103 ? 3.906 -29.875 -0.458 1 98.75 103 PHE B C 1
ATOM 3427 O O . PHE B 1 103 ? 4.07 -28.719 -0.834 1 98.75 103 PHE B O 1
ATOM 3434 N N . GLY B 1 104 ? 3.129 -30.219 0.587 1 98.56 104 GLY B N 1
ATOM 3435 C CA . GLY B 1 104 ? 2.488 -29.203 1.405 1 98.56 104 GLY B CA 1
ATOM 3436 C C . GLY B 1 104 ? 3.156 -29 2.754 1 98.56 104 GLY B C 1
ATOM 3437 O O . GLY B 1 104 ? 3.6 -29.969 3.375 1 98.56 104 GLY B O 1
ATOM 3438 N N . ILE B 1 105 ? 3.209 -27.75 3.227 1 98.69 105 ILE B N 1
ATOM 3439 C CA . ILE B 1 105 ? 3.779 -27.484 4.543 1 98.69 105 ILE B CA 1
ATOM 3440 C C . ILE B 1 105 ? 2.975 -26.391 5.242 1 98.69 105 ILE B C 1
ATOM 3442 O O . ILE B 1 105 ? 2.467 -25.484 4.594 1 98.69 105 ILE B O 1
ATOM 3446 N N . SER B 1 106 ? 2.828 -26.547 6.551 1 98.62 106 SER B N 1
ATOM 3447 C CA . SER B 1 106 ? 2.207 -25.5 7.355 1 98.62 106 SER B CA 1
ATOM 3448 C C . SER B 1 106 ? 3.174 -24.344 7.602 1 98.62 106 SER B C 1
ATOM 3450 O O . SER B 1 106 ? 4.25 -24.547 8.164 1 98.62 106 SER B O 1
ATOM 3452 N N . CYS B 1 107 ? 2.797 -23.141 7.125 1 98.75 107 CYS B N 1
ATOM 3453 C CA . CYS B 1 107 ? 3.596 -21.938 7.297 1 98.75 107 CYS B CA 1
ATOM 3454 C C . CYS B 1 107 ? 2.721 -20.688 7.234 1 98.75 107 CYS B C 1
ATOM 3456 O O . CYS B 1 107 ? 1.999 -20.484 6.258 1 98.75 107 CYS B O 1
ATOM 3458 N N . ASP B 1 108 ? 2.76 -19.953 8.281 1 98.62 108 ASP B N 1
ATOM 3459 C CA . ASP B 1 108 ? 2.16 -18.625 8.266 1 98.62 108 ASP B CA 1
ATOM 3460 C C . ASP B 1 108 ? 3.111 -17.609 7.641 1 98.62 108 ASP B C 1
ATOM 3462 O O . ASP B 1 108 ? 4.098 -17.203 8.266 1 98.62 108 ASP B O 1
ATOM 3466 N N . ILE B 1 109 ? 2.762 -17.125 6.492 1 98.75 109 ILE B N 1
ATOM 3467 C CA . ILE B 1 109 ? 3.703 -16.297 5.75 1 98.75 109 ILE B CA 1
ATOM 3468 C C . ILE B 1 109 ? 3.863 -14.945 6.445 1 98.75 109 ILE B C 1
ATOM 3470 O O . ILE B 1 109 ? 4.781 -14.18 6.129 1 98.75 109 ILE B O 1
ATOM 3474 N N . SER B 1 110 ? 2.891 -14.586 7.348 1 98.44 110 SER B N 1
ATOM 3475 C CA . SER B 1 110 ? 3.008 -13.336 8.094 1 98.44 110 SER B CA 1
ATOM 3476 C C . SER B 1 110 ? 4.039 -13.453 9.211 1 98.44 110 SER B C 1
ATOM 3478 O O . SER B 1 110 ? 4.309 -12.484 9.922 1 98.44 110 SER B O 1
ATOM 3480 N N . ASN B 1 111 ? 4.559 -14.617 9.414 1 98.69 111 ASN B N 1
ATOM 3481 C CA . ASN B 1 111 ? 5.621 -14.883 10.375 1 98.69 111 ASN B CA 1
ATOM 3482 C C . ASN B 1 111 ? 6.98 -15.008 9.695 1 98.69 111 ASN B C 1
ATOM 3484 O O . ASN B 1 111 ? 7.262 -16.016 9.047 1 98.69 111 ASN B O 1
ATOM 3488 N N . TYR B 1 112 ? 7.805 -14.031 9.922 1 98.75 112 TYR B N 1
ATOM 3489 C CA . TYR B 1 112 ? 9.102 -13.938 9.258 1 98.75 112 TYR B CA 1
ATOM 3490 C C . TYR B 1 112 ? 9.93 -15.188 9.5 1 98.75 112 TYR B C 1
ATOM 3492 O O . TYR B 1 112 ? 10.555 -15.719 8.57 1 98.75 112 TYR B O 1
ATOM 3500 N N . ASP B 1 113 ? 9.969 -15.648 10.688 1 98.62 113 ASP B N 1
ATOM 3501 C CA . ASP B 1 113 ? 10.789 -16.797 11.055 1 98.62 113 ASP B CA 1
ATOM 3502 C C . ASP B 1 113 ? 10.273 -18.078 10.391 1 98.62 113 ASP B C 1
ATOM 3504 O O . ASP B 1 113 ? 11.062 -18.938 9.977 1 98.62 113 ASP B O 1
ATOM 3508 N N . GLN B 1 114 ? 8.984 -18.25 10.289 1 98.81 114 GLN B N 1
ATOM 3509 C CA . GLN B 1 114 ? 8.438 -19.438 9.633 1 98.81 114 GLN B CA 1
ATOM 3510 C C . GLN B 1 114 ? 8.805 -19.469 8.156 1 98.81 114 GLN B C 1
ATOM 3512 O O . GLN B 1 114 ? 9.133 -20.531 7.617 1 98.81 114 GLN B O 1
ATOM 3517 N N . VAL B 1 115 ? 8.805 -18.312 7.527 1 98.88 115 VAL B N 1
ATOM 3518 C CA . VAL B 1 115 ? 9.164 -18.25 6.117 1 98.88 115 VAL B CA 1
ATOM 3519 C C . VAL B 1 115 ? 10.625 -18.656 5.934 1 98.88 115 VAL B C 1
ATOM 3521 O O . VAL B 1 115 ? 10.945 -19.469 5.074 1 98.88 115 VAL B O 1
ATOM 3524 N N . ASN B 1 116 ? 11.469 -18.203 6.785 1 98.69 116 ASN B N 1
ATOM 3525 C CA . ASN B 1 116 ? 12.906 -18.344 6.57 1 98.69 116 ASN B CA 1
ATOM 3526 C C . ASN B 1 116 ? 13.43 -19.656 7.148 1 98.69 116 ASN B C 1
ATOM 3528 O O . ASN B 1 116 ? 14.391 -20.234 6.633 1 98.69 116 ASN B O 1
ATOM 3532 N N . THR B 1 117 ? 12.789 -20.203 8.164 1 98.44 117 THR B N 1
ATOM 3533 C CA . THR B 1 117 ? 13.375 -21.359 8.859 1 98.44 117 THR B CA 1
ATOM 3534 C C . THR B 1 117 ? 12.523 -22.594 8.648 1 98.44 117 THR B C 1
ATOM 3536 O O . THR B 1 117 ? 12.945 -23.703 8.977 1 98.44 117 THR B O 1
ATOM 3539 N N . VAL B 1 118 ? 11.32 -22.406 8.086 1 98.62 118 VAL B N 1
ATOM 3540 C CA . VAL B 1 118 ? 10.461 -23.562 7.844 1 98.62 118 VAL B CA 1
ATOM 3541 C C . VAL B 1 118 ? 10.219 -23.719 6.348 1 98.62 118 VAL B C 1
ATOM 3543 O O . VAL B 1 118 ? 10.602 -24.734 5.754 1 98.62 118 VAL B O 1
ATOM 3546 N N . LEU B 1 119 ? 9.719 -22.719 5.723 1 98.81 119 LEU B N 1
ATOM 3547 C CA . LEU B 1 119 ? 9.328 -22.797 4.32 1 98.81 119 LEU B CA 1
ATOM 3548 C C . LEU B 1 119 ? 10.555 -22.969 3.426 1 98.81 119 LEU B C 1
ATOM 3550 O O . LEU B 1 119 ? 10.578 -23.844 2.561 1 98.81 119 LEU B O 1
ATOM 3554 N N . ILE B 1 120 ? 11.586 -22.156 3.627 1 98.81 120 ILE B N 1
ATOM 3555 C CA . ILE B 1 120 ? 12.742 -22.125 2.738 1 98.81 120 ILE B CA 1
ATOM 3556 C C . ILE B 1 120 ? 13.477 -23.469 2.799 1 98.81 120 ILE B C 1
ATOM 3558 O O . ILE B 1 120 ? 13.75 -24.078 1.766 1 98.81 120 ILE B O 1
ATOM 3562 N N . PRO B 1 121 ? 13.805 -24 4.035 1 98.69 121 PRO B N 1
ATOM 3563 C CA . PRO B 1 121 ? 14.445 -25.328 4.066 1 98.69 121 PRO B CA 1
ATOM 3564 C C . PRO B 1 121 ? 13.594 -26.406 3.416 1 98.69 121 PRO B C 1
ATOM 3566 O O . PRO B 1 121 ? 14.133 -27.312 2.775 1 98.69 121 PRO B O 1
ATOM 3569 N N . PHE B 1 122 ? 12.297 -26.297 3.588 1 98.81 122 PHE B N 1
ATOM 3570 C CA . PHE B 1 122 ? 11.383 -27.266 2.984 1 98.81 122 PHE B CA 1
ATOM 3571 C C . PHE B 1 122 ? 11.469 -27.219 1.464 1 98.81 122 PHE B C 1
ATOM 3573 O O . PHE B 1 122 ? 11.523 -28.266 0.806 1 98.81 122 PHE B O 1
ATOM 3580 N N . ILE B 1 123 ? 11.516 -26.047 0.908 1 98.62 123 ILE B N 1
ATOM 3581 C CA . ILE B 1 123 ? 11.633 -25.828 -0.529 1 98.62 123 ILE B CA 1
ATOM 3582 C C . ILE B 1 123 ? 12.961 -26.391 -1.03 1 98.62 123 ILE B C 1
ATOM 3584 O O . ILE B 1 123 ? 13.008 -27.078 -2.059 1 98.62 123 ILE B O 1
ATOM 3588 N N . GLN B 1 124 ? 14.008 -26.109 -0.305 1 98.19 124 GLN B N 1
ATOM 3589 C CA . GLN B 1 124 ? 15.328 -26.609 -0.676 1 98.19 124 GLN B CA 1
ATOM 3590 C C . GLN B 1 124 ? 15.336 -28.141 -0.768 1 98.19 124 GLN B C 1
ATOM 3592 O O . GLN B 1 124 ? 15.867 -28.703 -1.727 1 98.19 124 GLN B O 1
ATOM 3597 N N . GLU B 1 125 ? 14.742 -28.703 0.163 1 98.06 125 GLU B N 1
ATOM 3598 C CA . GLU B 1 125 ? 14.719 -30.172 0.227 1 98.06 125 GLU B CA 1
ATOM 3599 C C . GLU B 1 125 ? 13.859 -30.75 -0.886 1 98.06 125 GLU B C 1
ATOM 3601 O O . GLU B 1 125 ? 14.289 -31.688 -1.584 1 98.06 125 GLU B O 1
ATOM 3606 N N . LYS B 1 126 ? 12.68 -30.172 -1.074 1 98.38 126 LYS B N 1
ATOM 3607 C CA . LYS B 1 126 ? 11.672 -30.828 -1.907 1 98.38 126 LYS B CA 1
ATOM 3608 C C . LYS B 1 126 ? 11.875 -30.484 -3.381 1 98.38 126 LYS B C 1
ATOM 3610 O O . LYS B 1 126 ? 11.5 -31.266 -4.258 1 98.38 126 LYS B O 1
ATOM 3615 N N . LEU B 1 127 ? 12.516 -29.328 -3.674 1 97.56 127 LEU B N 1
ATOM 3616 C CA . LEU B 1 127 ? 12.648 -28.891 -5.059 1 97.56 127 LEU B CA 1
ATOM 3617 C C . LEU B 1 127 ? 14.109 -28.922 -5.5 1 97.56 127 LEU B C 1
ATOM 3619 O O . LEU B 1 127 ? 14.5 -28.203 -6.418 1 97.56 127 LEU B O 1
ATOM 3623 N N . ASN B 1 128 ? 14.945 -29.672 -4.754 1 94 128 ASN B N 1
ATOM 3624 C CA . ASN B 1 128 ? 16.359 -29.891 -5.09 1 94 128 ASN B CA 1
ATOM 3625 C C . ASN B 1 128 ? 17.094 -28.562 -5.234 1 94 128 ASN B C 1
ATOM 3627 O O . ASN B 1 128 ? 17.828 -28.359 -6.207 1 94 128 ASN B O 1
ATOM 3631 N N . HIS B 1 129 ? 16.75 -27.625 -4.441 1 94.69 129 HIS B N 1
ATOM 3632 C CA . HIS B 1 129 ? 17.438 -26.344 -4.289 1 94.69 129 HIS B CA 1
ATOM 3633 C C . HIS B 1 129 ? 17.266 -25.469 -5.523 1 94.69 129 HIS B C 1
ATOM 3635 O O . HIS B 1 129 ? 18.156 -24.719 -5.891 1 94.69 129 HIS B O 1
ATOM 3641 N N . HIS B 1 130 ? 16.172 -25.719 -6.223 1 97.44 130 HIS B N 1
ATOM 3642 C CA . HIS B 1 130 ? 15.938 -24.938 -7.422 1 97.44 130 HIS B CA 1
ATOM 3643 C C . HIS B 1 130 ? 14.469 -24.531 -7.543 1 97.44 130 HIS B C 1
ATOM 3645 O O . HIS B 1 130 ? 13.586 -25.391 -7.441 1 97.44 130 HIS B O 1
ATOM 3651 N N . VAL B 1 131 ? 14.258 -23.25 -7.723 1 98.62 131 VAL B N 1
ATOM 3652 C CA . VAL B 1 131 ? 12.914 -22.719 -7.918 1 98.62 131 VAL B CA 1
ATOM 3653 C C . VAL B 1 131 ? 12.828 -22 -9.258 1 98.62 131 VAL B C 1
ATOM 3655 O O . VAL B 1 131 ? 13.602 -21.062 -9.516 1 98.62 131 VAL B O 1
ATOM 3658 N N . ASP B 1 132 ? 11.875 -22.453 -10.109 1 98.69 132 ASP B N 1
ATOM 3659 C CA . ASP B 1 132 ? 11.625 -21.766 -11.375 1 98.69 132 ASP B CA 1
ATOM 3660 C C . ASP B 1 132 ? 10.562 -20.688 -11.211 1 98.69 132 ASP B C 1
ATOM 3662 O O . ASP B 1 132 ? 10.648 -19.625 -11.828 1 98.69 132 ASP B O 1
ATOM 3666 N N . VAL B 1 133 ? 9.539 -21 -10.422 1 98.88 133 VAL B N 1
ATOM 3667 C CA . VAL B 1 133 ? 8.367 -20.141 -10.289 1 98.88 133 VAL B CA 1
ATOM 3668 C C . VAL B 1 133 ? 7.98 -20.016 -8.812 1 98.88 133 VAL B C 1
ATOM 3670 O O . VAL B 1 133 ? 7.809 -21.016 -8.125 1 98.88 133 VAL B O 1
ATOM 3673 N N . TRP B 1 134 ? 7.891 -18.844 -8.32 1 98.94 134 TRP B N 1
ATOM 3674 C CA . TRP B 1 134 ? 7.363 -18.547 -6.996 1 98.94 134 TRP B CA 1
ATOM 3675 C C . TRP B 1 134 ? 6.141 -17.641 -7.094 1 98.94 134 TRP B C 1
ATOM 3677 O O . TRP B 1 134 ? 6.254 -16.469 -7.484 1 98.94 134 TRP B O 1
ATOM 3687 N N . ILE B 1 135 ? 4.977 -18.141 -6.715 1 98.94 135 ILE B N 1
ATOM 3688 C CA . ILE B 1 135 ? 3.746 -17.359 -6.793 1 98.94 135 ILE B CA 1
ATOM 3689 C C . ILE B 1 135 ? 3.287 -16.984 -5.387 1 98.94 135 ILE B C 1
ATOM 3691 O O . ILE B 1 135 ? 2.879 -17.844 -4.605 1 98.94 135 ILE B O 1
ATOM 3695 N N . ASN B 1 136 ? 3.377 -15.75 -5.07 1 98.88 136 ASN B N 1
ATOM 3696 C CA . ASN B 1 136 ? 2.781 -15.219 -3.852 1 98.88 136 ASN B CA 1
ATOM 3697 C C . ASN B 1 136 ? 1.273 -15.039 -3.994 1 98.88 136 ASN B C 1
ATOM 3699 O O . ASN B 1 136 ? 0.807 -13.953 -4.359 1 98.88 136 ASN B O 1
ATOM 3703 N N . ASN B 1 137 ? 0.554 -16.016 -3.598 1 98.56 137 ASN B N 1
ATOM 3704 C CA . ASN B 1 137 ? -0.892 -16.047 -3.785 1 98.56 137 ASN B CA 1
ATOM 3705 C C . ASN B 1 137 ? -1.635 -15.805 -2.475 1 98.56 137 ASN B C 1
ATOM 3707 O O . ASN B 1 137 ? -2.76 -15.305 -2.477 1 98.56 137 ASN B O 1
ATOM 3711 N N . ALA B 1 138 ? -1.062 -16.156 -1.339 1 97.94 138 ALA B N 1
ATOM 3712 C CA . ALA B 1 138 ? -1.718 -16.078 -0.037 1 97.94 138 ALA B CA 1
ATOM 3713 C C . ALA B 1 138 ? -2.195 -14.656 0.242 1 97.94 138 ALA B C 1
ATOM 3715 O O . ALA B 1 138 ? -1.467 -13.688 -0.001 1 97.94 138 ALA B O 1
ATOM 3716 N N . ALA B 1 139 ? -3.391 -14.508 0.672 1 96.69 139 ALA B N 1
ATOM 3717 C CA . ALA B 1 139 ? -3.963 -13.219 1.044 1 96.69 139 ALA B CA 1
ATOM 3718 C C . ALA B 1 139 ? -5.121 -13.391 2.02 1 96.69 139 ALA B C 1
ATOM 3720 O O . ALA B 1 139 ? -5.73 -14.461 2.088 1 96.69 139 ALA B O 1
ATOM 3721 N N . SER B 1 140 ? -5.348 -12.375 2.76 1 94.12 140 SER B N 1
ATOM 3722 C CA . SER B 1 140 ? -6.52 -12.273 3.619 1 94.12 140 SER B CA 1
ATOM 3723 C C . SER B 1 140 ? -7.422 -11.117 3.191 1 94.12 140 SER B C 1
ATOM 3725 O O . SER B 1 140 ? -6.934 -10.039 2.848 1 94.12 140 SER B O 1
ATOM 3727 N N . GLY B 1 141 ? -8.688 -11.312 3.092 1 88.88 141 GLY B N 1
ATOM 3728 C C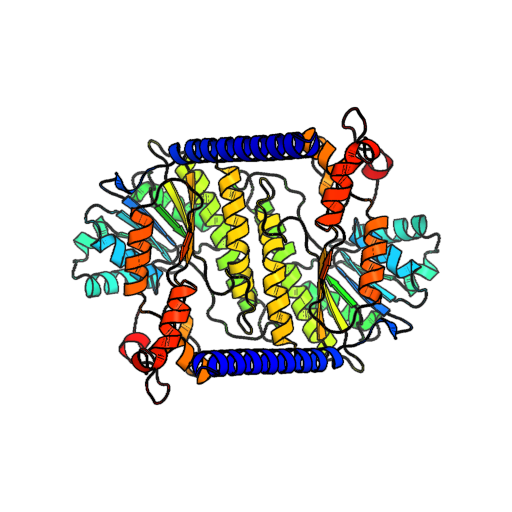A . GLY B 1 141 ? -9.625 -10.281 2.676 1 88.88 141 GLY B CA 1
ATOM 3729 C C . GLY B 1 141 ? -11.062 -10.602 3.035 1 88.88 141 GLY B C 1
ATOM 3730 O O . GLY B 1 141 ? -11.992 -10.086 2.41 1 88.88 141 GLY B O 1
ATOM 3731 N N . ASP B 1 142 ? -11.305 -11.422 3.992 1 77.31 142 ASP B N 1
ATOM 3732 C CA . ASP B 1 142 ? -12.648 -11.914 4.281 1 77.31 142 ASP B CA 1
ATOM 3733 C C . ASP B 1 142 ? -13.383 -10.984 5.242 1 77.31 142 ASP B C 1
ATOM 3735 O O . ASP B 1 142 ? -14.234 -11.422 6.012 1 77.31 142 ASP B O 1
ATOM 3739 N N . CYS B 1 143 ? -13.148 -9.742 5.203 1 82.44 143 CYS B N 1
ATOM 3740 C CA . CYS B 1 143 ? -13.805 -8.766 6.066 1 82.44 143 CYS B CA 1
ATOM 3741 C C . CYS B 1 143 ? -14.367 -7.605 5.246 1 82.44 143 CYS B C 1
ATOM 3743 O O . CYS B 1 143 ? -13.609 -6.891 4.582 1 82.44 143 CYS B O 1
ATOM 3745 N N . ARG B 1 144 ? -15.695 -7.531 5.223 1 88.06 144 ARG B N 1
ATOM 3746 C CA . ARG B 1 144 ? -16.375 -6.418 4.555 1 88.06 144 ARG B CA 1
ATOM 3747 C C . ARG B 1 144 ? -16.984 -5.457 5.566 1 88.06 144 ARG B C 1
ATOM 3749 O O . ARG B 1 144 ? -18.109 -5.652 6.012 1 88.06 144 ARG B O 1
ATOM 3756 N N . LYS B 1 145 ? -16.266 -4.461 5.902 1 93.88 145 LYS B N 1
ATOM 3757 C CA . LYS B 1 145 ? -16.641 -3.441 6.879 1 93.88 145 LYS B CA 1
ATOM 3758 C C . LYS B 1 145 ? -16 -2.096 6.539 1 93.88 145 LYS B C 1
ATOM 3760 O O . LYS B 1 145 ? -14.898 -2.047 5.984 1 93.88 145 LYS B O 1
ATOM 3765 N N . LYS B 1 146 ? -16.797 -1.075 6.816 1 97.19 146 LYS B N 1
ATOM 3766 C CA . LYS B 1 146 ? -16.125 0.22 6.793 1 97.19 146 LYS B CA 1
ATOM 3767 C C . LYS B 1 146 ? -14.961 0.252 7.77 1 97.19 146 LYS B C 1
ATOM 3769 O O . LYS B 1 146 ? -14.961 -0.464 8.773 1 97.19 146 LYS B O 1
ATOM 3774 N N . LEU B 1 147 ? -13.969 1.082 7.5 1 98.44 147 LEU B N 1
ATOM 3775 C CA . LEU B 1 147 ? -12.797 1.146 8.359 1 98.44 147 LEU B CA 1
ATOM 3776 C C . LEU B 1 147 ? -13.195 1.444 9.805 1 98.44 147 LEU B C 1
ATOM 3778 O O . LEU B 1 147 ? -12.656 0.841 10.734 1 98.44 147 LEU B O 1
ATOM 3782 N N . GLU B 1 148 ? -14.164 2.35 10 1 98 148 GLU B N 1
ATOM 3783 C CA . GLU B 1 148 ? -14.555 2.787 11.336 1 98 148 GLU B CA 1
ATOM 3784 C C . GLU B 1 148 ? -15.109 1.624 12.156 1 98 148 GLU B C 1
ATOM 3786 O O . GLU B 1 148 ? -15.086 1.666 13.391 1 98 148 GLU B O 1
ATOM 3791 N N . GLU B 1 149 ? -15.516 0.577 11.484 1 97.62 149 GLU B N 1
ATOM 3792 C CA . GLU B 1 149 ? -16.172 -0.543 12.156 1 97.62 149 GLU B CA 1
ATOM 3793 C C . GLU B 1 149 ? -15.195 -1.704 12.359 1 97.62 149 GLU B C 1
ATOM 3795 O O . GLU B 1 149 ? -15.531 -2.686 13.031 1 97.62 149 GLU B O 1
ATOM 3800 N N . MET B 1 150 ? -14.086 -1.632 11.828 1 97.75 150 MET B N 1
ATOM 3801 C CA . MET B 1 150 ? -13.141 -2.742 11.883 1 97.75 150 MET B CA 1
ATOM 3802 C C . MET B 1 150 ? -12.453 -2.807 13.242 1 97.75 150 MET B C 1
ATOM 3804 O O . MET B 1 150 ? -12.164 -1.773 13.852 1 97.75 150 MET B O 1
ATOM 3808 N N . THR B 1 151 ? -12.172 -4.035 13.648 1 98 151 THR B N 1
ATOM 3809 C CA . THR B 1 151 ? -11.398 -4.25 14.867 1 98 151 THR B CA 1
ATOM 3810 C C . THR B 1 151 ? -9.898 -4.246 14.562 1 98 151 THR B C 1
ATOM 3812 O O . THR B 1 151 ? -9.5 -4.395 13.406 1 98 151 THR B O 1
ATOM 3815 N N . ARG B 1 152 ? -9.102 -4.109 15.648 1 98.25 152 ARG B N 1
ATOM 3816 C CA . ARG B 1 152 ? -7.648 -4.199 15.539 1 98.25 152 ARG B CA 1
ATOM 3817 C C . ARG B 1 152 ? -7.234 -5.508 14.875 1 98.25 152 ARG B C 1
ATOM 3819 O O . ARG B 1 152 ? -6.398 -5.512 13.969 1 98.25 152 ARG B O 1
ATOM 3826 N N . LYS B 1 153 ? -7.797 -6.539 15.32 1 98 153 LYS B N 1
ATOM 3827 C CA . LYS B 1 153 ? -7.441 -7.871 14.836 1 98 153 LYS B CA 1
ATOM 3828 C C . LYS B 1 153 ? -7.715 -8.008 13.344 1 98 153 LYS B C 1
ATOM 3830 O O . LYS B 1 153 ? -6.91 -8.586 12.609 1 98 153 LYS B O 1
ATOM 3835 N N . GLU B 1 154 ? -8.836 -7.516 12.898 1 97.38 154 GLU B N 1
ATOM 3836 C CA . GLU B 1 154 ? -9.203 -7.586 11.484 1 97.38 154 GLU B CA 1
ATOM 3837 C C . GLU B 1 154 ? -8.234 -6.785 10.617 1 97.38 154 GLU B C 1
ATOM 3839 O O . GLU B 1 154 ? -7.812 -7.254 9.562 1 97.38 154 GLU B O 1
ATOM 3844 N N . ILE B 1 155 ? -7.879 -5.609 11.062 1 98.56 155 ILE B N 1
ATOM 3845 C CA . ILE B 1 155 ? -6.941 -4.75 10.344 1 98.56 155 ILE B CA 1
ATOM 3846 C C . ILE B 1 155 ? -5.582 -5.438 10.242 1 98.56 155 ILE B C 1
ATOM 3848 O O . ILE B 1 155 ? -5.027 -5.574 9.148 1 98.56 155 ILE B O 1
ATOM 3852 N N . GLU B 1 156 ? -5.094 -5.883 11.367 1 98.56 156 GLU B N 1
ATOM 3853 C CA . GLU B 1 156 ? -3.756 -6.461 11.445 1 98.56 156 GLU B CA 1
ATOM 3854 C C . GLU B 1 156 ? -3.666 -7.758 10.648 1 98.56 156 GLU B C 1
ATOM 3856 O O . GLU B 1 156 ? -2.633 -8.055 10.039 1 98.56 156 GLU B O 1
ATOM 3861 N N . LYS B 1 157 ? -4.68 -8.539 10.68 1 97.88 157 LYS B N 1
ATOM 3862 C CA . LYS B 1 157 ? -4.676 -9.781 9.914 1 97.88 157 LYS B CA 1
ATOM 3863 C C . LYS B 1 157 ? -4.43 -9.516 8.438 1 97.88 157 LYS B C 1
ATOM 3865 O O . LYS B 1 157 ? -3.568 -10.141 7.82 1 97.88 157 LYS B O 1
ATOM 3870 N N . ILE B 1 158 ? -5.141 -8.555 7.879 1 98.25 158 ILE B N 1
ATOM 3871 C CA . ILE B 1 158 ? -5.035 -8.25 6.457 1 98.25 158 ILE B CA 1
ATOM 3872 C C . ILE B 1 158 ? -3.656 -7.664 6.152 1 98.25 158 ILE B C 1
ATOM 3874 O O . ILE B 1 158 ? -2.971 -8.117 5.234 1 98.25 158 ILE B O 1
ATOM 3878 N N . VAL B 1 159 ? -3.201 -6.699 6.918 1 98.75 159 VAL B N 1
ATOM 3879 C CA . VAL B 1 159 ? -1.921 -6.043 6.672 1 98.75 159 VAL B CA 1
ATOM 3880 C C . VAL B 1 159 ? -0.784 -7.047 6.852 1 98.75 159 VAL B C 1
ATOM 3882 O O . VAL B 1 159 ? 0.161 -7.074 6.062 1 98.75 159 VAL B O 1
ATOM 3885 N N . ASN B 1 160 ? -0.87 -7.848 7.902 1 98.69 160 ASN B N 1
ATOM 3886 C CA . ASN B 1 160 ? 0.192 -8.805 8.188 1 98.69 160 ASN B CA 1
ATOM 3887 C C . ASN B 1 160 ? 0.33 -9.836 7.066 1 98.69 160 ASN B C 1
ATOM 3889 O O . ASN B 1 160 ? 1.443 -10.164 6.652 1 98.69 160 ASN B O 1
ATOM 3893 N N . VAL B 1 161 ? -0.729 -10.297 6.566 1 98.5 161 VAL B N 1
ATOM 3894 C CA . VAL B 1 161 ? -0.669 -11.328 5.535 1 98.5 161 VAL B CA 1
ATOM 3895 C C . VAL B 1 161 ? -0.367 -10.688 4.184 1 98.5 161 VAL B C 1
ATOM 3897 O O . VAL B 1 161 ? 0.59 -11.07 3.508 1 98.5 161 VAL B O 1
ATOM 3900 N N . ASN B 1 162 ? -1.149 -9.648 3.797 1 98.75 162 ASN B N 1
ATOM 3901 C CA . ASN B 1 162 ? -1.108 -9.102 2.443 1 98.75 162 ASN B CA 1
ATOM 3902 C C . ASN B 1 162 ? 0.119 -8.227 2.229 1 98.75 162 ASN B C 1
ATOM 3904 O O . ASN B 1 162 ? 0.576 -8.055 1.097 1 98.75 162 ASN B O 1
ATOM 3908 N N . THR B 1 163 ? 0.591 -7.609 3.289 1 98.88 163 THR B N 1
ATOM 3909 C CA . THR B 1 163 ? 1.732 -6.715 3.135 1 98.88 163 THR B CA 1
ATOM 3910 C C . THR B 1 163 ? 3.006 -7.363 3.67 1 98.88 163 THR B C 1
ATOM 3912 O O . THR B 1 163 ? 3.877 -7.766 2.896 1 98.88 163 THR B O 1
ATOM 3915 N N . LEU B 1 164 ? 3.051 -7.602 4.957 1 98.88 164 LEU B N 1
ATOM 3916 C CA . LEU B 1 164 ? 4.262 -8.164 5.543 1 98.88 164 LEU B CA 1
ATOM 3917 C C . LEU B 1 164 ? 4.539 -9.555 4.992 1 98.88 164 LEU B C 1
ATOM 3919 O O . LEU B 1 164 ? 5.672 -9.867 4.617 1 98.88 164 LEU B O 1
ATOM 3923 N N . GLY B 1 165 ? 3.506 -10.375 4.957 1 98.88 165 GLY B N 1
ATOM 3924 C CA . GLY B 1 165 ? 3.672 -11.719 4.422 1 98.88 165 GLY B CA 1
ATOM 3925 C C . GLY B 1 165 ? 4.207 -11.734 3.006 1 98.88 165 GLY B C 1
ATOM 3926 O O . GLY B 1 165 ? 5.109 -12.516 2.686 1 98.88 165 GLY B O 1
ATOM 3927 N N . THR B 1 166 ? 3.631 -10.875 2.164 1 98.88 166 THR B N 1
ATOM 3928 C CA . THR B 1 166 ? 4.09 -10.758 0.785 1 98.88 166 THR B CA 1
ATOM 3929 C C . THR B 1 166 ? 5.539 -10.281 0.736 1 98.88 166 THR B C 1
ATOM 3931 O O . THR B 1 166 ? 6.352 -10.82 -0.02 1 98.88 166 THR B O 1
ATOM 3934 N N . ILE B 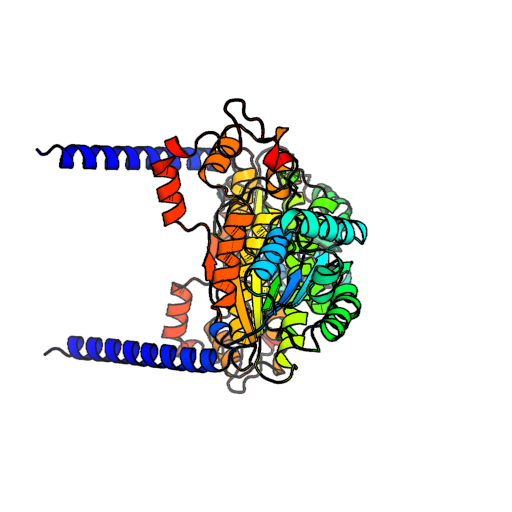1 167 ? 5.898 -9.305 1.535 1 98.94 167 ILE B N 1
ATOM 3935 C CA . ILE B 1 167 ? 7.258 -8.781 1.587 1 98.94 167 ILE B CA 1
ATOM 3936 C C . ILE B 1 167 ? 8.227 -9.891 1.979 1 98.94 167 ILE B C 1
ATOM 3938 O O . ILE B 1 167 ? 9.258 -10.086 1.329 1 98.94 167 ILE B O 1
ATOM 3942 N N . TYR B 1 168 ? 7.887 -10.656 3.035 1 98.94 168 TYR B N 1
ATOM 3943 C CA . TYR B 1 168 ? 8.75 -11.719 3.531 1 98.94 168 TYR B CA 1
ATOM 3944 C C . TYR B 1 168 ? 8.992 -12.773 2.461 1 98.94 168 TYR B C 1
ATOM 3946 O O . TYR B 1 168 ? 10.125 -13.203 2.238 1 98.94 168 TYR B O 1
ATOM 3954 N N . CYS B 1 169 ? 7.93 -13.148 1.821 1 98.94 169 CYS B N 1
ATOM 3955 C CA . CYS B 1 169 ? 8.023 -14.211 0.827 1 98.94 169 CYS B CA 1
ATOM 3956 C C . CYS B 1 169 ? 8.781 -13.742 -0.406 1 98.94 169 CYS B C 1
ATOM 3958 O O . CYS B 1 169 ? 9.594 -14.484 -0.961 1 98.94 169 CYS B O 1
ATOM 3960 N N . VAL B 1 170 ? 8.531 -12.508 -0.84 1 98.94 170 VAL B N 1
ATOM 3961 C CA . VAL B 1 170 ? 9.227 -11.977 -2.006 1 98.94 170 VAL B CA 1
ATOM 3962 C C . VAL B 1 170 ? 10.719 -11.836 -1.696 1 98.94 170 VAL B C 1
ATOM 3964 O O . VAL B 1 170 ? 11.562 -12.172 -2.529 1 98.94 170 VAL B O 1
ATOM 3967 N N . GLN B 1 171 ? 11.016 -11.297 -0.508 1 98.94 171 GLN B N 1
ATOM 3968 C CA . GLN B 1 171 ? 12.406 -11.18 -0.096 1 98.94 171 GLN B CA 1
ATOM 3969 C C . GLN B 1 171 ? 13.094 -12.547 -0.11 1 98.94 171 GLN B C 1
ATOM 3971 O O . GLN B 1 171 ? 14.195 -12.688 -0.657 1 98.94 171 GLN B O 1
ATOM 3976 N N . ALA B 1 172 ? 12.469 -13.539 0.477 1 98.88 172 ALA B N 1
ATOM 3977 C CA . ALA B 1 172 ? 13.016 -14.891 0.545 1 98.88 172 ALA B CA 1
ATOM 3978 C C . ALA B 1 172 ? 13.203 -15.484 -0.851 1 98.88 172 ALA B C 1
ATOM 3980 O O . ALA B 1 172 ? 14.227 -16.109 -1.135 1 98.88 172 ALA B O 1
ATOM 3981 N N . ALA B 1 173 ? 12.227 -15.266 -1.701 1 98.88 173 ALA B N 1
ATOM 3982 C CA . ALA B 1 173 ? 12.281 -15.781 -3.066 1 98.88 173 ALA B CA 1
ATOM 3983 C C . ALA B 1 173 ? 13.445 -15.164 -3.838 1 98.88 173 ALA B C 1
ATOM 3985 O O . ALA B 1 173 ? 14.172 -15.867 -4.543 1 98.88 173 ALA B O 1
ATOM 3986 N N . ILE B 1 174 ? 13.594 -13.82 -3.709 1 98.81 174 ILE B N 1
ATOM 3987 C CA . ILE B 1 174 ? 14.672 -13.125 -4.391 1 98.81 174 ILE B CA 1
ATOM 3988 C C . ILE B 1 174 ? 16.016 -13.688 -3.939 1 98.81 174 ILE B C 1
ATOM 3990 O O . ILE B 1 174 ? 16.859 -14.031 -4.77 1 98.81 174 ILE B O 1
ATOM 3994 N N . LYS B 1 175 ? 16.219 -13.836 -2.623 1 98.56 175 LYS B N 1
ATOM 3995 C CA . LYS B 1 175 ? 17.469 -14.359 -2.078 1 98.56 175 LYS B CA 1
ATOM 3996 C C . LYS B 1 175 ? 17.703 -15.789 -2.553 1 98.56 175 LYS B C 1
ATOM 3998 O O . LYS B 1 175 ? 18.828 -16.141 -2.936 1 98.56 175 LYS B O 1
ATOM 4003 N N . PHE B 1 176 ? 16.703 -16.578 -2.555 1 98.56 176 PHE B N 1
ATOM 4004 C CA . PHE B 1 176 ? 16.781 -17.984 -2.938 1 98.56 176 PHE B CA 1
ATOM 4005 C C . PHE B 1 176 ? 17.188 -18.125 -4.398 1 98.56 176 PHE B C 1
ATOM 4007 O O . PHE B 1 176 ? 18.172 -18.812 -4.719 1 98.56 176 PHE B O 1
ATOM 4014 N N . ILE B 1 177 ? 16.5 -17.453 -5.289 1 98.5 177 ILE B N 1
ATOM 4015 C CA . ILE B 1 177 ? 16.672 -17.609 -6.734 1 98.5 177 ILE B CA 1
ATOM 4016 C C . ILE B 1 177 ? 18 -16.984 -7.164 1 98.5 177 ILE B C 1
ATOM 4018 O O . ILE B 1 177 ? 18.688 -17.531 -8.023 1 98.5 177 ILE B O 1
ATOM 4022 N N . LYS B 1 178 ? 18.297 -15.883 -6.543 1 97.44 178 LYS B N 1
ATOM 4023 C CA . LYS B 1 178 ? 19.562 -15.203 -6.863 1 97.44 178 LYS B CA 1
ATOM 4024 C C . LYS B 1 178 ? 20.75 -16.109 -6.598 1 97.44 178 LYS B C 1
ATOM 4026 O O . LYS B 1 178 ? 21.75 -16.078 -7.328 1 97.44 178 LYS B O 1
ATOM 4031 N N . ASN B 1 179 ? 20.625 -16.969 -5.641 1 96.12 179 ASN B N 1
ATOM 4032 C CA . ASN B 1 179 ? 21.781 -17.734 -5.176 1 96.12 179 ASN B CA 1
ATOM 4033 C C . ASN B 1 179 ? 21.734 -19.172 -5.664 1 96.12 179 ASN B C 1
ATOM 4035 O O . ASN B 1 179 ? 22.672 -19.938 -5.43 1 96.12 179 ASN B O 1
ATOM 4039 N N . GLN B 1 180 ? 20.688 -19.531 -6.34 1 96.81 180 GLN B N 1
ATOM 4040 C CA . GLN B 1 180 ? 20.609 -20.906 -6.801 1 96.81 180 GLN B CA 1
ATOM 4041 C C . GLN B 1 180 ? 21.484 -21.125 -8.031 1 96.81 180 GLN B C 1
ATOM 4043 O O . GLN B 1 180 ? 21.891 -20.172 -8.695 1 96.81 180 GLN B O 1
ATOM 4048 N N . SER B 1 181 ? 21.828 -22.391 -8.328 1 93.88 181 SER B N 1
ATOM 4049 C CA . SER B 1 181 ? 22.625 -22.719 -9.5 1 93.88 181 SER B CA 1
ATOM 4050 C C . SER B 1 181 ? 21.781 -22.719 -10.766 1 93.88 181 SER B C 1
ATOM 4052 O O . SER B 1 181 ? 20.562 -22.922 -10.703 1 93.88 181 SER B O 1
ATOM 4054 N N . GLY B 1 182 ? 22.484 -22.5 -11.852 1 90.06 182 GLY B N 1
ATOM 4055 C CA . GLY B 1 182 ? 21.797 -22.594 -13.133 1 90.06 182 GLY B CA 1
ATOM 4056 C C . GLY B 1 182 ? 21.078 -21.312 -13.523 1 90.06 182 GLY B C 1
ATOM 4057 O O . GLY B 1 182 ? 21.547 -20.219 -13.234 1 90.06 182 GLY B O 1
ATOM 4058 N N . GLU B 1 183 ? 19.953 -21.594 -14.211 1 89.19 183 GLU B N 1
ATOM 4059 C CA . GLU B 1 183 ? 19.156 -20.469 -14.656 1 89.19 183 GLU B CA 1
ATOM 4060 C C . GLU B 1 183 ? 18.375 -19.844 -13.508 1 89.19 183 GLU B C 1
ATOM 4062 O O . GLU B 1 183 ? 18.172 -20.484 -12.477 1 89.19 183 GLU B O 1
ATOM 4067 N N . GLY B 1 184 ? 18 -18.641 -13.594 1 95.5 184 GLY B N 1
ATOM 4068 C CA . GLY B 1 184 ? 17.25 -17.938 -12.57 1 95.5 184 GLY B CA 1
ATOM 4069 C C . GLY B 1 184 ? 15.805 -18.391 -12.477 1 95.5 184 GLY B C 1
ATOM 4070 O O . GLY B 1 184 ? 15.484 -19.531 -12.797 1 95.5 184 GLY B O 1
ATOM 4071 N N . GLY B 1 185 ? 14.992 -17.719 -11.883 1 98.38 185 GLY B N 1
ATOM 4072 C CA . GLY B 1 185 ? 13.578 -17.984 -11.68 1 98.38 185 GLY B CA 1
ATOM 4073 C C . GLY B 1 185 ? 12.742 -16.719 -11.609 1 98.38 185 GLY B C 1
ATOM 4074 O O . GLY B 1 185 ? 13.266 -15.609 -11.789 1 98.38 185 GLY B O 1
ATOM 4075 N N . HIS B 1 186 ? 11.492 -16.953 -11.484 1 98.81 186 HIS B N 1
ATOM 4076 C CA . HIS B 1 186 ? 10.539 -15.852 -11.547 1 98.81 186 HIS B CA 1
ATOM 4077 C C . HIS B 1 186 ? 9.664 -15.805 -10.297 1 98.81 186 HIS B C 1
ATOM 4079 O O . HIS B 1 186 ? 9.242 -16.844 -9.789 1 98.81 186 HIS B O 1
ATOM 4085 N N . VAL B 1 187 ? 9.445 -14.602 -9.797 1 98.94 187 VAL B N 1
ATOM 4086 C CA . VAL B 1 187 ? 8.57 -14.344 -8.656 1 98.94 187 VAL B CA 1
ATOM 4087 C C . VAL B 1 187 ? 7.324 -13.602 -9.125 1 98.94 187 VAL B C 1
ATOM 4089 O O . VAL B 1 187 ? 7.422 -12.609 -9.852 1 98.94 187 VAL B O 1
ATOM 4092 N N . PHE B 1 188 ? 6.172 -14.094 -8.75 1 98.94 188 PHE B N 1
ATOM 4093 C CA . PHE B 1 188 ? 4.902 -13.484 -9.117 1 98.94 188 PHE B CA 1
ATOM 4094 C C . PHE B 1 188 ? 4.16 -12.984 -7.891 1 98.94 188 PHE B C 1
ATOM 4096 O O . PHE B 1 188 ? 4.031 -13.703 -6.898 1 98.94 188 PHE B O 1
ATOM 4103 N N . VAL B 1 189 ? 3.703 -11.766 -7.91 1 98.88 189 VAL B N 1
ATOM 4104 C CA . VAL B 1 189 ? 2.84 -11.195 -6.883 1 98.88 189 VAL B CA 1
ATOM 4105 C C . VAL B 1 189 ? 1.396 -11.164 -7.379 1 98.88 189 VAL B C 1
ATOM 4107 O O . VAL B 1 189 ? 1.118 -10.656 -8.469 1 98.88 189 VAL B O 1
ATOM 4110 N N . MET B 1 190 ? 0.476 -11.688 -6.598 1 98.62 190 MET B N 1
ATOM 4111 C CA . MET B 1 190 ? -0.933 -11.773 -6.973 1 98.62 190 MET B CA 1
ATOM 4112 C C . MET B 1 190 ? -1.674 -10.492 -6.605 1 98.62 190 MET B C 1
ATOM 4114 O O . MET B 1 190 ? -1.862 -10.195 -5.422 1 98.62 190 MET B O 1
ATOM 4118 N N . GLU B 1 191 ? -2.104 -9.766 -7.582 1 97.75 191 GLU B N 1
ATOM 4119 C CA . GLU B 1 191 ? -2.883 -8.547 -7.367 1 97.75 191 GLU B CA 1
ATOM 4120 C C . GLU B 1 191 ? -4.348 -8.875 -7.094 1 97.75 191 GLU B C 1
ATOM 4122 O O . GLU B 1 191 ? -4.711 -10.039 -6.926 1 97.75 191 GLU B O 1
ATOM 4127 N N . GLY B 1 192 ? -5.199 -7.914 -6.953 1 95.19 192 GLY B N 1
ATOM 4128 C CA . GLY B 1 192 ? -6.613 -8.039 -6.645 1 95.19 192 GLY B CA 1
ATOM 4129 C C . GLY B 1 192 ? -7.34 -6.711 -6.621 1 95.19 192 GLY B C 1
ATOM 4130 O O . GLY B 1 192 ? -6.859 -5.723 -7.184 1 95.19 192 GLY B O 1
ATOM 4131 N N . LEU B 1 193 ? -8.523 -6.789 -6 1 91.75 193 LEU B N 1
ATOM 4132 C CA . LEU B 1 193 ? -9.297 -5.559 -5.863 1 91.75 193 LEU B CA 1
ATOM 4133 C C . LEU B 1 193 ? -8.445 -4.457 -5.234 1 91.75 193 LEU B C 1
ATOM 4135 O O . LEU B 1 193 ? -7.797 -4.676 -4.211 1 91.75 193 LEU B O 1
ATOM 4139 N N . GLY B 1 194 ? -8.43 -3.305 -5.852 1 93.5 194 GLY B N 1
ATOM 4140 C CA . GLY B 1 194 ? -7.629 -2.195 -5.367 1 93.5 194 GLY B CA 1
ATOM 4141 C C . GLY B 1 194 ? -6.383 -1.95 -6.203 1 93.5 194 GLY B C 1
ATOM 4142 O O . GLY B 1 194 ? -5.852 -0.839 -6.223 1 93.5 194 GLY B O 1
ATOM 4143 N N . SER B 1 195 ? -5.93 -2.922 -6.895 1 94.94 195 SER B N 1
ATOM 4144 C CA . SER B 1 195 ? -4.699 -2.809 -7.668 1 94.94 195 SER B CA 1
ATOM 4145 C C . SER B 1 195 ? -4.859 -1.817 -8.82 1 94.94 195 SER B C 1
ATOM 4147 O O . SER B 1 195 ? -3.869 -1.311 -9.352 1 94.94 195 SER B O 1
ATOM 4149 N N . ASP B 1 196 ? -6.062 -1.573 -9.227 1 91.31 196 ASP B N 1
ATOM 4150 C CA . ASP B 1 196 ? -6.316 -0.6 -10.281 1 91.31 196 ASP B CA 1
ATOM 4151 C C . ASP B 1 196 ? -6.543 0.794 -9.703 1 91.31 196 ASP B C 1
ATOM 4153 O O . ASP B 1 196 ? -6.918 1.72 -10.422 1 91.31 196 ASP B O 1
ATOM 4157 N N . TYR B 1 197 ? -6.457 0.918 -8.422 1 93.06 197 TYR B N 1
ATOM 4158 C CA . TYR B 1 197 ? -6.449 2.164 -7.664 1 93.06 197 TYR B CA 1
ATOM 4159 C C . TYR B 1 197 ? -7.859 2.73 -7.531 1 93.06 197 TYR B C 1
ATOM 4161 O O . TYR B 1 197 ? -8.047 3.83 -7.008 1 93.06 197 TYR B O 1
ATOM 4169 N N . ARG B 1 198 ? -8.883 1.999 -8.008 1 92.25 198 ARG B N 1
ATOM 4170 C CA . ARG B 1 198 ? -10.25 2.43 -7.754 1 92.25 198 ARG B CA 1
ATOM 4171 C C . ARG B 1 198 ? -10.617 2.254 -6.285 1 92.25 198 ARG B C 1
ATOM 4173 O O . ARG B 1 198 ? -10.148 1.316 -5.633 1 92.25 198 ARG B O 1
ATOM 4180 N N . ALA B 1 199 ? -11.477 3.129 -5.855 1 95.5 199 ALA B N 1
ATOM 4181 C CA . ALA B 1 199 ? -11.961 3.025 -4.484 1 95.5 199 ALA B CA 1
ATOM 4182 C C . ALA B 1 199 ? -12.672 1.693 -4.258 1 95.5 199 ALA B C 1
ATOM 4184 O O . ALA B 1 199 ? -13.383 1.2 -5.137 1 95.5 199 ALA B O 1
ATOM 4185 N N . SER B 1 200 ? -12.484 1.147 -3.084 1 93.56 200 SER B N 1
ATOM 4186 C CA . SER B 1 200 ? -13.086 -0.127 -2.705 1 93.56 200 SER B CA 1
ATOM 4187 C C . SER B 1 200 ? -13.766 -0.034 -1.344 1 93.56 200 SER B C 1
ATOM 4189 O O . SER B 1 200 ? -13.336 -0.679 -0.385 1 93.56 200 SER B O 1
ATOM 4191 N N . PRO B 1 201 ? -14.867 0.652 -1.253 1 94.12 201 PRO B N 1
ATOM 4192 C CA . PRO B 1 201 ? -15.547 0.788 0.04 1 94.12 201 PRO B CA 1
ATOM 4193 C C . PRO B 1 201 ? -15.859 -0.56 0.688 1 94.12 201 PRO B C 1
ATOM 4195 O O . PRO B 1 201 ? -16.188 -1.524 -0.011 1 94.12 201 PRO B O 1
ATOM 4198 N N . GLU B 1 202 ? -15.703 -0.623 2.027 1 93.5 202 GLU B N 1
ATOM 4199 C CA . GLU B 1 202 ? -15.914 -1.797 2.867 1 93.5 202 GLU B CA 1
ATOM 4200 C C . GLU B 1 202 ? -14.789 -2.812 2.693 1 93.5 202 GLU B C 1
ATOM 4202 O O . GLU B 1 202 ? -14.828 -3.898 3.275 1 93.5 202 GLU B O 1
ATOM 4207 N N . MET B 1 203 ? -13.828 -2.512 1.883 1 94.88 203 MET B N 1
ATOM 4208 C CA . MET B 1 203 ? -12.602 -3.295 1.706 1 94.88 203 MET B CA 1
ATOM 4209 C C . MET B 1 203 ? -11.375 -2.391 1.697 1 94.88 203 MET B C 1
ATOM 4211 O O . MET B 1 203 ? -10.445 -2.604 0.913 1 94.88 203 MET B O 1
ATOM 4215 N N . SER B 1 204 ? -11.438 -1.394 2.498 1 97.44 204 SER B N 1
ATOM 4216 C CA . SER B 1 204 ? -10.453 -0.323 2.455 1 97.44 204 SER B CA 1
ATOM 4217 C C . SER B 1 204 ? -9.047 -0.861 2.697 1 97.44 204 SER B C 1
ATOM 4219 O O . SER B 1 204 ? -8.109 -0.514 1.976 1 97.44 204 SER B O 1
ATOM 4221 N N . ILE B 1 205 ? -8.875 -1.761 3.723 1 98.38 205 ILE B N 1
ATOM 4222 C CA . ILE B 1 205 ? -7.551 -2.254 4.078 1 98.38 205 ILE B CA 1
ATOM 4223 C C . ILE B 1 205 ? -7.059 -3.227 3.01 1 98.38 205 ILE B C 1
ATOM 4225 O O . ILE B 1 205 ? -5.902 -3.16 2.584 1 98.38 205 ILE B O 1
ATOM 4229 N N . TYR B 1 206 ? -7.93 -4.129 2.572 1 97 206 TYR B N 1
ATOM 4230 C CA . TYR B 1 206 ? -7.566 -5.039 1.491 1 97 206 TYR B CA 1
ATOM 4231 C C . TYR B 1 206 ? -7.129 -4.266 0.253 1 97 206 TYR B C 1
ATOM 4233 O O . TYR B 1 206 ? -6.051 -4.512 -0.294 1 97 206 TYR B O 1
ATOM 4241 N N . GLY B 1 207 ? -8 -3.303 -0.183 1 97.81 207 GLY B N 1
ATOM 4242 C CA . GLY B 1 207 ? -7.703 -2.492 -1.353 1 97.81 207 GLY B CA 1
ATOM 4243 C C . GLY B 1 207 ? -6.395 -1.735 -1.236 1 97.81 207 GLY B C 1
ATOM 4244 O O . GLY B 1 207 ? -5.621 -1.666 -2.195 1 97.81 207 GLY B O 1
ATOM 4245 N N . MET B 1 208 ? -6.156 -1.211 -0.104 1 98.44 208 MET B N 1
ATOM 4246 C CA . MET B 1 208 ? -4.922 -0.477 0.171 1 98.44 208 MET B CA 1
ATOM 4247 C C . MET B 1 208 ? -3.701 -1.367 -0.03 1 98.44 208 MET B C 1
ATOM 4249 O O . MET B 1 208 ? -2.719 -0.951 -0.646 1 98.44 208 MET B O 1
ATOM 4253 N N . THR B 1 209 ? -3.738 -2.568 0.491 1 98.5 209 THR B N 1
ATOM 4254 C CA . THR B 1 209 ? -2.607 -3.48 0.375 1 98.5 209 THR B CA 1
ATOM 4255 C C . THR B 1 209 ? -2.352 -3.844 -1.085 1 98.5 209 THR B C 1
ATOM 4257 O O . THR B 1 209 ? -1.208 -3.826 -1.544 1 98.5 209 THR B O 1
ATOM 4260 N N . LYS B 1 210 ? -3.402 -4.129 -1.792 1 98.25 210 LYS B N 1
ATOM 4261 C CA . LYS B 1 210 ? -3.256 -4.555 -3.18 1 98.25 210 LYS B CA 1
ATOM 4262 C C . LYS B 1 210 ? -2.814 -3.396 -4.07 1 98.25 210 LYS B C 1
ATOM 4264 O O . LYS B 1 210 ? -2.08 -3.596 -5.039 1 98.25 210 LYS B O 1
ATOM 4269 N N . ALA B 1 211 ? -3.162 -2.213 -3.717 1 98.31 211 ALA B N 1
ATOM 4270 C CA . ALA B 1 211 ? -2.787 -1.02 -4.473 1 98.31 211 ALA B CA 1
ATOM 4271 C C . ALA B 1 211 ? -1.284 -0.77 -4.395 1 98.31 211 ALA B C 1
ATOM 4273 O O . ALA B 1 211 ? -0.726 -0.042 -5.219 1 98.31 211 ALA B O 1
ATOM 4274 N N . SER B 1 212 ? -0.627 -1.306 -3.457 1 98.5 212 SER B N 1
ATOM 4275 C CA . SER B 1 212 ? 0.793 -1.05 -3.236 1 98.5 212 SER B CA 1
ATOM 4276 C C . SER B 1 212 ? 1.658 -1.946 -4.117 1 98.5 212 SER B C 1
ATOM 4278 O O . SER B 1 212 ? 2.85 -1.684 -4.297 1 98.5 212 SER B O 1
ATOM 4280 N N . TYR B 1 213 ? 1.106 -2.982 -4.719 1 98.62 213 TYR B N 1
ATOM 4281 C CA . TYR B 1 213 ? 1.874 -4.074 -5.305 1 98.62 213 TYR B CA 1
ATOM 4282 C C . TYR B 1 213 ? 2.566 -3.625 -6.586 1 98.62 213 TYR B C 1
ATOM 4284 O O . TYR B 1 213 ? 3.703 -4.02 -6.855 1 98.62 213 TYR B O 1
ATOM 4292 N N . ARG B 1 214 ? 1.878 -2.811 -7.371 1 98.12 214 ARG B N 1
ATOM 4293 C CA . ARG B 1 214 ? 2.471 -2.408 -8.641 1 98.12 214 ARG B CA 1
ATOM 4294 C C . ARG B 1 214 ? 3.77 -1.643 -8.422 1 98.12 214 ARG B C 1
ATOM 4296 O O . ARG B 1 214 ? 4.793 -1.953 -9.039 1 98.12 214 ARG B O 1
ATOM 4303 N N . GLN B 1 215 ? 3.697 -0.618 -7.594 1 98.38 215 GLN B N 1
ATOM 4304 C CA . GLN B 1 215 ? 4.883 0.174 -7.281 1 98.38 215 GLN B CA 1
ATOM 4305 C C . GLN B 1 215 ? 5.984 -0.697 -6.688 1 98.38 215 GLN B C 1
ATOM 4307 O O . GLN B 1 215 ? 7.16 -0.538 -7.023 1 98.38 215 GLN B O 1
ATOM 4312 N N . PHE B 1 216 ? 5.598 -1.629 -5.809 1 98.81 216 PHE B N 1
ATOM 4313 C CA . PHE B 1 216 ? 6.516 -2.553 -5.148 1 98.81 216 PHE B CA 1
ATOM 4314 C C . PHE B 1 216 ? 7.242 -3.414 -6.176 1 98.81 216 PHE B C 1
ATOM 4316 O O . PHE B 1 216 ? 8.469 -3.494 -6.164 1 98.81 216 PHE B O 1
ATOM 4323 N N . VAL B 1 217 ? 6.523 -3.977 -7.113 1 98.81 217 VAL B N 1
ATOM 4324 C CA . VAL B 1 217 ? 7.074 -4.859 -8.133 1 98.81 217 VAL B CA 1
ATOM 4325 C C . VAL B 1 217 ? 7.98 -4.066 -9.07 1 98.81 217 VAL B C 1
ATOM 4327 O O . VAL B 1 217 ? 9.094 -4.5 -9.391 1 98.81 217 VAL B O 1
ATOM 4330 N N . ASP B 1 218 ? 7.504 -2.887 -9.492 1 98.5 218 ASP B N 1
ATOM 4331 C CA . ASP B 1 218 ? 8.328 -2.037 -10.344 1 98.5 218 ASP B CA 1
ATOM 4332 C C . ASP B 1 218 ? 9.672 -1.73 -9.688 1 98.5 218 ASP B C 1
ATOM 4334 O O . ASP B 1 218 ? 10.711 -1.739 -10.352 1 98.5 218 ASP B O 1
ATOM 4338 N N . THR B 1 219 ? 9.625 -1.454 -8.414 1 98.56 219 THR B N 1
ATOM 4339 C CA . THR B 1 219 ? 10.836 -1.139 -7.66 1 98.56 219 THR B CA 1
ATOM 4340 C C . THR B 1 219 ? 11.766 -2.348 -7.605 1 98.56 219 THR B C 1
ATOM 4342 O O . THR B 1 219 ? 12.977 -2.219 -7.824 1 98.56 219 THR B O 1
ATOM 4345 N N . LEU B 1 220 ? 11.242 -3.482 -7.371 1 98.75 220 LEU B N 1
ATOM 4346 C CA . LEU B 1 220 ? 12.039 -4.691 -7.23 1 98.75 220 LEU B CA 1
ATOM 4347 C C . LEU B 1 220 ? 12.641 -5.109 -8.57 1 98.75 220 LEU B C 1
ATOM 4349 O O . LEU B 1 220 ? 13.742 -5.668 -8.617 1 98.75 220 LEU B O 1
ATOM 4353 N N . CYS B 1 221 ? 11.914 -4.867 -9.672 1 98.31 221 CYS B N 1
ATOM 4354 C CA . CYS B 1 221 ? 12.477 -5.109 -10.992 1 98.31 221 CYS B CA 1
ATOM 4355 C C . CYS B 1 221 ? 13.758 -4.312 -11.195 1 98.31 221 CYS B C 1
ATOM 4357 O O . CYS B 1 221 ? 14.727 -4.816 -11.773 1 98.31 221 CYS B O 1
ATOM 4359 N N . GLU B 1 222 ? 13.75 -3.078 -10.68 1 97.31 222 GLU B N 1
ATOM 4360 C CA . GLU B 1 222 ? 14.953 -2.26 -10.766 1 97.31 222 GLU B CA 1
ATOM 4361 C C . GLU B 1 222 ? 16.062 -2.807 -9.867 1 97.31 222 GLU B C 1
ATOM 4363 O O . GLU B 1 222 ? 17.234 -2.846 -10.266 1 97.31 222 GLU B O 1
ATOM 4368 N N . GLU B 1 223 ? 15.711 -3.262 -8.727 1 97.81 223 GLU B N 1
ATOM 4369 C CA . GLU B 1 223 ? 16.688 -3.74 -7.758 1 97.81 223 GLU B CA 1
ATOM 4370 C C . GLU B 1 223 ? 17.328 -5.055 -8.219 1 97.81 223 GLU B C 1
ATOM 4372 O O . GLU B 1 223 ? 18.438 -5.395 -7.805 1 97.81 223 GLU B O 1
ATOM 4377 N N . THR B 1 224 ? 16.594 -5.77 -9.062 1 98.06 224 THR B N 1
ATOM 4378 C CA . THR B 1 224 ? 17.062 -7.086 -9.469 1 98.06 224 THR B CA 1
ATOM 4379 C C . THR B 1 224 ? 17.453 -7.098 -10.938 1 98.06 224 THR B C 1
ATOM 4381 O O . THR B 1 224 ? 17.625 -8.164 -11.539 1 98.06 224 THR B O 1
ATOM 4384 N N . LYS B 1 225 ? 17.547 -5.957 -11.547 1 96.69 225 LYS B N 1
ATOM 4385 C CA . LYS B 1 225 ? 17.703 -5.844 -12.992 1 96.69 225 LYS B CA 1
ATOM 4386 C C . LYS B 1 225 ? 18.969 -6.57 -13.461 1 96.69 225 LYS B C 1
ATOM 4388 O O . LYS B 1 225 ? 19 -7.145 -14.547 1 96.69 225 LYS B O 1
ATOM 4393 N N . ASP B 1 226 ? 20.016 -6.656 -12.609 1 95.94 226 ASP B N 1
ATOM 4394 C CA . ASP B 1 226 ? 21.281 -7.262 -12.992 1 95.94 226 ASP B CA 1
ATOM 4395 C C . ASP B 1 226 ? 21.406 -8.68 -12.445 1 95.94 226 ASP B C 1
ATOM 4397 O O . ASP B 1 226 ? 22.516 -9.227 -12.352 1 95.94 226 ASP B O 1
ATOM 4401 N N . THR B 1 227 ? 20.359 -9.242 -12.055 1 97.44 227 THR B N 1
ATOM 4402 C CA . THR B 1 227 ? 20.312 -10.602 -11.523 1 97.44 227 THR B CA 1
ATOM 4403 C C . THR B 1 227 ? 19.484 -11.508 -12.422 1 97.44 227 THR B C 1
ATOM 4405 O O . THR B 1 227 ? 18.891 -11.047 -13.406 1 97.44 227 THR B O 1
ATOM 4408 N N . LYS B 1 228 ? 19.484 -12.766 -12.109 1 97.88 228 LYS B N 1
ATOM 4409 C CA . LYS B 1 228 ? 18.703 -13.758 -12.852 1 97.88 228 LYS B CA 1
ATOM 4410 C C . LYS B 1 228 ? 17.297 -13.906 -12.273 1 97.88 228 LYS B C 1
ATOM 4412 O O . LYS B 1 228 ? 16.625 -14.898 -12.531 1 97.88 228 LYS B O 1
ATOM 4417 N N . VAL B 1 229 ? 16.875 -12.938 -11.484 1 98.62 229 VAL B N 1
ATOM 4418 C CA . VAL B 1 229 ? 15.562 -12.953 -10.859 1 98.62 229 VAL B CA 1
ATOM 4419 C C . VAL B 1 229 ? 14.594 -12.102 -11.664 1 98.62 229 VAL B C 1
ATOM 4421 O O . VAL B 1 229 ? 14.82 -10.906 -11.867 1 98.62 229 VAL B O 1
ATOM 4424 N N . GLY B 1 230 ? 13.523 -12.695 -12.195 1 98.62 230 GLY B N 1
ATOM 4425 C CA . GLY B 1 230 ? 12.406 -11.953 -12.773 1 98.62 230 GLY B CA 1
ATOM 4426 C C . GLY B 1 230 ? 11.266 -11.742 -11.797 1 98.62 230 GLY B C 1
ATOM 4427 O O . GLY B 1 230 ? 10.945 -12.633 -11.008 1 98.62 230 GLY B O 1
ATOM 4428 N N . ILE B 1 231 ? 10.656 -10.586 -11.766 1 98.75 231 ILE B N 1
ATOM 4429 C CA . ILE B 1 231 ? 9.531 -10.266 -10.898 1 98.75 231 ILE B CA 1
ATOM 4430 C C . ILE B 1 231 ? 8.344 -9.812 -11.75 1 98.75 231 ILE B C 1
ATOM 4432 O O . ILE B 1 231 ? 8.508 -9.023 -12.68 1 98.75 231 ILE B O 1
ATOM 4436 N N . HIS B 1 232 ? 7.164 -10.336 -11.406 1 98.75 232 HIS B N 1
ATOM 4437 C CA . HIS B 1 232 ? 5.992 -10.164 -12.266 1 98.75 232 HIS B CA 1
ATOM 4438 C C . HIS B 1 232 ? 4.73 -9.969 -11.438 1 98.75 232 HIS B C 1
ATOM 4440 O O . HIS B 1 232 ? 4.746 -10.148 -10.219 1 98.75 232 HIS B O 1
ATOM 4446 N N . ARG B 1 233 ? 3.68 -9.562 -12.07 1 98.56 233 ARG B N 1
ATOM 4447 C CA . ARG B 1 233 ? 2.373 -9.398 -11.445 1 98.56 233 ARG B CA 1
ATOM 4448 C C . ARG B 1 233 ? 1.32 -10.258 -12.133 1 98.56 233 ARG B C 1
ATOM 4450 O O . ARG B 1 233 ? 1.314 -10.383 -13.359 1 98.56 233 ARG B O 1
ATOM 4457 N N . LEU B 1 234 ? 0.472 -10.898 -11.344 1 98.75 234 LEU B N 1
ATOM 4458 C CA . LEU B 1 234 ? -0.72 -11.609 -11.797 1 98.75 234 LEU B CA 1
ATOM 4459 C C . LEU B 1 234 ? -1.984 -10.93 -11.281 1 98.75 234 LEU B C 1
ATOM 4461 O O . LEU B 1 234 ? -2 -10.406 -10.164 1 98.75 234 LEU B O 1
ATOM 4465 N N . GLN B 1 235 ? -3.016 -10.93 -12.039 1 97.69 235 GLN B N 1
ATOM 4466 C CA . GLN B 1 235 ? -4.312 -10.391 -11.633 1 97.69 235 GLN B CA 1
ATOM 4467 C C . GLN B 1 235 ? -5.438 -1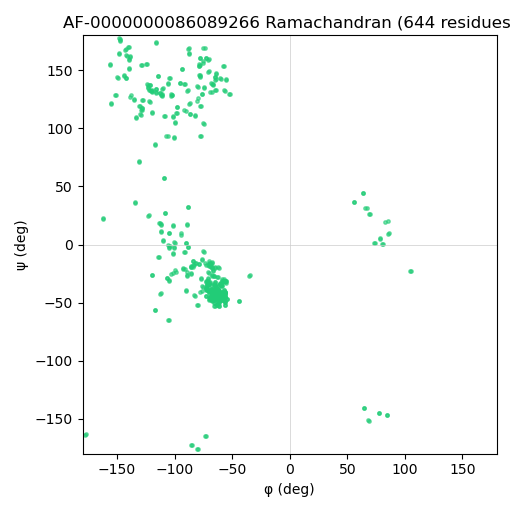1.359 -11.984 1 97.69 235 GLN B C 1
ATOM 4469 O O . GLN B 1 235 ? -5.863 -11.438 -13.141 1 97.69 235 GLN B O 1
ATOM 4474 N N . PRO B 1 236 ? -6 -11.945 -11.078 1 96.69 236 PRO B N 1
ATOM 4475 C CA . PRO B 1 236 ? -6.996 -12.984 -11.336 1 96.69 236 PRO B CA 1
ATOM 4476 C C . PRO B 1 236 ? -8.383 -12.422 -11.641 1 96.69 236 PRO B C 1
ATOM 4478 O O . PRO B 1 236 ? -9.25 -13.148 -12.133 1 96.69 236 PRO B O 1
ATOM 4481 N N . GLY B 1 237 ? -8.57 -11.125 -11.312 1 93.62 237 GLY B N 1
ATOM 4482 C CA . GLY B 1 237 ? -9.922 -10.594 -11.406 1 93.62 237 GLY B CA 1
ATOM 4483 C C . GLY B 1 237 ? -10.812 -11.008 -10.258 1 93.62 237 GLY B C 1
ATOM 4484 O O . GLY B 1 237 ? -10.383 -11.031 -9.102 1 93.62 237 GLY B O 1
ATOM 4485 N N . MET B 1 238 ? -12.078 -11.219 -10.555 1 91.44 238 MET B N 1
ATOM 4486 C CA . MET B 1 238 ? -13.031 -11.656 -9.539 1 91.44 238 MET B CA 1
ATOM 4487 C C . MET B 1 238 ? -13.25 -13.164 -9.617 1 91.44 238 MET B C 1
ATOM 4489 O O . MET B 1 238 ? -13.773 -13.672 -10.609 1 91.44 238 MET B O 1
ATOM 4493 N N . VAL B 1 239 ? -12.805 -13.805 -8.586 1 93 239 VAL B N 1
ATOM 4494 C CA . VAL B 1 239 ? -12.875 -15.258 -8.586 1 93 239 VAL B CA 1
ATOM 4495 C C . VAL B 1 239 ? -13.867 -15.727 -7.523 1 93 239 VAL B C 1
ATOM 4497 O O . VAL B 1 239 ? -13.797 -15.305 -6.367 1 93 239 VAL B O 1
ATOM 4500 N N . ILE B 1 240 ? -14.711 -16.547 -7.902 1 87.44 240 ILE B N 1
ATOM 4501 C CA . ILE B 1 240 ? -15.688 -17.062 -6.953 1 87.44 240 ILE B CA 1
ATOM 4502 C C . ILE B 1 240 ? -15.016 -18.078 -6.027 1 87.44 240 ILE B C 1
ATOM 4504 O O . ILE B 1 240 ? -14.727 -19.203 -6.43 1 87.44 240 ILE B O 1
ATOM 4508 N N . THR B 1 241 ? -14.766 -17.688 -4.848 1 86.25 241 THR B N 1
ATOM 4509 C CA . THR B 1 241 ? -14.211 -18.484 -3.762 1 86.25 241 THR B CA 1
ATOM 4510 C C . THR B 1 241 ? -14.891 -18.141 -2.439 1 86.25 241 THR B C 1
ATOM 4512 O O . THR B 1 241 ? -15.695 -17.203 -2.371 1 86.25 241 THR B O 1
ATOM 4515 N N . ARG B 1 242 ? -14.594 -18.938 -1.477 1 76.81 242 ARG B N 1
ATOM 4516 C CA . ARG B 1 242 ? -15.133 -18.656 -0.151 1 76.81 242 ARG B CA 1
ATOM 4517 C C . ARG B 1 242 ? -14.75 -17.25 0.307 1 76.81 242 ARG B C 1
ATOM 4519 O O . ARG B 1 242 ? -15.516 -16.594 1.006 1 76.81 242 ARG B O 1
ATOM 4526 N N . MET B 1 243 ? -13.656 -16.828 -0.111 1 75.06 243 MET B N 1
ATOM 4527 C CA . MET B 1 243 ? -13.195 -15.492 0.263 1 75.06 243 MET B CA 1
ATOM 4528 C C . MET B 1 243 ? -14.125 -14.414 -0.287 1 75.06 243 MET B C 1
ATOM 4530 O O . MET B 1 243 ? -14.445 -13.453 0.411 1 75.06 243 MET B O 1
ATOM 4534 N N . LEU B 1 244 ? -14.523 -14.578 -1.431 1 73.38 244 LEU B N 1
ATOM 4535 C CA . LEU B 1 244 ? -15.352 -13.578 -2.09 1 73.38 244 LEU B CA 1
ATOM 4536 C C . LEU B 1 244 ? -16.766 -13.57 -1.51 1 73.38 244 LEU B C 1
ATOM 4538 O O . LEU B 1 244 ? -17.375 -12.508 -1.392 1 73.38 244 LEU B O 1
ATOM 4542 N N . VAL B 1 245 ? -17.203 -14.773 -1.07 1 72.88 245 VAL B N 1
ATOM 4543 C CA . VAL B 1 245 ? -18.625 -14.859 -0.719 1 72.88 245 VAL B CA 1
ATOM 4544 C C . VAL B 1 245 ? -18.766 -15.055 0.788 1 72.88 245 VAL B C 1
ATOM 4546 O O . VAL B 1 245 ? -19.766 -15.617 1.254 1 72.88 245 VAL B O 1
ATOM 4549 N N . THR B 1 246 ? -17.766 -14.789 1.569 1 66.75 246 THR B N 1
ATOM 4550 C CA . THR B 1 246 ? -17.75 -14.992 3.014 1 66.75 246 THR B CA 1
ATOM 4551 C C . THR B 1 246 ? -19.047 -14.508 3.641 1 66.75 246 THR B C 1
ATOM 4553 O O . THR B 1 246 ? -19.641 -15.195 4.48 1 66.75 246 THR B O 1
ATOM 4556 N N . ASP B 1 247 ? -19.562 -13.352 3.383 1 65.69 247 ASP B N 1
ATOM 4557 C CA . ASP B 1 247 ? -20.812 -12.852 3.936 1 65.69 247 ASP B CA 1
ATOM 4558 C C . ASP B 1 247 ? -21.906 -12.789 2.863 1 65.69 247 ASP B C 1
ATOM 4560 O O . ASP B 1 247 ? -22.562 -11.766 2.701 1 65.69 247 ASP B O 1
ATOM 4564 N N . LYS B 1 248 ? -22.047 -13.961 2.367 1 61.78 248 LYS B N 1
ATOM 4565 C CA . LYS B 1 248 ? -22.953 -14.047 1.222 1 61.78 248 LYS B CA 1
ATOM 4566 C C . LYS B 1 248 ? -24.344 -13.531 1.581 1 61.78 248 LYS B C 1
ATOM 4568 O O . LYS B 1 248 ? -25.062 -13.008 0.725 1 61.78 248 LYS B O 1
ATOM 4573 N N . ASN B 1 249 ? -24.594 -13.742 2.738 1 62.22 249 ASN B N 1
ATOM 4574 C CA . ASN B 1 249 ? -25.922 -13.305 3.154 1 62.22 249 ASN B CA 1
ATOM 4575 C C . ASN B 1 249 ? -25.984 -11.789 3.334 1 62.22 249 ASN B C 1
ATOM 4577 O O . ASN B 1 249 ? -27.062 -11.203 3.334 1 62.22 249 ASN B O 1
ATOM 4581 N N . LYS B 1 250 ? -24.906 -11.273 3.344 1 66.5 250 LYS B N 1
ATOM 4582 C CA . LYS B 1 250 ? -24.891 -9.836 3.594 1 66.5 250 LYS B CA 1
ATOM 4583 C C . LYS B 1 250 ? -24.609 -9.062 2.311 1 66.5 250 LYS B C 1
ATOM 4585 O O . LYS B 1 250 ? -24.609 -7.828 2.311 1 66.5 250 LYS B O 1
ATOM 4590 N N . LEU B 1 251 ? -24.438 -9.898 1.317 1 77.56 251 LEU B N 1
ATOM 4591 C CA . LEU B 1 251 ? -24.172 -9.227 0.048 1 77.56 251 LEU B CA 1
ATOM 4592 C C . LEU B 1 251 ? -25.453 -8.648 -0.533 1 77.56 251 LEU B C 1
ATOM 4594 O O . LEU B 1 251 ? -26.5 -9.305 -0.539 1 77.56 251 LEU B O 1
ATOM 4598 N N . ASN B 1 252 ? -25.422 -7.445 -0.888 1 78.88 252 ASN B N 1
ATOM 4599 C CA . ASN B 1 252 ? -26.609 -6.863 -1.509 1 78.88 252 ASN B CA 1
ATOM 4600 C C . ASN B 1 252 ? -26.812 -7.383 -2.93 1 78.88 252 ASN B C 1
ATOM 4602 O O . ASN B 1 252 ? -25.891 -7.961 -3.52 1 78.88 252 ASN B O 1
ATOM 4606 N N . ASP B 1 253 ? -27.969 -7.266 -3.422 1 81.75 253 ASP B N 1
ATOM 4607 C CA . ASP B 1 253 ? -28.375 -7.824 -4.711 1 81.75 253 ASP B CA 1
ATOM 4608 C C . ASP B 1 253 ? -27.531 -7.242 -5.844 1 81.75 253 ASP B C 1
ATOM 4610 O O . ASP B 1 253 ? -27.219 -7.934 -6.82 1 81.75 253 ASP B O 1
ATOM 4614 N N . ARG B 1 254 ? -27.203 -6.066 -5.695 1 81.88 254 ARG B N 1
ATOM 4615 C CA . ARG B 1 254 ? -26.406 -5.426 -6.727 1 81.88 254 ARG B CA 1
ATOM 4616 C C . ARG B 1 254 ? -25.031 -6.09 -6.848 1 81.88 254 ARG B C 1
ATOM 4618 O O . ARG B 1 254 ? -24.547 -6.324 -7.957 1 81.88 254 ARG B O 1
ATOM 4625 N N . VAL B 1 255 ? -24.438 -6.414 -5.73 1 82.56 255 VAL B N 1
ATOM 4626 C CA . VAL B 1 255 ? -23.125 -7.043 -5.695 1 82.56 255 VAL B CA 1
ATOM 4627 C C . VAL B 1 255 ? -23.219 -8.445 -6.289 1 82.56 255 VAL B C 1
ATOM 4629 O O . VAL B 1 255 ? -22.344 -8.859 -7.047 1 82.56 255 VAL B O 1
ATOM 4632 N N . LYS B 1 256 ? -24.25 -9.109 -5.961 1 85.25 256 LYS B N 1
ATOM 4633 C CA . LYS B 1 256 ? -24.469 -10.461 -6.484 1 85.25 256 LYS B CA 1
ATOM 4634 C C . LYS B 1 256 ? -24.562 -10.445 -8.008 1 85.25 256 LYS B C 1
ATOM 4636 O O . LYS B 1 256 ? -24.047 -11.336 -8.68 1 85.25 256 LYS B O 1
ATOM 4641 N N . ARG B 1 257 ? -25.281 -9.492 -8.523 1 85.69 257 ARG B N 1
ATOM 4642 C CA . ARG B 1 257 ? -25.406 -9.367 -9.969 1 85.69 257 ARG B CA 1
ATOM 4643 C C . ARG B 1 257 ? -24.047 -9.086 -10.617 1 85.69 257 ARG B C 1
ATOM 4645 O O . ARG B 1 257 ? -23.75 -9.625 -11.68 1 85.69 257 ARG B O 1
ATOM 4652 N N . ILE B 1 258 ? -23.266 -8.258 -9.961 1 87.25 258 ILE B N 1
ATOM 4653 C CA . ILE B 1 258 ? -21.938 -7.93 -10.461 1 87.25 258 ILE B CA 1
ATOM 4654 C C . ILE B 1 258 ? -21.062 -9.188 -10.469 1 87.25 258 ILE B C 1
ATOM 4656 O O . ILE B 1 258 ? -20.312 -9.414 -11.414 1 87.25 258 ILE B O 1
ATOM 4660 N N . PHE B 1 259 ? -21.219 -9.953 -9.453 1 88.5 259 PHE B N 1
ATOM 4661 C CA . PHE B 1 259 ? -20.484 -11.203 -9.391 1 88.5 259 PHE B CA 1
ATOM 4662 C C . PHE B 1 259 ? -20.875 -12.125 -10.531 1 88.5 259 PHE B C 1
ATOM 4664 O O . PHE B 1 259 ? -20.031 -12.742 -11.172 1 88.5 259 PHE B O 1
ATOM 4671 N N . ASN B 1 260 ? -22.141 -12.195 -10.773 1 90.25 260 ASN B N 1
ATOM 4672 C CA . ASN B 1 260 ? -22.609 -13.023 -11.883 1 90.25 260 ASN B CA 1
ATOM 4673 C C . ASN B 1 260 ? -22 -12.578 -13.211 1 90.25 260 ASN B C 1
ATOM 4675 O O . ASN B 1 260 ? -21.703 -13.398 -14.07 1 90.25 260 ASN B O 1
ATOM 4679 N N . ILE B 1 261 ? -21.844 -11.328 -13.281 1 90.31 261 ILE B N 1
ATOM 4680 C CA . ILE B 1 261 ? -21.391 -10.766 -14.547 1 90.31 261 ILE B CA 1
ATOM 4681 C C . ILE B 1 261 ? -19.875 -10.875 -14.656 1 90.31 261 ILE B C 1
ATOM 4683 O O . ILE B 1 261 ? -19.344 -11.344 -15.664 1 90.31 261 ILE B O 1
ATOM 4687 N N . LEU B 1 262 ? -19.188 -10.555 -13.594 1 91.25 262 LEU B N 1
ATOM 4688 C CA . LEU B 1 262 ? -17.75 -10.32 -13.719 1 91.25 262 LEU B CA 1
ATOM 4689 C C . LEU B 1 262 ? -16.953 -11.5 -13.148 1 91.25 262 LEU B C 1
ATOM 4691 O O . LEU B 1 262 ? -15.836 -11.766 -13.594 1 91.25 262 LEU B O 1
ATOM 4695 N N . ALA B 1 263 ? -17.438 -12.164 -12.211 1 92.19 263 ALA B N 1
ATOM 4696 C CA . ALA B 1 263 ? -16.688 -13.227 -11.547 1 92.19 263 ALA B CA 1
ATOM 4697 C C . ALA B 1 263 ? -16.516 -14.438 -12.453 1 92.19 263 ALA B C 1
ATOM 4699 O O . ALA B 1 263 ? -17.203 -14.555 -13.477 1 92.19 263 ALA B O 1
ATOM 4700 N N . GLU B 1 264 ? -15.562 -15.258 -12.195 1 93.69 264 GLU B N 1
ATOM 4701 C CA . GLU B 1 264 ? -15.289 -16.484 -12.93 1 93.69 264 GLU B CA 1
ATOM 4702 C C . GLU B 1 264 ? -14.906 -17.625 -11.984 1 93.69 264 GLU B C 1
ATOM 4704 O O . GLU B 1 264 ? -14.477 -17.391 -10.859 1 93.69 264 GLU B O 1
ATOM 4709 N N . ASP B 1 265 ? -15.062 -18.797 -12.461 1 94.19 265 ASP B N 1
ATOM 4710 C CA . ASP B 1 265 ? -14.688 -20 -11.719 1 94.19 265 ASP B CA 1
ATOM 4711 C C . ASP B 1 265 ? -13.18 -20.047 -11.477 1 94.19 265 ASP B C 1
ATOM 4713 O O . ASP B 1 265 ? -12.391 -19.719 -12.367 1 94.19 265 ASP B O 1
ATOM 4717 N N . ARG B 1 266 ? -12.82 -20.547 -10.273 1 95.44 266 ARG B N 1
ATOM 4718 C CA . ARG B 1 266 ? -11.414 -20.562 -9.883 1 95.44 266 ARG B CA 1
ATOM 4719 C C . ARG B 1 266 ? -10.586 -21.391 -10.859 1 95.44 266 ARG B C 1
ATOM 4721 O O . ARG B 1 266 ? -9.438 -21.062 -11.148 1 95.44 266 ARG B O 1
ATOM 4728 N N . ASP B 1 267 ? -11.148 -22.484 -11.438 1 96.81 267 ASP B N 1
ATOM 4729 C CA . ASP B 1 267 ? -10.406 -23.359 -12.328 1 96.81 267 ASP B CA 1
ATOM 4730 C C . ASP B 1 267 ? -10.148 -22.688 -13.672 1 96.81 267 ASP B C 1
ATOM 4732 O O . ASP B 1 267 ? -9.109 -22.922 -14.297 1 96.81 267 ASP B O 1
ATOM 4736 N N . VAL B 1 268 ? -11.109 -21.891 -14.094 1 96.88 268 VAL B N 1
ATOM 4737 C CA . VAL B 1 268 ? -10.953 -21.156 -15.352 1 96.88 268 VAL B CA 1
ATOM 4738 C C . VAL B 1 268 ? -9.844 -20.125 -15.219 1 96.88 268 VAL B C 1
ATOM 4740 O O . VAL B 1 268 ? -8.984 -20 -16.094 1 96.88 268 VAL B O 1
ATOM 4743 N N . VAL B 1 269 ? -9.867 -19.422 -14.141 1 97.69 269 VAL B N 1
ATOM 4744 C CA . VAL B 1 269 ? -8.867 -18.391 -13.898 1 97.69 269 VAL B CA 1
ATOM 4745 C C . VAL B 1 269 ? -7.492 -19.031 -13.742 1 97.69 269 VAL B C 1
ATOM 4747 O O . VAL B 1 269 ? -6.5 -18.531 -14.273 1 97.69 269 VAL B O 1
ATOM 4750 N N . ALA B 1 270 ? -7.461 -20.125 -13.039 1 98.5 270 ALA B N 1
ATOM 4751 C CA . ALA B 1 270 ? -6.203 -20.844 -12.836 1 98.5 270 ALA B CA 1
ATOM 4752 C C . ALA B 1 270 ? -5.609 -21.297 -14.156 1 98.5 270 ALA B C 1
ATOM 4754 O O . ALA B 1 270 ? -4.395 -21.234 -14.367 1 98.5 270 ALA B O 1
ATOM 4755 N N . ARG B 1 271 ? -6.441 -21.844 -15.031 1 98.44 271 ARG B N 1
ATOM 4756 C CA . ARG B 1 271 ? -5.969 -22.281 -16.344 1 98.44 271 ARG B CA 1
ATOM 4757 C C . ARG B 1 271 ? -5.293 -21.141 -17.094 1 98.44 271 ARG B C 1
ATOM 4759 O O . ARG B 1 271 ? -4.227 -21.328 -17.672 1 98.44 271 ARG B O 1
ATOM 4766 N N . TYR B 1 272 ? -5.887 -20.016 -17.031 1 98.25 272 TYR B N 1
ATOM 4767 C CA . TYR B 1 272 ? -5.32 -18.844 -17.688 1 98.25 272 TYR B CA 1
ATOM 4768 C C . TYR B 1 272 ? -3.994 -18.438 -17.047 1 98.25 272 TYR B C 1
ATOM 4770 O O . TYR B 1 272 ? -2.99 -18.266 -17.75 1 98.25 272 TYR B O 1
ATOM 4778 N N . LEU B 1 273 ? -3.986 -18.266 -15.742 1 98.69 273 LEU B N 1
ATOM 4779 C CA . LEU B 1 273 ? -2.807 -17.781 -15.039 1 98.69 273 LEU B CA 1
ATOM 4780 C C . LEU B 1 273 ? -1.641 -18.75 -15.188 1 98.69 273 LEU B C 1
ATOM 4782 O O . LEU B 1 273 ? -0.5 -18.328 -15.391 1 98.69 273 LEU B O 1
ATOM 4786 N N . CYS B 1 274 ? -1.899 -20.047 -15.07 1 98.75 274 CYS B N 1
ATOM 4787 C CA . CYS B 1 274 ? -0.838 -21.031 -15.195 1 98.75 274 CYS B CA 1
ATOM 4788 C C . CYS B 1 274 ? -0.249 -21.016 -16.609 1 98.75 274 CYS B C 1
ATOM 4790 O O . CYS B 1 274 ? 0.957 -21.203 -16.781 1 98.75 274 CYS B O 1
ATOM 4792 N N . SER B 1 275 ? -1.15 -20.828 -17.578 1 98.25 275 SER B N 1
ATOM 4793 C CA . SER B 1 275 ? -0.676 -20.719 -18.969 1 98.25 275 SER B CA 1
ATOM 4794 C C . SER B 1 275 ? 0.257 -19.516 -19.125 1 98.25 275 SER B C 1
ATOM 4796 O O . SER B 1 275 ? 1.33 -19.641 -19.719 1 98.25 275 SER B O 1
ATOM 4798 N N . GLU B 1 276 ? -0.138 -18.375 -18.578 1 98.5 276 GLU B N 1
ATOM 4799 C CA . GLU B 1 276 ? 0.678 -17.172 -18.672 1 98.5 276 GLU B CA 1
ATOM 4800 C C . GLU B 1 276 ? 2.002 -17.328 -17.938 1 98.5 276 GLU B C 1
ATOM 4802 O O . GLU B 1 276 ? 3.055 -16.938 -18.438 1 98.5 276 GLU B O 1
ATOM 4807 N N . VAL B 1 277 ? 1.969 -17.906 -16.781 1 98.75 277 VAL B N 1
ATOM 4808 C CA . VAL B 1 277 ? 3.166 -18.109 -15.969 1 98.75 277 VAL B CA 1
ATOM 4809 C C . VAL B 1 277 ? 4.141 -19.031 -16.719 1 98.75 277 VAL B C 1
ATOM 4811 O O . VAL B 1 277 ? 5.34 -18.75 -16.781 1 98.75 277 VAL B O 1
ATOM 4814 N N . SER B 1 278 ? 3.66 -20.078 -17.312 1 98.19 278 SER B N 1
ATOM 4815 C CA . SER B 1 278 ? 4.496 -21.094 -17.969 1 98.19 278 SER B CA 1
ATOM 4816 C C . SER B 1 278 ? 5.188 -20.531 -19.203 1 98.19 278 SER B C 1
ATOM 4818 O O . SER B 1 278 ? 6.164 -21.109 -19.688 1 98.19 278 SER B O 1
ATOM 4820 N N . LYS B 1 279 ? 4.715 -19.359 -19.703 1 97.31 279 LYS B N 1
ATOM 4821 C CA . LYS B 1 279 ? 5.285 -18.75 -20.906 1 97.31 279 LYS B CA 1
ATOM 4822 C C . LYS B 1 279 ? 6.16 -17.547 -20.547 1 97.31 279 LYS B C 1
ATOM 4824 O O . LYS B 1 279 ? 6.629 -16.844 -21.438 1 97.31 279 LYS B O 1
ATOM 4829 N N . THR B 1 280 ? 6.422 -17.375 -19.344 1 97.88 280 THR B N 1
ATOM 4830 C CA . THR B 1 280 ? 7.047 -16.141 -18.859 1 97.88 280 THR B CA 1
ATOM 4831 C C . THR B 1 280 ? 8.523 -16.109 -19.234 1 97.88 280 THR B C 1
ATOM 4833 O O . THR B 1 280 ? 9.227 -17.125 -19.141 1 97.88 280 THR B O 1
ATOM 4836 N N . ARG B 1 281 ? 8.961 -15.023 -19.703 1 96.12 281 ARG B N 1
ATOM 4837 C CA . ARG B 1 281 ? 10.359 -14.633 -19.891 1 96.12 281 ARG B CA 1
ATOM 4838 C C . ARG B 1 281 ? 10.578 -13.18 -19.484 1 96.12 281 ARG B C 1
ATOM 4840 O O . ARG B 1 281 ? 9.625 -12.406 -19.375 1 96.12 281 ARG B O 1
ATOM 4847 N N . GLY B 1 282 ? 11.773 -12.836 -19.25 1 96.75 282 GLY B N 1
ATOM 4848 C CA . GLY B 1 282 ? 12.078 -11.461 -18.875 1 96.75 282 GLY B CA 1
ATOM 4849 C C . GLY B 1 282 ? 11.547 -11.094 -17.5 1 96.75 282 GLY B C 1
ATOM 4850 O O . GLY B 1 282 ? 11.562 -11.914 -16.578 1 96.75 282 GLY B O 1
ATOM 4851 N N . THR B 1 283 ? 11.242 -9.82 -17.281 1 98 283 THR B N 1
ATOM 4852 C CA . THR B 1 283 ? 10.766 -9.312 -16 1 98 283 THR B CA 1
ATOM 4853 C C . THR B 1 283 ? 9.68 -8.258 -16.203 1 98 283 THR B C 1
ATOM 4855 O O . THR B 1 283 ? 9.453 -7.809 -17.328 1 98 283 THR B O 1
ATOM 4858 N N . ASN B 1 284 ? 8.875 -7.957 -15.133 1 97.56 284 ASN B N 1
ATOM 4859 C CA . ASN B 1 284 ? 7.875 -6.898 -15.07 1 97.56 284 ASN B CA 1
ATOM 4860 C C . ASN B 1 284 ? 6.715 -7.168 -16.016 1 97.56 284 ASN B C 1
ATOM 4862 O O . ASN B 1 284 ? 6.191 -6.246 -16.656 1 97.56 284 ASN B O 1
ATOM 4866 N N . THR B 1 285 ? 6.43 -8.445 -16.203 1 97.38 285 THR B N 1
ATOM 4867 C CA . THR B 1 285 ? 5.238 -8.781 -16.969 1 97.38 285 THR B CA 1
ATOM 4868 C C . THR B 1 285 ? 3.984 -8.641 -16.109 1 97.38 285 THR B C 1
ATOM 4870 O O . THR B 1 285 ? 4.059 -8.688 -14.891 1 97.38 285 THR B O 1
ATOM 4873 N N . TYR B 1 286 ? 2.883 -8.398 -16.688 1 97.56 286 TYR B N 1
ATOM 4874 C CA . TYR B 1 286 ? 1.567 -8.258 -16.078 1 97.56 286 TYR B CA 1
ATOM 4875 C C . TYR B 1 286 ? 0.534 -9.109 -16.812 1 97.56 286 TYR B C 1
ATOM 4877 O O . TYR B 1 286 ? 0.319 -8.938 -18.016 1 97.56 286 TYR B O 1
ATOM 4885 N N . SER B 1 287 ? -0.103 -10.078 -16.141 1 97.94 287 SER B N 1
ATOM 4886 C CA . SER B 1 287 ? -1.082 -10.984 -16.719 1 97.94 287 SER B CA 1
ATOM 4887 C C . SER B 1 287 ? -2.449 -10.82 -16.078 1 97.94 287 SER B C 1
ATOM 4889 O O . SER B 1 287 ? -2.781 -11.539 -15.125 1 97.94 287 SER B O 1
ATOM 4891 N N . PRO B 1 288 ? -3.277 -9.906 -16.531 1 96.62 288 PRO B N 1
ATOM 4892 C CA . PRO B 1 288 ? -4.625 -9.688 -16 1 96.62 288 PRO B CA 1
ATOM 4893 C C . PRO B 1 288 ? -5.672 -10.586 -16.656 1 96.62 288 PRO B C 1
ATOM 4895 O O . PRO B 1 288 ? -5.852 -10.539 -17.875 1 96.62 288 PRO B O 1
ATOM 4898 N N . PHE B 1 289 ? -6.324 -11.359 -15.852 1 96.31 289 PHE B N 1
ATOM 4899 C CA . PHE B 1 289 ? -7.426 -12.164 -16.375 1 96.31 289 PHE B CA 1
ATOM 4900 C C . PHE B 1 289 ? -8.594 -11.281 -16.781 1 96.31 289 PHE B C 1
ATOM 4902 O O . PHE B 1 289 ? -9.188 -11.477 -17.844 1 96.31 289 PHE B O 1
ATOM 4909 N N . LEU B 1 290 ? -8.953 -10.328 -15.914 1 92.12 290 LEU B N 1
ATOM 4910 C CA . LEU B 1 290 ? -10.078 -9.422 -16.141 1 92.12 290 LEU B CA 1
ATOM 4911 C C . LEU B 1 290 ? -9.594 -8.07 -16.641 1 92.12 290 LEU B C 1
ATOM 4913 O O . LEU B 1 290 ? -9.336 -7.16 -15.844 1 92.12 290 LEU B O 1
ATOM 4917 N N . THR B 1 291 ? -9.539 -7.926 -17.922 1 90.5 291 THR B N 1
ATOM 4918 C CA . THR B 1 291 ? -9.109 -6.672 -18.531 1 90.5 291 THR B CA 1
ATOM 4919 C C . THR B 1 291 ? -10.289 -5.734 -18.719 1 90.5 291 THR B C 1
ATOM 4921 O O . THR B 1 291 ? -11.445 -6.141 -18.562 1 90.5 291 THR B O 1
ATOM 4924 N N . LYS B 1 292 ? -9.992 -4.523 -19.031 1 87.06 292 LYS B N 1
ATOM 4925 C CA . LYS B 1 292 ? -11.055 -3.557 -19.266 1 87.06 292 LYS B CA 1
ATOM 4926 C C . LYS B 1 292 ? -11.938 -4 -20.438 1 87.06 292 LYS B C 1
ATOM 4928 O O . LYS B 1 292 ? -13.156 -3.781 -20.406 1 87.06 292 LYS B O 1
ATOM 4933 N N . TRP B 1 293 ? -11.336 -4.602 -21.359 1 87.81 293 TRP B N 1
ATOM 4934 C CA . TRP B 1 293 ? -12.094 -5.051 -22.516 1 87.81 293 TRP B CA 1
ATOM 4935 C C . TRP B 1 293 ? -12.977 -6.238 -22.172 1 87.81 293 TRP B C 1
ATOM 4937 O O . TRP B 1 293 ? -14.102 -6.359 -22.672 1 87.81 293 TRP B O 1
ATOM 4947 N N . VAL B 1 294 ? -12.477 -7.117 -21.328 1 90.12 294 VAL B N 1
ATOM 4948 C CA . VAL B 1 294 ? -13.266 -8.258 -20.875 1 90.12 294 VAL B CA 1
ATOM 4949 C C . VAL B 1 294 ? -14.445 -7.773 -20.031 1 90.12 294 VAL B C 1
ATOM 4951 O O . VAL B 1 294 ? -15.562 -8.281 -20.172 1 90.12 294 VAL B O 1
ATOM 4954 N N . VAL B 1 295 ? -14.188 -6.801 -19.234 1 89.62 295 VAL B N 1
ATOM 4955 C CA . VAL B 1 295 ? -15.242 -6.223 -18.406 1 89.62 295 VAL B CA 1
ATOM 4956 C C . VAL B 1 295 ? -16.344 -5.637 -19.297 1 89.62 295 VAL B C 1
ATOM 4958 O O . VAL B 1 295 ? -17.516 -5.906 -19.094 1 89.62 295 VAL B O 1
ATOM 4961 N N . LEU B 1 296 ? -15.914 -4.879 -20.25 1 89 296 LEU B N 1
ATOM 4962 C CA . LEU B 1 296 ? -16.859 -4.254 -21.172 1 89 296 LEU B CA 1
ATOM 4963 C C . LEU B 1 296 ? -17.672 -5.309 -21.906 1 89 296 LEU B C 1
ATOM 4965 O O . LEU B 1 296 ? -18.891 -5.188 -22.031 1 89 296 LEU B O 1
ATOM 4969 N N . TYR B 1 297 ? -16.953 -6.285 -22.406 1 91.31 297 TYR B N 1
ATOM 4970 C CA . TYR B 1 297 ? -17.609 -7.363 -23.141 1 91.31 297 TYR B CA 1
ATOM 4971 C C . TYR B 1 297 ? -18.641 -8.078 -22.266 1 91.31 297 TYR B C 1
ATOM 4973 O O . TYR B 1 297 ? -19.75 -8.352 -22.719 1 91.31 297 TYR B O 1
ATOM 4981 N N . ARG B 1 298 ? -18.281 -8.32 -21.031 1 90.94 298 ARG B N 1
ATOM 4982 C CA . ARG B 1 298 ? -19.156 -9.062 -20.141 1 90.94 298 ARG B CA 1
ATOM 4983 C C . ARG B 1 298 ? -20.375 -8.227 -19.734 1 90.94 298 ARG B C 1
ATOM 4985 O O . ARG B 1 298 ? -21.469 -8.766 -19.547 1 90.94 298 ARG B O 1
ATOM 4992 N N . PHE B 1 299 ? -20.188 -6.988 -19.656 1 88.56 299 PHE B N 1
ATOM 4993 C CA . PHE B 1 299 ? -21.328 -6.129 -19.375 1 88.56 299 PHE B CA 1
ATOM 4994 C C . PHE B 1 299 ? -22.266 -6.039 -20.578 1 88.56 299 PHE B C 1
ATOM 4996 O O . PHE B 1 299 ? -23.484 -5.969 -20.422 1 88.56 299 PHE B O 1
ATOM 5003 N N . LEU B 1 300 ? -21.656 -5.984 -21.719 1 89.56 300 LEU B N 1
ATOM 5004 C CA . LEU B 1 300 ? -22.453 -5.93 -22.953 1 89.56 300 LEU B CA 1
ATOM 5005 C C . LEU B 1 300 ? -23.234 -7.219 -23.141 1 89.56 300 LEU B C 1
ATOM 5007 O O . LEU B 1 300 ? -24.297 -7.215 -23.766 1 89.56 300 LEU B O 1
ATOM 5011 N N . THR B 1 301 ? -22.734 -8.32 -22.609 1 90.88 301 THR B N 1
ATOM 5012 C CA . THR B 1 301 ? -23.391 -9.609 -22.781 1 90.88 301 THR B CA 1
ATOM 5013 C C . THR B 1 301 ? -24.031 -10.062 -21.469 1 90.88 301 THR B C 1
ATOM 5015 O O . THR B 1 301 ? -24.109 -11.266 -21.188 1 90.88 301 THR B O 1
ATOM 5018 N N . PHE B 1 302 ? -24.375 -9.141 -20.656 1 87.56 302 PHE B N 1
ATOM 5019 C CA . PHE B 1 302 ? -24.828 -9.406 -19.297 1 87.56 302 PHE B CA 1
ATOM 5020 C C . PHE B 1 302 ? -26.016 -10.367 -19.312 1 87.56 302 PHE B C 1
ATOM 5022 O O . PHE B 1 302 ? -26.203 -11.148 -18.391 1 87.56 302 PHE B O 1
ATOM 5029 N N . PHE B 1 303 ? -26.844 -10.352 -20.297 1 88.5 303 PHE B N 1
ATOM 5030 C CA . PHE B 1 303 ? -28.047 -11.172 -20.391 1 88.5 303 PHE B CA 1
ATOM 5031 C C . PHE B 1 303 ? -27.703 -12.656 -20.422 1 88.5 303 PHE B C 1
ATOM 5033 O O . PHE B 1 303 ? -28.469 -13.492 -19.953 1 88.5 303 PHE B O 1
ATOM 5040 N N . ALA B 1 304 ? -26.516 -12.984 -20.922 1 90.06 304 ALA B N 1
ATOM 5041 C CA . ALA B 1 304 ? -26.078 -14.375 -21.016 1 90.06 304 ALA B CA 1
ATOM 5042 C C . ALA B 1 304 ? -25.375 -14.805 -19.734 1 90.06 304 ALA B C 1
ATOM 5044 O O . ALA B 1 304 ? -25 -15.969 -19.594 1 90.06 304 ALA B O 1
ATOM 5045 N N . ARG B 1 305 ? -25.234 -13.938 -18.812 1 90.44 305 ARG B N 1
ATOM 5046 C CA . ARG B 1 305 ? -24.438 -14.227 -17.625 1 90.44 305 ARG B CA 1
ATOM 5047 C C . ARG B 1 305 ? -25.266 -14.055 -16.359 1 90.44 305 ARG B C 1
ATOM 5049 O O . ARG B 1 305 ? -24.734 -13.898 -15.266 1 90.44 305 ARG B O 1
ATOM 5056 N N . LYS B 1 306 ? -26.547 -14.234 -16.812 1 83.5 306 LYS B N 1
ATOM 5057 C CA . LYS B 1 306 ? -27.469 -14.133 -15.688 1 83.5 306 LYS B CA 1
ATOM 5058 C C . LYS B 1 306 ? -27.5 -15.43 -14.883 1 83.5 306 LYS B C 1
ATOM 5060 O O . LYS B 1 306 ? -27.344 -16.516 -15.445 1 83.5 306 LYS B O 1
ATOM 5065 N N . ASN B 1 307 ? -27.297 -15.469 -13.609 1 84.94 307 ASN B N 1
ATOM 5066 C CA . ASN B 1 307 ? -27.531 -16.594 -12.703 1 84.94 307 ASN B CA 1
ATOM 5067 C C . ASN B 1 307 ? -26.359 -17.578 -12.719 1 84.94 307 ASN B C 1
ATOM 5069 O O . ASN B 1 307 ? -26.562 -18.781 -12.531 1 84.94 307 ASN B O 1
ATOM 5073 N N . ARG B 1 308 ? -25.234 -17.172 -13.148 1 89.5 308 ARG B N 1
ATOM 5074 C CA . ARG B 1 308 ? -24.078 -18.062 -13.242 1 89.5 308 ARG B CA 1
ATOM 5075 C C . ARG B 1 308 ? -23.688 -18.594 -11.867 1 89.5 308 ARG B C 1
ATOM 5077 O O . ARG B 1 308 ? -23.578 -19.812 -11.68 1 89.5 308 ARG B O 1
ATOM 5084 N N . PHE B 1 309 ? -23.562 -17.703 -10.945 1 89.56 309 PHE B N 1
ATOM 5085 C CA . PHE B 1 309 ? -23.125 -18.125 -9.617 1 89.56 309 PHE B CA 1
ATOM 5086 C C . PHE B 1 309 ? -24.25 -17.969 -8.594 1 89.56 309 PHE B C 1
ATOM 5088 O O . PHE B 1 309 ? -24.453 -18.844 -7.758 1 89.56 309 PHE B O 1
ATOM 5095 N N . PHE B 1 310 ? -24.906 -16.891 -8.742 1 87.94 310 PHE B N 1
ATOM 5096 C CA . PHE B 1 310 ? -26.109 -16.672 -7.938 1 87.94 310 PHE B CA 1
ATOM 5097 C C . PHE B 1 310 ? -27.359 -16.844 -8.773 1 87.94 310 PHE B C 1
ATOM 5099 O O . PHE B 1 310 ? -27.453 -16.344 -9.898 1 87.94 310 PHE B O 1
ATOM 5106 N N . ASP B 1 311 ? -28.297 -17.484 -8.148 1 87 311 ASP B N 1
ATOM 5107 C CA . ASP B 1 311 ? -29.516 -17.75 -8.906 1 87 311 ASP B CA 1
ATOM 5108 C C . ASP B 1 311 ? -30.469 -16.562 -8.844 1 87 311 ASP B C 1
ATOM 5110 O O . ASP B 1 311 ? -30.109 -15.492 -8.359 1 87 311 ASP B O 1
ATOM 5114 N N . LYS B 1 312 ? -31.672 -16.75 -9.359 1 84.31 312 LYS B N 1
ATOM 5115 C CA . LYS B 1 312 ? -32.656 -15.672 -9.5 1 84.31 312 LYS B CA 1
ATOM 5116 C C . LYS B 1 312 ? -33.094 -15.156 -8.133 1 84.31 312 LYS B C 1
ATOM 5118 O O . LYS B 1 312 ? -33.5 -14 -8 1 84.31 312 LYS B O 1
ATOM 5123 N N . ASP B 1 313 ? -32.875 -15.984 -7.102 1 82.81 313 ASP B N 1
ATOM 5124 C CA . ASP B 1 313 ? -33.312 -15.602 -5.758 1 82.81 313 ASP B CA 1
ATOM 5125 C C . ASP B 1 313 ? -32.125 -15.07 -4.945 1 82.81 313 ASP B C 1
ATOM 5127 O O . ASP B 1 313 ? -32.25 -14.781 -3.756 1 82.81 313 ASP B O 1
ATOM 5131 N N . GLY B 1 314 ? -30.984 -15.008 -5.586 1 80.56 314 GLY B N 1
ATOM 5132 C CA . GLY B 1 314 ? -29.812 -14.469 -4.926 1 80.56 314 GLY B CA 1
ATOM 5133 C C . GLY B 1 314 ? -29.062 -15.492 -4.102 1 80.56 314 GLY B C 1
ATOM 5134 O O . GLY B 1 314 ? -28.219 -15.141 -3.27 1 80.56 314 GLY B O 1
ATOM 5135 N N . LYS B 1 315 ? -29.469 -16.719 -4.266 1 84.19 315 LYS B N 1
ATOM 5136 C CA . LYS B 1 315 ? -28.812 -17.781 -3.527 1 84.19 315 LYS B CA 1
ATOM 5137 C C . LYS B 1 315 ? -27.609 -18.328 -4.305 1 84.19 315 LYS B C 1
ATOM 5139 O O . LYS B 1 315 ? -27.703 -18.547 -5.512 1 84.19 315 LYS B O 1
ATOM 5144 N N . LEU B 1 316 ? -26.453 -18.484 -3.611 1 86.5 316 LEU B N 1
ATOM 5145 C CA . LEU B 1 316 ? -25.266 -19.062 -4.223 1 86.5 316 LEU B CA 1
ATOM 5146 C C . LEU B 1 316 ? -25.5 -20.516 -4.609 1 86.5 316 LEU B C 1
ATOM 5148 O O . LEU B 1 316 ? -26.016 -21.297 -3.805 1 86.5 316 LEU B O 1
ATOM 5152 N N . LYS B 1 317 ? -25.125 -20.859 -5.789 1 87.94 317 LYS B N 1
ATOM 5153 C CA . LYS B 1 317 ? -25.297 -22.234 -6.254 1 87.94 317 LYS B CA 1
ATOM 5154 C C . LYS B 1 317 ? -24.453 -23.203 -5.414 1 87.94 317 LYS B C 1
ATOM 5156 O O . LYS B 1 317 ? -23.328 -22.891 -5.031 1 87.94 317 LYS B O 1
ATOM 5161 N N . GLU B 1 318 ? -24.953 -24.359 -5.254 1 82.69 318 GLU B N 1
ATOM 5162 C CA . GLU B 1 318 ? -24.406 -25.359 -4.336 1 82.69 318 GLU B CA 1
ATOM 5163 C C . GLU B 1 318 ? -22.969 -25.734 -4.723 1 82.69 318 GLU B C 1
ATOM 5165 O O . GLU B 1 318 ? -22.125 -25.953 -3.855 1 82.69 318 GLU B O 1
ATOM 5170 N N . GLN B 1 319 ? -22.766 -25.844 -5.961 1 82.69 319 GLN B N 1
ATOM 5171 C CA . GLN B 1 319 ? -21.453 -26.219 -6.457 1 82.69 319 GLN B CA 1
ATOM 5172 C C . GLN B 1 319 ? -20.375 -25.25 -5.949 1 82.69 319 GLN B C 1
ATOM 5174 O O . GLN B 1 319 ? -19.25 -25.672 -5.652 1 82.69 319 GLN B O 1
ATOM 5179 N N . TYR B 1 320 ? -20.734 -24.047 -5.75 1 85 320 TYR B N 1
ATOM 5180 C CA . TYR B 1 320 ? -19.75 -23.031 -5.355 1 85 320 TYR B CA 1
ATOM 5181 C C . TYR B 1 320 ? -19.781 -22.797 -3.852 1 85 320 TYR B C 1
ATOM 5183 O O . TYR B 1 320 ? -18.797 -22.344 -3.264 1 85 320 TYR B O 1
ATOM 5191 N N . ALA B 1 321 ? -20.859 -23.094 -3.217 1 76.88 321 ALA B N 1
ATOM 5192 C CA . ALA B 1 321 ? -20.969 -22.984 -1.765 1 76.88 321 ALA B CA 1
ATOM 5193 C C . ALA B 1 321 ? -20.078 -24.016 -1.071 1 76.88 321 ALA B C 1
ATOM 5195 O O . ALA B 1 321 ? -19.547 -23.75 0.018 1 76.88 321 ALA B O 1
ATOM 5196 N N . ASN B 1 322 ? -19.828 -25.078 -1.742 1 75.06 322 ASN B N 1
ATOM 5197 C CA . ASN B 1 322 ? -19.078 -26.172 -1.148 1 75.06 322 ASN B CA 1
ATOM 5198 C C . ASN B 1 322 ? -17.688 -26.312 -1.772 1 75.06 322 ASN B C 1
ATOM 5200 O O . ASN B 1 322 ? -16.938 -27.219 -1.433 1 75.06 322 ASN B O 1
ATOM 5204 N N . GLN B 1 323 ? -17.453 -25.422 -2.598 1 75.94 323 GLN B N 1
ATOM 5205 C CA . GLN B 1 323 ? -16.172 -25.516 -3.273 1 75.94 323 GLN B CA 1
ATOM 5206 C C . GLN B 1 323 ? -15.023 -25.234 -2.305 1 75.94 323 GLN B C 1
ATOM 5208 O O . GLN B 1 323 ? -15.086 -24.297 -1.502 1 75.94 323 GLN B O 1
ATOM 5213 N N . TRP B 1 324 ? -14.055 -26.141 -2.359 1 78.31 324 TRP B N 1
ATOM 5214 C CA . TRP B 1 324 ? -12.898 -26.016 -1.482 1 78.31 324 TRP B CA 1
ATOM 5215 C C . TRP B 1 324 ? -12.016 -24.844 -1.907 1 78.31 324 TRP B C 1
ATOM 5217 O O . TRP B 1 324 ? -11.664 -24.719 -3.084 1 78.31 324 TRP B O 1
#

InterPro domains:
  IPR002347 Short-chain dehydrogenase/reductase SDR [PF00106] (44-247)
  IPR002347 Short-chain dehydrogenase/reductase SDR [PR00081] (43-60)
  IPR002347 Short-chain dehydrogenase/reductase SDR [PR00081] (129-140)
  IPR002347 Short-chain dehydrogenase/reductase SDR [PR00081] (206-225)
  IPR002347 Short-chain dehydrogenase/reductase SDR [PR00081] (227-244)
  IPR036291 NAD(P)-binding domain superfamily [SSF51735] (43-244)
  IPR052625 Chlorophyll b Reductase [PTHR24314] (35-315)

Radius of gyration: 26.85 Å; Cα contacts (8 Å, |Δi|>4): 1194; chains: 2; bounding box: 66×75×73 Å